Protein AF-0000000084537687 (afdb_homodimer)

Foldseek 3Di:
DEEEEEQADQLVLAVPARQQQDDQVRHGLLCLVVVQLVPAPPYDAYEYEYEPRRPVVVVVCCVPVVPSYHYHYAHDDDDLRSVLRRLVVVVDAFKYKYFYSQQNLDHSVNVNVQVVVCVVVVWQKEFEKEFPVLCVVLVHDAPDWDADPNTIIGTLGIMMHTSVQSVDDTDYDYHYDHDSSSSQGDSYPVSSVSVNCVVVVND/DEEEEEQADQLVLAVPARQQQDDFPRHGLLVLVVVQLVPAPPYDAYEYEHEPRRPVVVVVCCVPVVPSYHYDYAHDDDDLRSVLRRLVVVVDAFKYKYFYSQQNLDHSVNVNVQVVVCVVVVWQKEFEKEFPVLCVVLVHDAPDWDADPNTIIGTLGIMMHTSVQSVDDTDYDYHYDHDSSSSQGDSYPVSSVSVNCVVVVND

Radius of gyration: 22.31 Å; Cα contacts (8 Å, |Δi|>4): 834; chains: 2; bounding box: 38×62×58 Å

Organism: NCBI:txid1434108

Nearest PDB structures (foldseek):
  1vpa-assembly1_B  TM=7.765E-01  e=5.833E-12  Thermotoga maritima
  4kt7-assembly1_A  TM=7.174E-01  e=2.136E-10  Anaerococcus prevotii DSM 20548
  4nan-assembly1_A-2  TM=6.869E-01  e=1.882E-10  Arabidopsis thaliana
  1w77-assembly1_A-2  TM=7.024E-01  e=2.275E-10  Arabidopsis thaliana
  5mro-assembly1_A  TM=6.979E-01  e=2.509E-09  Arabidopsis thaliana

InterPro domains:
  IPR025877 MobA-like NTP transferase [PF12804] (3-126)
  IPR029044 Nucleotide-diphospho-sugar transferases [G3DSA:3.90.550.10] (1-201)
  IPR029044 Nucleotide-diphospho-sugar transferases [SSF53448] (1-200)

Secondary structure (DSSP, 8-state):
-EEEEE--S--TTT-SSSGGG-EETTEEHHHHHHHHHHHSTT--EEEEEE-TT-HHHHHHHHHHHTTSSEEEE---S-HHHHHHHHHHHHT--SEEEEEES--TT--HHHHHHHHHHHHHH--SEEEEEEEHHHHHHTT---SEEEEETTEEEEEEEEEEEEGGGTTS---EEEEE---GGGG----SHHHHHHHHHHHTT--/-EEEEE--S--TTT-SSSGGG-EETTEEHHHHHHHHHHHSTT--EEEEEE-TT-HHHHHHHHHHHTTSSEEEE---S-HHHHHHHHHHHHT--SEEEEEES--TT--HHHHHHHHHHHHHH--SEEEEEEEHHHHHHTT---SEEEEETTEEEEEEEEEEEEGGGTTS---EEEEE---GGGG----SHHHHHHHHHHHTT--

pLDDT: mean 92.62, std 7.7, range [52.16, 98.81]

Solvent-accessible surface area (backbone atoms only — not comparable to full-atom values): 21497 Å² total; per-residue (Å²): 70,43,34,38,31,48,49,35,65,72,42,70,76,51,68,69,54,50,49,47,56,34,64,56,96,84,34,37,29,28,51,42,36,52,52,26,48,68,64,15,84,59,44,72,48,48,35,38,30,28,13,80,80,18,58,67,50,54,53,51,49,47,68,74,44,66,70,72,50,44,79,38,83,38,81,48,53,28,69,67,61,30,50,42,51,43,48,58,73,65,63,61,74,54,53,32,36,42,30,51,27,43,38,57,63,63,47,30,68,57,54,41,48,53,52,50,50,42,66,71,69,66,51,60,17,30,37,36,27,28,46,46,67,47,20,54,75,69,71,42,80,64,56,50,35,34,41,57,95,83,41,52,29,24,76,53,50,43,32,36,36,36,47,89,48,56,78,37,68,61,62,65,43,78,48,73,43,97,49,64,56,58,52,50,57,57,53,37,68,67,41,47,51,51,52,51,31,56,74,70,69,46,131,70,41,34,38,33,49,49,35,67,72,43,70,75,51,70,69,54,51,50,47,55,35,66,56,96,86,35,37,30,26,53,41,35,52,52,26,46,70,63,16,85,60,44,70,48,48,35,36,31,28,13,81,79,19,58,66,50,55,52,51,48,46,69,74,45,67,69,73,49,44,78,38,82,40,81,48,54,29,70,68,62,32,51,40,49,42,48,59,74,64,63,61,74,54,54,32,35,42,31,50,29,42,39,56,62,63,48,30,68,54,54,40,49,54,52,52,50,43,65,71,69,66,50,59,16,32,38,35,28,26,46,44,67,46,22,54,75,71,72,42,81,64,54,50,36,33,42,57,96,85,40,52,29,25,76,54,50,42,32,36,36,37,47,89,48,56,78,37,68,62,61,63,42,80,46,74,41,96,48,64,56,59,53,51,58,57,53,38,68,68,40,47,51,50,50,51,32,55,74,69,70,45,132

Sequence (406 aa):
MDAIVMAGGFGQRLGMGEKPCVELLGKPLIAYVIDTLRAAENINRVFVAVSPVTPKTEIMIQERYKGKVRIIRTFGGNYVGDMIHAVETAETVGPVMIIMSDLPLISPDLIDYVIEKYKEEGKPALSVYVPLNICKGAGIRPDTVFNKDGKLIVPVGINILDSSQIRNEQEDFNLILDNPKLAINVNTVKDLQHCKDLLQGQDMDAIVMAGGFGQRLGMGEKPCVELLGKPLIAYVIDTLRAAENINRVFVAVSPVTPKTEIMIQERYKGKVRIIRTFGGNYVGDMIHAVETAETVGPVMIIMSDLPLISPDLIDYVIEKYKEEGKPALSVYVPLNICKGAGIR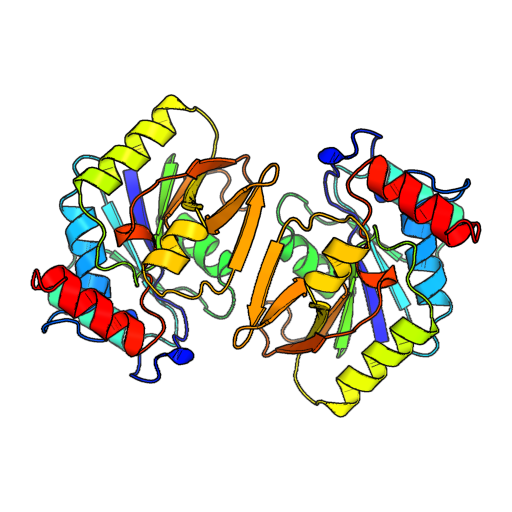PDTVFNKDGKLIVPVGINILDSSQIRNEQEDFNLILDNPKLAINVNTVKDLQHCKDLLQGQD

Structure (mmCIF, N/CA/C/O backbone):
data_AF-0000000084537687-model_v1
#
loop_
_entity.id
_entity.type
_entity.pdbx_description
1 polymer 'Putative adenosylcobinamide-phosphate guanylyltransferase CobY'
#
loop_
_atom_site.group_PDB
_atom_site.id
_atom_site.type_symbol
_atom_site.label_atom_id
_atom_site.label_alt_id
_atom_site.label_comp_id
_atom_site.label_asym_id
_atom_site.label_entity_id
_atom_site.label_seq_id
_atom_site.pdbx_PDB_ins_code
_atom_site.Cartn_x
_atom_site.Cartn_y
_atom_site.Cartn_z
_atom_site.occupancy
_atom_site.B_iso_or_equiv
_atom_site.auth_seq_id
_atom_site.auth_comp_id
_atom_site.auth_asym_id
_atom_site.auth_atom_id
_atom_site.pdbx_PDB_model_num
ATOM 1 N N . MET A 1 1 ? 4.562 -25.922 2.301 1 97.31 1 MET A N 1
ATOM 2 C CA . MET A 1 1 ? 4.023 -24.594 2.582 1 97.31 1 MET A CA 1
ATOM 3 C C . MET A 1 1 ? 2.631 -24.438 1.98 1 97.31 1 MET A C 1
ATOM 5 O O . MET A 1 1 ? 2.344 -24.984 0.915 1 97.31 1 MET A O 1
ATOM 9 N N . ASP A 1 2 ? 1.729 -23.719 2.666 1 98.5 2 ASP A N 1
ATOM 10 C CA . ASP A 1 2 ? 0.43 -23.391 2.082 1 98.5 2 ASP A CA 1
ATOM 11 C C . ASP A 1 2 ? 0.525 -22.172 1.172 1 98.5 2 ASP A C 1
ATOM 13 O O . ASP A 1 2 ? 1.366 -21.297 1.386 1 98.5 2 ASP A O 1
ATOM 17 N N . ALA A 1 3 ? -0.252 -22.141 0.157 1 98.81 3 ALA A N 1
ATOM 18 C CA . ALA A 1 3 ? -0.348 -20.984 -0.73 1 98.81 3 ALA A CA 1
ATOM 19 C C . ALA A 1 3 ? -1.788 -20.5 -0.835 1 98.81 3 ALA A C 1
ATOM 21 O O . ALA A 1 3 ? -2.721 -21.297 -0.921 1 98.81 3 ALA A O 1
ATOM 22 N N . ILE A 1 4 ? -1.956 -19.234 -0.778 1 98.75 4 ILE A N 1
ATOM 23 C CA . ILE A 1 4 ? -3.264 -18.594 -0.943 1 98.75 4 ILE A CA 1
ATOM 24 C C . ILE A 1 4 ? -3.244 -17.672 -2.16 1 98.75 4 ILE A C 1
ATOM 26 O O . ILE A 1 4 ? -2.471 -16.719 -2.209 1 98.75 4 ILE A O 1
ATOM 30 N N . VAL A 1 5 ? -4.059 -17.969 -3.143 1 98.69 5 VAL A N 1
ATOM 31 C CA . VAL A 1 5 ? -4.242 -17.141 -4.328 1 98.69 5 VAL A CA 1
ATOM 32 C C . VAL A 1 5 ? -5.336 -16.109 -4.074 1 98.69 5 VAL A C 1
ATOM 34 O O . VAL A 1 5 ? -6.484 -16.469 -3.793 1 98.69 5 VAL A O 1
ATOM 37 N N . MET A 1 6 ? -4.949 -14.844 -4.203 1 97.5 6 MET A N 1
ATOM 38 C CA . MET A 1 6 ? -5.926 -13.773 -4.016 1 97.5 6 MET A CA 1
ATOM 39 C C . MET A 1 6 ? -6.711 -13.523 -5.297 1 97.5 6 MET A C 1
ATOM 41 O O . MET A 1 6 ? -6.145 -13.086 -6.301 1 97.5 6 MET A O 1
ATOM 45 N N . ALA A 1 7 ? -8.047 -13.711 -5.211 1 95.94 7 ALA A N 1
ATOM 46 C CA . ALA A 1 7 ? -8.875 -13.617 -6.414 1 95.94 7 ALA A CA 1
ATOM 47 C C . ALA A 1 7 ? -10.18 -12.883 -6.129 1 95.94 7 ALA A C 1
ATOM 49 O O . ALA A 1 7 ? -11.203 -13.164 -6.75 1 95.94 7 ALA A O 1
ATOM 50 N N . GLY A 1 8 ? -10.156 -11.992 -5.148 1 89 8 GLY A N 1
ATOM 51 C CA . GLY A 1 8 ? -11.391 -11.344 -4.73 1 89 8 GLY A CA 1
ATOM 52 C C . GLY A 1 8 ? -11.516 -9.922 -5.23 1 89 8 GLY A C 1
ATOM 53 O O . GLY A 1 8 ? -12.461 -9.211 -4.883 1 89 8 GLY A O 1
ATOM 54 N N . GLY A 1 9 ? -10.609 -9.477 -6.027 1 82.38 9 GLY A N 1
ATOM 55 C CA . GLY A 1 9 ? -10.617 -8.094 -6.469 1 82.38 9 GLY A CA 1
ATOM 56 C C . GLY A 1 9 ? -11.531 -7.848 -7.652 1 82.38 9 GLY A C 1
ATOM 57 O O . GLY A 1 9 ? -11.852 -8.773 -8.398 1 82.38 9 GLY A O 1
ATOM 58 N N . PHE A 1 10 ? -11.891 -6.57 -7.902 1 68.25 10 PHE A N 1
ATOM 59 C CA . PHE A 1 10 ? -12.867 -6.148 -8.898 1 68.25 10 PHE A CA 1
ATOM 60 C C . PHE A 1 10 ? -12.289 -6.27 -10.305 1 68.25 10 PHE A C 1
ATOM 62 O O . PHE A 1 10 ? -13.023 -6.516 -11.266 1 68.25 10 PHE A O 1
ATOM 69 N N . GLY A 1 11 ? -11.156 -6.215 -10.562 1 65.19 11 GLY A N 1
ATOM 70 C CA . GLY A 1 11 ? -10.547 -6.297 -11.883 1 65.19 11 GLY A CA 1
ATOM 71 C C . GLY A 1 11 ? -11.07 -5.25 -12.844 1 65.19 11 GLY A C 1
ATOM 72 O O . GLY A 1 11 ? -11.32 -5.543 -14.016 1 65.19 11 GLY A O 1
ATOM 73 N N . GLN A 1 12 ? -11.312 -4.051 -12.477 1 61.31 12 GLN A N 1
ATOM 74 C CA . GLN A 1 12 ? -12.055 -3.029 -13.211 1 61.31 12 GLN A CA 1
ATOM 75 C C . GLN A 1 12 ? -11.312 -2.625 -14.484 1 61.31 12 GLN A C 1
ATOM 77 O O . GLN A 1 12 ? -11.938 -2.43 -15.531 1 61.31 12 GLN A O 1
ATOM 82 N N . ARG A 1 13 ? -10.133 -2.592 -14.672 1 63.16 13 ARG A N 1
ATOM 83 C CA . ARG A 1 13 ? -9.375 -2.092 -15.82 1 63.16 13 ARG A CA 1
ATOM 84 C C . ARG A 1 13 ? -9.461 -3.062 -16.984 1 63.16 13 ARG A C 1
ATOM 86 O O . ARG A 1 13 ? -9.391 -2.648 -18.156 1 63.16 13 ARG A O 1
ATOM 93 N N . LEU A 1 14 ? -9.609 -4.273 -16.812 1 72.19 14 LEU A N 1
ATOM 94 C CA . LEU A 1 14 ? -9.703 -5.277 -17.859 1 72.19 14 LEU A CA 1
ATOM 95 C C . LEU A 1 14 ? -11.094 -5.289 -18.484 1 72.19 14 LEU A C 1
ATOM 97 O O . LEU A 1 14 ? -11.234 -5.414 -19.703 1 72.19 14 LEU A O 1
ATOM 101 N N . GLY A 1 15 ? -12.141 -5.016 -17.719 1 71.44 15 GLY A N 1
ATOM 102 C CA . GLY A 1 15 ? -13.5 -4.863 -18.203 1 71.44 15 GLY A CA 1
ATOM 103 C C . GLY A 1 15 ? -14.055 -6.129 -18.828 1 71.44 15 GLY A C 1
ATOM 104 O O . GLY A 1 15 ? -14.914 -6.066 -19.703 1 71.44 15 GLY A O 1
ATOM 105 N N . MET A 1 16 ? -13.57 -7.273 -18.641 1 76.75 16 MET A N 1
ATOM 106 C CA . MET A 1 16 ? -13.984 -8.531 -19.25 1 76.75 16 MET A CA 1
ATOM 107 C C . MET A 1 16 ? -14.602 -9.461 -18.203 1 76.75 16 MET A C 1
ATOM 109 O O . MET A 1 16 ? -14.492 -10.688 -18.312 1 76.75 16 MET A O 1
ATOM 113 N N . GLY A 1 17 ? -15.219 -8.859 -17.172 1 83.75 17 GLY A N 1
ATOM 114 C CA . GLY A 1 17 ? -15.758 -9.695 -16.109 1 83.75 17 GLY A CA 1
ATOM 115 C C . GLY A 1 17 ? -14.781 -9.914 -14.977 1 83.75 17 GLY A C 1
ATOM 116 O O . GLY A 1 17 ? -13.953 -9.047 -14.68 1 83.75 17 GLY A O 1
ATOM 117 N N . GLU A 1 18 ? -15.031 -11.109 -14.312 1 91.62 18 GLU A N 1
ATOM 118 C CA . GLU A 1 18 ? -14.125 -11.453 -13.227 1 91.62 18 GLU A CA 1
ATOM 119 C C . GLU A 1 18 ? -12.742 -11.82 -13.758 1 91.62 18 GLU A C 1
ATOM 121 O O . GLU A 1 18 ? -12.586 -12.82 -14.461 1 91.62 18 GLU A O 1
ATOM 126 N N . LYS A 1 19 ? -11.797 -11.039 -13.43 1 91.5 19 LYS A N 1
ATOM 127 C CA . LYS A 1 19 ? -10.453 -11.148 -14 1 91.5 19 LYS A CA 1
ATOM 128 C C . LYS A 1 19 ? -9.922 -12.57 -13.883 1 91.5 19 LYS A C 1
ATOM 130 O O . LYS A 1 19 ? -9.391 -13.125 -14.852 1 91.5 19 LYS A O 1
ATOM 135 N N . PRO A 1 20 ? -10.055 -13.289 -12.766 1 94.75 20 PRO A N 1
ATOM 136 C CA . PRO A 1 20 ? -9.508 -14.641 -12.648 1 94.75 20 PRO A CA 1
ATOM 137 C C . PRO A 1 20 ? -10.102 -15.602 -13.68 1 94.75 20 PRO A C 1
ATOM 139 O O . PRO A 1 20 ? -9.461 -16.594 -14.039 1 94.75 20 PRO A O 1
ATOM 142 N N . CYS A 1 21 ? -11.234 -15.258 -14.227 1 95 21 CYS A N 1
ATOM 143 C CA . CYS A 1 21 ? -11.945 -16.156 -15.141 1 95 21 CYS A CA 1
ATOM 144 C C . CYS A 1 21 ? -11.617 -15.82 -16.594 1 95 21 CYS A C 1
ATOM 146 O O . CYS A 1 21 ? -11.953 -16.594 -17.5 1 95 21 CYS A O 1
ATOM 148 N N . VAL A 1 22 ? -11.031 -14.688 -16.812 1 93.69 22 VAL A N 1
ATOM 149 C CA . VAL A 1 22 ? -10.688 -14.305 -18.188 1 93.69 22 VAL A CA 1
ATOM 150 C C . VAL A 1 22 ? -9.758 -15.359 -18.797 1 93.69 22 VAL A C 1
ATOM 152 O O . VAL A 1 22 ? -8.828 -15.828 -18.141 1 93.69 22 VAL A O 1
ATOM 155 N N . GLU A 1 23 ? -10.016 -15.656 -20.047 1 94 23 GLU A N 1
ATOM 156 C CA . GLU A 1 23 ? -9.289 -16.766 -20.672 1 94 23 GLU A CA 1
ATOM 157 C C . GLU A 1 23 ? -8.055 -16.266 -21.422 1 94 23 GLU A C 1
ATOM 159 O O . GLU A 1 23 ? -8.109 -15.227 -22.094 1 94 23 GLU A O 1
ATOM 164 N N . LEU A 1 24 ? -7.012 -16.922 -21.219 1 94.5 24 LEU A N 1
ATOM 165 C CA . LEU A 1 24 ? -5.766 -16.828 -21.969 1 94.5 24 LEU A CA 1
ATOM 166 C C . LEU A 1 24 ? -5.461 -18.141 -22.672 1 94.5 24 LEU A C 1
ATOM 168 O O . LEU A 1 24 ? -5.191 -19.156 -22.016 1 94.5 24 LEU A O 1
ATOM 172 N N . LEU A 1 25 ? -5.578 -18.125 -24.016 1 95.31 25 LEU A N 1
ATOM 173 C CA . LEU A 1 25 ? -5.395 -19.328 -24.828 1 95.31 25 LEU A CA 1
ATOM 174 C C . LEU A 1 25 ? -6.32 -20.453 -24.359 1 95.31 25 LEU A C 1
ATOM 176 O O . LEU A 1 25 ? -5.883 -21.594 -24.188 1 95.31 25 LEU A O 1
ATOM 180 N N . GLY A 1 26 ? -7.504 -20.094 -24 1 94.5 26 GLY A N 1
ATOM 181 C CA . GLY A 1 26 ? -8.547 -21.062 -23.688 1 94.5 26 GLY A CA 1
ATOM 182 C C . GLY A 1 26 ? -8.531 -21.516 -22.25 1 94.5 26 GLY A C 1
ATOM 183 O O . GLY A 1 26 ? -9.367 -22.328 -21.828 1 94.5 26 GLY A O 1
ATOM 184 N N . LYS A 1 27 ? -7.723 -21.078 -21.547 1 96.62 27 LYS A N 1
ATOM 185 C CA . LYS A 1 27 ? -7.57 -21.438 -20.141 1 96.62 27 LYS A CA 1
ATOM 186 C C . LYS A 1 27 ? -7.719 -20.203 -19.25 1 96.62 27 LYS A C 1
ATOM 188 O O . LYS A 1 27 ? -7.168 -19.141 -19.547 1 96.62 27 LYS A O 1
ATOM 193 N N . PRO A 1 28 ? -8.539 -20.344 -18.156 1 96.75 28 PRO A N 1
ATOM 194 C CA . PRO A 1 28 ? -8.695 -19.203 -17.266 1 96.75 28 PRO A CA 1
ATOM 195 C C . PRO A 1 28 ? -7.367 -18.719 -16.688 1 96.75 28 PRO A C 1
ATOM 197 O O . PRO A 1 28 ? -6.512 -19.547 -16.344 1 96.75 28 PRO A O 1
ATOM 200 N N . LEU A 1 29 ? -7.227 -17.406 -16.484 1 96.25 29 LEU A N 1
ATOM 201 C CA . LEU A 1 29 ? -5.996 -16.797 -15.984 1 96.25 29 LEU A CA 1
ATOM 202 C C . LEU A 1 29 ? -5.566 -17.438 -14.664 1 96.25 29 LEU A C 1
ATOM 204 O O . LEU A 1 29 ? -4.402 -17.812 -14.5 1 96.25 29 LEU A O 1
ATOM 208 N N . ILE A 1 30 ? -6.488 -17.594 -13.734 1 97.81 30 ILE A N 1
ATOM 209 C CA . ILE A 1 30 ? -6.156 -18.062 -12.398 1 97.81 30 ILE A CA 1
ATOM 210 C C . ILE A 1 30 ? -5.703 -19.531 -12.453 1 97.81 30 ILE A C 1
ATOM 212 O O . ILE A 1 30 ? -4.977 -19.984 -11.578 1 97.81 30 ILE A O 1
ATOM 216 N N . ALA A 1 31 ? -6.125 -20.281 -13.422 1 98.31 31 ALA A N 1
ATOM 217 C CA . ALA A 1 31 ? -5.75 -21.688 -13.547 1 98.31 31 ALA A CA 1
ATOM 218 C C . ALA A 1 31 ? -4.254 -21.844 -13.812 1 98.31 31 ALA A C 1
ATOM 220 O O . ALA A 1 31 ? -3.633 -22.812 -13.375 1 98.31 31 ALA A O 1
ATOM 221 N N . TYR A 1 32 ? -3.65 -20.859 -14.547 1 98.06 32 TYR A N 1
ATOM 222 C CA . TYR A 1 32 ? -2.207 -20.891 -14.75 1 98.06 32 TYR A CA 1
ATOM 223 C C . TYR A 1 32 ? -1.466 -20.828 -13.422 1 98.06 32 TYR A C 1
ATOM 225 O O . TYR A 1 32 ? -0.501 -21.578 -13.211 1 98.06 32 TYR A O 1
ATOM 233 N N . VAL A 1 33 ? -1.949 -20 -12.547 1 98.44 33 VAL A N 1
ATOM 234 C CA . VAL A 1 33 ? -1.318 -19.797 -11.25 1 98.44 33 VAL A CA 1
ATOM 235 C C . VAL A 1 33 ? -1.543 -21.016 -10.367 1 98.44 33 VAL A C 1
ATOM 237 O O . VAL A 1 33 ? -0.594 -21.562 -9.805 1 98.44 33 VAL A O 1
ATOM 240 N N . ILE A 1 34 ? -2.783 -21.516 -10.305 1 98.69 34 ILE A N 1
ATOM 241 C CA . ILE A 1 34 ? -3.145 -22.641 -9.461 1 98.69 34 ILE A CA 1
ATOM 242 C C . ILE A 1 34 ? -2.357 -23.875 -9.891 1 98.69 34 ILE A C 1
ATOM 244 O O . ILE A 1 34 ? -1.771 -24.578 -9.062 1 98.69 34 ILE A O 1
ATOM 248 N N . ASP A 1 35 ? -2.338 -24.125 -11.18 1 98.69 35 ASP A N 1
ATOM 249 C CA . ASP A 1 35 ? -1.64 -25.297 -11.695 1 98.69 35 ASP A CA 1
ATOM 250 C C . ASP A 1 35 ? -0.147 -25.219 -11.383 1 98.69 35 ASP A C 1
ATOM 252 O O . ASP A 1 35 ? 0.468 -26.234 -11.047 1 98.69 35 ASP A O 1
ATOM 256 N N . THR A 1 36 ? 0.4 -24.062 -11.523 1 98.56 36 THR A N 1
ATOM 257 C CA . THR A 1 36 ? 1.81 -23.859 -11.203 1 98.56 36 THR A CA 1
ATOM 258 C C . THR A 1 36 ? 2.078 -24.156 -9.734 1 98.56 36 THR A C 1
ATOM 260 O O . THR A 1 36 ? 3.035 -24.859 -9.398 1 98.56 36 THR A O 1
ATOM 263 N N . LEU A 1 37 ? 1.241 -23.656 -8.867 1 98.75 37 LEU A N 1
ATOM 264 C CA . LEU A 1 37 ? 1.391 -23.891 -7.43 1 98.75 37 LEU A CA 1
ATOM 265 C C . LEU A 1 37 ? 1.273 -25.375 -7.102 1 98.75 37 LEU A C 1
ATOM 267 O O . LEU A 1 37 ? 2.062 -25.906 -6.32 1 98.75 37 LEU A O 1
ATOM 271 N N . ARG A 1 38 ? 0.343 -26.062 -7.695 1 98.31 38 ARG A N 1
ATOM 272 C CA . ARG A 1 38 ? 0.12 -27.484 -7.445 1 98.31 38 ARG A CA 1
ATOM 273 C C . ARG A 1 38 ? 1.286 -28.312 -7.957 1 98.31 38 ARG A C 1
ATOM 275 O O . ARG A 1 38 ? 1.544 -29.406 -7.445 1 98.31 38 ARG A O 1
ATOM 282 N N . ALA A 1 39 ? 1.978 -27.812 -8.953 1 98.38 39 ALA A N 1
ATOM 283 C CA . ALA A 1 39 ? 3.104 -28.531 -9.539 1 98.38 39 ALA A CA 1
ATOM 284 C C . ALA A 1 39 ? 4.398 -28.234 -8.789 1 98.38 39 ALA A C 1
ATOM 286 O O . ALA A 1 39 ? 5.406 -28.922 -8.977 1 98.38 39 ALA A O 1
ATOM 287 N N . ALA A 1 40 ? 4.426 -27.188 -8 1 98.5 40 ALA A N 1
ATOM 288 C CA . ALA A 1 40 ? 5.617 -26.828 -7.234 1 98.5 40 ALA A CA 1
ATOM 289 C C . ALA A 1 40 ? 5.91 -27.875 -6.156 1 98.5 40 ALA A C 1
ATOM 291 O O . ALA A 1 40 ? 4.992 -28.375 -5.516 1 98.5 40 ALA A O 1
ATOM 292 N N . GLU A 1 41 ? 7.152 -28.109 -5.91 1 98.25 41 GLU A N 1
ATOM 293 C CA . GLU A 1 41 ? 7.574 -29.172 -5 1 98.25 41 GLU A CA 1
ATOM 294 C C . GLU A 1 41 ? 7.293 -28.797 -3.547 1 98.25 41 GLU A C 1
ATOM 296 O O . GLU A 1 41 ? 6.988 -29.672 -2.725 1 98.25 41 GLU A O 1
ATOM 301 N N . ASN A 1 42 ? 7.312 -27.562 -3.225 1 98.06 42 ASN A N 1
ATOM 302 C CA . ASN A 1 42 ? 7.301 -27.141 -1.824 1 98.06 42 ASN A CA 1
ATOM 303 C C . ASN A 1 42 ? 5.965 -26.516 -1.438 1 98.06 42 ASN A C 1
ATOM 305 O O . ASN A 1 42 ? 5.875 -25.812 -0.432 1 98.06 42 ASN A O 1
ATOM 309 N N . ILE A 1 43 ? 4.992 -26.672 -2.258 1 98.44 43 ILE A N 1
ATOM 310 C CA . ILE A 1 43 ? 3.635 -26.25 -1.918 1 98.44 43 ILE A CA 1
ATOM 311 C C . ILE A 1 43 ? 2.793 -27.469 -1.551 1 98.44 43 ILE A C 1
ATOM 313 O O . ILE A 1 43 ? 2.715 -28.438 -2.318 1 98.44 43 ILE A O 1
ATOM 317 N N . ASN A 1 44 ? 2.137 -27.344 -0.373 1 97.06 44 ASN A N 1
ATOM 318 C CA . ASN A 1 44 ? 1.348 -28.469 0.123 1 97.06 44 ASN A CA 1
ATOM 319 C C . ASN A 1 44 ? -0.139 -28.281 -0.163 1 97.06 44 ASN A C 1
ATOM 321 O O . ASN A 1 44 ? -0.793 -29.172 -0.69 1 97.06 44 ASN A O 1
ATOM 325 N N . ARG A 1 45 ? -0.696 -27.312 0.272 1 98.12 45 ARG A N 1
ATOM 326 C CA . ARG A 1 45 ? -2.107 -27.016 0.055 1 98.12 45 ARG A CA 1
ATOM 327 C C . ARG A 1 45 ? -2.279 -25.688 -0.688 1 98.12 45 ARG A C 1
ATOM 329 O O . ARG A 1 45 ? -1.534 -24.734 -0.45 1 98.12 45 ARG A O 1
ATOM 336 N N . VAL A 1 46 ? -3.225 -25.594 -1.545 1 98.75 46 VAL A N 1
ATOM 337 C CA . VAL A 1 46 ? -3.541 -24.391 -2.303 1 98.75 46 VAL A CA 1
ATOM 338 C C . VAL A 1 46 ? -4.949 -23.922 -1.954 1 98.75 46 VAL A C 1
ATOM 340 O O . VAL A 1 46 ? -5.902 -24.703 -1.978 1 98.75 46 VAL A O 1
ATOM 343 N N . PHE A 1 47 ? -5.074 -22.688 -1.596 1 98.62 47 PHE A N 1
ATOM 344 C CA . PHE A 1 47 ? -6.34 -22.016 -1.313 1 98.62 47 PHE A CA 1
ATOM 345 C C . PHE A 1 47 ? -6.57 -20.875 -2.293 1 98.62 47 PHE A C 1
ATOM 347 O O . PHE A 1 47 ? -5.621 -20.297 -2.82 1 98.62 47 PHE A O 1
ATOM 354 N N . VAL A 1 48 ? -7.844 -20.562 -2.547 1 98.5 48 VAL A N 1
ATOM 355 C CA . VAL A 1 48 ? -8.219 -19.391 -3.338 1 98.5 48 VAL A CA 1
ATOM 356 C C . VAL A 1 48 ? -9.18 -18.516 -2.541 1 98.5 48 VAL A C 1
ATOM 358 O O . VAL A 1 48 ? -10.234 -18.984 -2.1 1 98.5 48 VAL A O 1
ATOM 361 N N . ALA A 1 49 ? -8.773 -17.281 -2.314 1 98.06 49 ALA A N 1
ATOM 362 C CA . ALA A 1 49 ? -9.641 -16.328 -1.633 1 98.06 49 ALA A CA 1
ATOM 363 C C . ALA A 1 49 ? -10.516 -15.578 -2.631 1 98.06 49 ALA A C 1
ATOM 365 O O . ALA A 1 49 ? -10.016 -14.844 -3.482 1 98.06 49 ALA A O 1
ATOM 366 N N . VAL A 1 50 ? -11.797 -15.766 -2.541 1 97.12 50 VAL A N 1
ATOM 367 C CA . VAL A 1 50 ? -12.758 -15.07 -3.391 1 97.12 50 VAL A CA 1
ATOM 368 C C . VAL A 1 50 ? -13.547 -14.062 -2.559 1 97.12 50 VAL A C 1
ATOM 370 O O . VAL A 1 50 ? -13.352 -13.961 -1.344 1 97.12 50 VAL A O 1
ATOM 373 N N . SER A 1 51 ? -14.281 -13.227 -3.221 1 93.75 51 SER A N 1
ATOM 374 C CA . SER A 1 51 ? -15.141 -12.242 -2.572 1 93.75 51 SER A CA 1
ATOM 375 C C . SER A 1 51 ? -16.531 -12.219 -3.203 1 93.75 51 SER A C 1
ATOM 377 O O . SER A 1 51 ? -16.781 -12.906 -4.191 1 93.75 51 SER A O 1
ATOM 379 N N . PRO A 1 52 ? -17.5 -11.398 -2.617 1 91.5 52 PRO A N 1
ATOM 380 C CA . PRO A 1 52 ? -18.844 -11.32 -3.174 1 91.5 52 PRO A CA 1
ATOM 381 C C . PRO A 1 52 ? -18.875 -10.812 -4.613 1 91.5 52 PRO A C 1
ATOM 383 O O . PRO A 1 52 ? -19.844 -11.039 -5.34 1 91.5 52 PRO A O 1
ATOM 386 N N . VAL A 1 53 ? -17.828 -10.219 -5.023 1 87.88 53 VAL A N 1
ATOM 387 C CA . VAL A 1 53 ? -17.828 -9.633 -6.359 1 87.88 53 VAL A CA 1
ATOM 388 C C . VAL A 1 53 ? -17.219 -10.609 -7.355 1 87.88 53 VAL A C 1
ATOM 390 O O . VAL A 1 53 ? -17.125 -10.312 -8.547 1 87.88 53 VAL A O 1
ATOM 393 N N . THR A 1 54 ? -16.812 -11.828 -6.898 1 93.81 54 THR A N 1
ATOM 394 C CA . THR A 1 54 ? -16.234 -12.82 -7.801 1 93.81 54 THR A CA 1
ATOM 395 C C . THR A 1 54 ? -16.922 -14.172 -7.629 1 93.81 54 THR A C 1
ATOM 397 O O . THR A 1 54 ? -16.266 -15.195 -7.477 1 93.81 54 THR A O 1
ATOM 400 N N . PRO A 1 55 ? -18.172 -14.273 -7.762 1 93.5 55 PRO A N 1
ATOM 401 C CA . PRO A 1 55 ? -18.891 -15.531 -7.594 1 93.5 55 PRO A CA 1
ATOM 402 C C . PRO A 1 55 ? -18.594 -16.531 -8.711 1 93.5 55 PRO A C 1
ATOM 404 O O . PRO A 1 55 ? -18.594 -17.75 -8.469 1 93.5 55 PRO A O 1
ATOM 407 N N . LYS A 1 56 ? -18.406 -16.125 -9.891 1 95.5 56 LYS A N 1
ATOM 408 C CA . LYS A 1 56 ? -18.109 -17.016 -11.008 1 95.5 56 LYS A CA 1
ATOM 409 C C . LYS A 1 56 ? -16.766 -17.703 -10.82 1 95.5 56 LYS A C 1
ATOM 411 O O . LYS A 1 56 ? -16.578 -18.844 -11.242 1 95.5 56 LYS A O 1
ATOM 416 N N . THR A 1 57 ? -15.859 -16.969 -10.242 1 96.81 57 THR A N 1
ATOM 417 C CA . THR A 1 57 ? -14.547 -17.547 -9.945 1 96.81 57 THR A CA 1
ATOM 418 C C . THR A 1 57 ? -14.688 -18.75 -9.016 1 96.81 57 THR A C 1
ATOM 420 O O . THR A 1 57 ? -14.102 -19.797 -9.258 1 96.81 57 THR A O 1
ATOM 423 N N . GLU A 1 58 ? -15.461 -18.578 -7.996 1 97.06 58 GLU A N 1
ATOM 424 C CA . GLU A 1 58 ? -15.688 -19.656 -7.047 1 97.06 58 GLU A CA 1
ATOM 425 C C . GLU A 1 58 ? -16.25 -20.906 -7.742 1 97.06 58 GLU A C 1
ATOM 427 O O . GLU A 1 58 ? -15.727 -22 -7.555 1 97.06 58 GLU A O 1
ATOM 432 N N . ILE A 1 59 ? -17.25 -20.703 -8.523 1 97 59 ILE A N 1
ATOM 433 C CA . ILE A 1 59 ? -17.922 -21.797 -9.219 1 97 59 ILE A CA 1
ATOM 434 C C . ILE A 1 59 ? -16.938 -22.484 -10.156 1 97 59 ILE A C 1
ATOM 436 O O . ILE A 1 59 ? -16.828 -23.719 -10.156 1 97 59 ILE A O 1
ATOM 440 N N . MET A 1 60 ? -16.266 -21.719 -10.922 1 96.94 60 MET A N 1
ATOM 441 C CA . MET A 1 60 ? -15.32 -22.234 -11.898 1 96.94 60 MET A CA 1
ATOM 442 C C . MET A 1 60 ? -14.234 -23.078 -11.219 1 96.94 60 MET A C 1
ATOM 444 O O . MET A 1 60 ? -13.891 -24.156 -11.695 1 96.94 60 MET A O 1
ATOM 448 N N . ILE A 1 61 ? -13.688 -22.656 -10.133 1 97.56 61 ILE A N 1
ATOM 449 C CA . ILE A 1 61 ? -12.625 -23.359 -9.414 1 97.56 61 ILE A CA 1
ATOM 450 C C . ILE A 1 61 ? -13.164 -24.688 -8.875 1 97.56 61 ILE A C 1
ATOM 452 O O . ILE A 1 61 ? -12.492 -25.719 -8.961 1 97.56 61 ILE A O 1
ATOM 456 N N . GLN A 1 62 ? -14.344 -24.641 -8.297 1 96.81 62 GLN A N 1
ATOM 457 C CA . GLN A 1 62 ? -14.953 -25.859 -7.766 1 96.81 62 GLN A CA 1
ATOM 458 C C . GLN A 1 62 ? -15.125 -26.922 -8.852 1 96.81 62 GLN A C 1
ATOM 460 O O . GLN A 1 62 ? -14.828 -28.094 -8.641 1 96.81 62 GLN A O 1
ATOM 465 N N . GLU A 1 63 ? -15.594 -26.5 -9.945 1 97.19 63 GLU A N 1
ATOM 466 C CA . GLU A 1 63 ? -15.836 -27.406 -11.062 1 97.19 63 GLU A CA 1
ATOM 467 C C . GLU A 1 63 ? -14.523 -27.938 -11.625 1 97.19 63 GLU A C 1
ATOM 469 O O . GLU A 1 63 ? -14.406 -29.125 -11.938 1 97.19 63 GLU A O 1
ATOM 474 N N . ARG A 1 64 ? -13.562 -27.125 -11.75 1 97.06 64 ARG A N 1
ATOM 475 C CA . ARG A 1 64 ? -12.32 -27.453 -12.445 1 97.06 64 ARG A CA 1
ATOM 476 C C . ARG A 1 64 ? -11.414 -28.312 -11.562 1 97.06 64 ARG A C 1
ATOM 478 O O . ARG A 1 64 ? -10.742 -29.219 -12.055 1 97.06 64 ARG A O 1
ATOM 485 N N . TYR A 1 65 ? -11.406 -28 -10.297 1 97.5 65 TYR A N 1
ATOM 486 C CA . TYR A 1 65 ? -10.406 -28.641 -9.453 1 97.5 65 TYR A CA 1
ATOM 487 C C . TYR A 1 65 ? -11.055 -29.641 -8.5 1 97.5 65 TYR A C 1
ATOM 489 O O . TYR A 1 65 ? -10.359 -30.359 -7.789 1 97.5 65 TYR A O 1
ATOM 497 N N . LYS A 1 66 ? -12.367 -29.734 -8.477 1 93.62 66 LYS A N 1
ATOM 498 C CA . LYS A 1 66 ? -13.156 -30.766 -7.82 1 93.62 66 LYS A CA 1
ATOM 499 C C . LYS A 1 66 ? -12.648 -31.031 -6.406 1 93.62 66 LYS A C 1
ATOM 501 O O . LYS A 1 66 ? -12.375 -32.188 -6.047 1 93.62 66 LYS A O 1
ATOM 506 N N . GLY A 1 67 ? -12.359 -30.031 -5.633 1 90.81 67 GLY A N 1
ATOM 507 C CA . GLY A 1 67 ? -12.023 -30.172 -4.23 1 90.81 67 GLY A CA 1
ATOM 508 C C . GLY A 1 67 ? -10.523 -30.156 -3.975 1 90.81 67 GLY A C 1
ATOM 509 O O . GLY A 1 67 ? -10.086 -30.062 -2.828 1 90.81 67 GLY A O 1
ATOM 510 N N . LYS A 1 68 ? -9.672 -30.219 -4.973 1 95.75 68 LYS A N 1
ATOM 511 C CA . LYS A 1 68 ? -8.219 -30.219 -4.816 1 95.75 68 LYS A CA 1
ATOM 512 C C . LYS A 1 68 ? -7.711 -28.828 -4.41 1 95.75 68 LYS A C 1
ATOM 514 O O . LYS A 1 68 ? -6.578 -28.688 -3.945 1 95.75 68 LYS A O 1
ATOM 519 N N . VAL A 1 69 ? -8.516 -27.859 -4.645 1 97.38 69 VAL A N 1
ATOM 520 C CA . VAL A 1 69 ? -8.25 -26.484 -4.258 1 97.38 69 VAL A CA 1
ATOM 521 C C . VAL A 1 69 ? -9.367 -25.984 -3.342 1 97.38 69 VAL A C 1
ATOM 523 O O . VAL A 1 69 ? -10.555 -26.141 -3.65 1 97.38 69 VAL A O 1
ATOM 526 N N . ARG A 1 70 ? -9.023 -25.438 -2.234 1 97.19 70 ARG A N 1
ATOM 527 C CA . ARG A 1 70 ? -10.023 -24.984 -1.269 1 97.19 70 ARG A CA 1
ATOM 528 C C . ARG A 1 70 ? -10.352 -23.516 -1.48 1 97.19 70 ARG A C 1
ATOM 530 O O . ARG A 1 70 ? -9.461 -22.688 -1.703 1 97.19 70 ARG A O 1
ATOM 537 N N . ILE A 1 71 ? -11.625 -23.234 -1.359 1 97.81 71 ILE A N 1
ATOM 538 C CA . ILE A 1 71 ? -12.102 -21.859 -1.56 1 97.81 71 ILE A CA 1
ATOM 539 C C . ILE A 1 71 ? -12.352 -21.203 -0.206 1 97.81 71 ILE A C 1
ATOM 541 O O . ILE A 1 71 ? -12.906 -21.828 0.703 1 97.81 71 ILE A O 1
ATOM 545 N N . ILE A 1 72 ? -11.891 -20.031 -0.037 1 97.81 72 ILE A N 1
ATOM 546 C CA . ILE A 1 72 ? -12.18 -19.219 1.133 1 97.81 72 ILE A CA 1
ATOM 547 C C . ILE A 1 72 ? -12.945 -17.969 0.71 1 97.81 72 ILE A C 1
ATOM 549 O O . ILE A 1 72 ? -12.469 -17.188 -0.114 1 97.81 72 ILE A O 1
ATOM 553 N N . ARG A 1 73 ? -14.148 -17.766 1.22 1 96.62 73 ARG A N 1
ATOM 554 C CA . ARG A 1 73 ? -14.945 -16.578 0.952 1 96.62 73 ARG A CA 1
ATOM 555 C C . ARG A 1 73 ? -14.578 -15.445 1.897 1 96.62 73 ARG A C 1
ATOM 557 O O . ARG A 1 73 ? -14.648 -15.602 3.119 1 96.62 73 ARG A O 1
ATOM 564 N N . THR A 1 74 ? -14.078 -14.352 1.37 1 95.06 74 THR A N 1
ATOM 565 C CA . THR A 1 74 ? -13.758 -13.164 2.154 1 95.06 74 THR A CA 1
ATOM 566 C C . THR A 1 74 ? -14.852 -12.109 2.029 1 95.06 74 THR A C 1
ATOM 568 O O . THR A 1 74 ? -15.852 -12.328 1.336 1 95.06 74 THR A O 1
ATOM 571 N N . PHE A 1 75 ? -14.711 -11.016 2.748 1 87.5 75 PHE A N 1
ATOM 572 C CA . PHE A 1 75 ? -15.75 -10 2.82 1 87.5 75 PHE A CA 1
ATOM 573 C C . PHE A 1 75 ? -15.664 -9.047 1.631 1 87.5 75 PHE A C 1
ATOM 575 O O . PHE A 1 75 ? -16.672 -8.5 1.194 1 87.5 75 PHE A O 1
ATOM 582 N N . GLY A 1 76 ? -14.492 -8.875 1.086 1 83.38 76 GLY A N 1
ATOM 583 C CA . GLY A 1 76 ? -14.289 -7.914 0.013 1 83.38 76 GLY A CA 1
ATOM 584 C C . GLY A 1 76 ? -14.047 -6.5 0.512 1 83.38 76 GLY A C 1
ATOM 585 O O . GLY A 1 76 ? -14.188 -6.227 1.706 1 83.38 76 GLY A O 1
ATOM 586 N N . GLY A 1 77 ? -13.539 -5.559 -0.382 1 76.69 77 GLY A N 1
ATOM 587 C CA . GLY A 1 77 ? -13.445 -4.129 -0.129 1 76.69 77 GLY A CA 1
ATOM 588 C C . GLY A 1 77 ? -12.086 -3.707 0.402 1 76.69 77 GLY A C 1
ATOM 589 O O . GLY A 1 77 ? -11.734 -2.529 0.339 1 76.69 77 GLY A O 1
ATOM 590 N N . ASN A 1 78 ? -11.391 -4.602 0.964 1 82.5 78 ASN A N 1
ATOM 591 C CA . ASN A 1 78 ? -10.086 -4.305 1.548 1 82.5 78 ASN A CA 1
ATOM 592 C C . ASN A 1 78 ? -9.117 -5.469 1.372 1 82.5 78 ASN A C 1
ATOM 594 O O . ASN A 1 78 ? -9.305 -6.535 1.958 1 82.5 78 ASN A O 1
ATOM 598 N N . TYR A 1 79 ? -8.094 -5.199 0.669 1 87.88 79 TYR A N 1
ATOM 599 C CA . TYR A 1 79 ? -7.145 -6.262 0.341 1 87.88 79 TYR A CA 1
ATOM 600 C C . TYR A 1 79 ? -6.516 -6.84 1.603 1 87.88 79 TYR A C 1
ATOM 602 O O . TYR A 1 79 ? -6.492 -8.062 1.787 1 87.88 79 TYR A O 1
ATOM 610 N N . VAL A 1 80 ? -6.027 -6.023 2.445 1 88.75 80 VAL A N 1
ATOM 611 C CA . VAL A 1 80 ? -5.316 -6.477 3.635 1 88.75 80 VAL A CA 1
ATOM 612 C C . VAL A 1 80 ? -6.273 -7.234 4.551 1 88.75 80 VAL A C 1
ATOM 614 O O . VAL A 1 80 ? -5.93 -8.297 5.078 1 88.75 80 VAL A O 1
ATOM 617 N N . GLY A 1 81 ? -7.445 -6.711 4.715 1 88.06 81 GLY A N 1
ATOM 618 C CA . GLY A 1 81 ? -8.445 -7.406 5.504 1 88.06 81 GLY A CA 1
ATOM 619 C C . GLY A 1 81 ? -8.797 -8.773 4.953 1 88.06 81 GLY A C 1
ATOM 620 O O . GLY A 1 81 ? -8.922 -9.742 5.711 1 88.06 81 GLY A O 1
ATOM 621 N N . ASP A 1 82 ? -8.922 -8.859 3.666 1 92.69 82 ASP A N 1
ATOM 622 C CA . ASP A 1 82 ? -9.242 -10.125 3.018 1 92.69 82 ASP A CA 1
ATOM 623 C C . ASP A 1 82 ? -8.094 -11.125 3.172 1 92.69 82 ASP A C 1
ATOM 625 O O . ASP A 1 82 ? -8.328 -12.312 3.41 1 92.69 82 ASP A O 1
ATOM 629 N N . MET A 1 83 ? -6.852 -10.594 3.035 1 95.19 83 MET A N 1
ATOM 630 C CA . MET A 1 83 ? -5.672 -11.445 3.186 1 95.19 83 MET A CA 1
ATOM 631 C C . MET A 1 83 ? -5.605 -12.039 4.59 1 95.19 83 MET A C 1
ATOM 633 O O . MET A 1 83 ? -5.41 -13.242 4.746 1 95.19 83 MET A O 1
ATOM 637 N N . ILE A 1 84 ? -5.828 -11.219 5.605 1 93.81 84 ILE A N 1
ATOM 638 C CA . ILE A 1 84 ? -5.801 -11.664 6.996 1 93.81 84 ILE A CA 1
ATOM 639 C C . ILE A 1 84 ? -6.879 -12.719 7.227 1 93.81 84 ILE A C 1
ATOM 641 O O . ILE A 1 84 ? -6.605 -13.781 7.777 1 93.81 84 ILE A O 1
ATOM 645 N N . HIS A 1 85 ? -8.062 -12.422 6.762 1 94.62 85 HIS A N 1
ATOM 646 C CA . HIS A 1 85 ? -9.172 -13.352 6.922 1 94.62 85 HIS A CA 1
ATOM 647 C C . HIS A 1 85 ? -8.867 -14.695 6.258 1 94.62 85 HIS A C 1
ATOM 649 O O . HIS A 1 85 ? -9.125 -15.75 6.844 1 94.62 85 HIS A O 1
ATOM 655 N N . ALA A 1 86 ? -8.32 -14.625 5.059 1 97.5 86 ALA A N 1
ATOM 656 C CA . ALA A 1 86 ? -8.016 -15.844 4.309 1 97.5 86 ALA A CA 1
ATOM 657 C C . ALA A 1 86 ? -6.996 -16.703 5.051 1 97.5 86 ALA A C 1
ATOM 659 O O . ALA A 1 86 ? -7.176 -17.922 5.184 1 97.5 86 ALA A O 1
ATOM 660 N N . VAL A 1 87 ? -5.961 -16.078 5.547 1 98 87 VAL A N 1
ATOM 661 C CA . VAL A 1 87 ? -4.895 -16.797 6.234 1 98 87 VAL A CA 1
ATOM 662 C C . VAL A 1 87 ? -5.441 -17.438 7.512 1 98 87 VAL A C 1
ATOM 664 O O . VAL A 1 87 ? -5.18 -18.609 7.785 1 98 87 VAL A O 1
ATOM 667 N N . GLU A 1 88 ? -6.199 -16.703 8.234 1 97.19 88 GLU A N 1
ATOM 668 C CA . GLU A 1 88 ? -6.746 -17.203 9.492 1 97.19 88 GLU A CA 1
ATOM 669 C C . GLU A 1 88 ? -7.75 -18.328 9.258 1 97.19 88 GLU A C 1
ATOM 671 O O . GLU A 1 88 ? -7.754 -19.328 9.977 1 97.19 88 GLU A O 1
ATOM 676 N N . THR A 1 89 ? -8.602 -18.156 8.289 1 97.56 89 THR A N 1
ATOM 677 C CA . THR A 1 89 ? -9.609 -19.172 7.977 1 97.56 89 THR A CA 1
ATOM 678 C C . THR A 1 89 ? -8.961 -20.453 7.477 1 97.56 89 THR A C 1
ATOM 680 O O . THR A 1 89 ? -9.445 -21.547 7.762 1 97.56 89 THR A O 1
ATOM 683 N N . ALA A 1 90 ? -7.828 -20.281 6.73 1 97.56 90 ALA A N 1
ATOM 684 C CA . ALA A 1 90 ? -7.117 -21.438 6.191 1 97.56 90 ALA A CA 1
ATOM 685 C C . ALA A 1 90 ? -6.43 -22.234 7.305 1 97.56 90 ALA A C 1
ATOM 687 O O . ALA A 1 90 ? -5.996 -23.359 7.094 1 97.56 90 ALA A O 1
ATOM 688 N N . GLU A 1 91 ? -6.293 -21.641 8.461 1 96.25 91 GLU A N 1
ATOM 689 C CA . GLU A 1 91 ? -5.602 -22.234 9.594 1 96.25 91 GLU A CA 1
ATOM 690 C C . GLU A 1 91 ? -4.191 -22.672 9.211 1 96.25 91 GLU A C 1
ATOM 692 O O . GLU A 1 91 ? -3.791 -23.812 9.5 1 96.25 91 GLU A O 1
ATOM 697 N N . THR A 1 92 ? -3.553 -21.828 8.477 1 93.88 92 THR A N 1
ATOM 698 C CA . THR A 1 92 ? -2.182 -22.094 8.055 1 93.88 92 THR A CA 1
ATOM 699 C C . THR A 1 92 ? -1.239 -22.078 9.258 1 93.88 92 THR A C 1
ATOM 701 O O . THR A 1 92 ? -1.447 -21.328 10.211 1 93.88 92 THR A O 1
ATOM 704 N N . VAL A 1 93 ? -0.23 -22.984 9.203 1 93.56 93 VAL A N 1
ATOM 705 C CA . VAL A 1 93 ? 0.798 -23.016 10.234 1 93.56 93 VAL A CA 1
ATOM 706 C C . VAL A 1 93 ? 2.156 -22.672 9.625 1 93.56 93 VAL A C 1
ATOM 708 O O . VAL A 1 93 ? 2.562 -23.266 8.625 1 93.56 93 VAL A O 1
ATOM 711 N N . GLY A 1 94 ? 2.838 -21.688 10.273 1 96.12 94 GLY A N 1
ATOM 712 C CA . GLY A 1 94 ? 4.125 -21.281 9.742 1 96.12 94 GLY A CA 1
ATOM 713 C C . GLY A 1 94 ? 4.008 -20.312 8.578 1 96.12 94 GLY A C 1
ATOM 714 O O . GLY A 1 94 ? 3.094 -19.484 8.539 1 96.12 94 GLY A O 1
ATOM 715 N N . PRO A 1 95 ? 5.016 -20.375 7.668 1 97.94 95 PRO A N 1
ATOM 716 C CA . PRO A 1 95 ? 5.004 -19.453 6.523 1 97.94 95 PRO A CA 1
ATOM 717 C C . PRO A 1 95 ? 3.914 -19.797 5.508 1 97.94 95 PRO A C 1
ATOM 719 O O . PRO A 1 95 ? 3.607 -20.969 5.297 1 97.94 95 PRO A O 1
ATOM 722 N N . VAL A 1 96 ? 3.389 -18.828 4.934 1 98.75 96 VAL A N 1
ATOM 723 C CA . VAL A 1 96 ? 2.35 -18.953 3.916 1 98.75 96 VAL A CA 1
ATOM 724 C C . VAL A 1 96 ? 2.682 -18.078 2.717 1 98.75 96 VAL A C 1
ATOM 726 O O . VAL A 1 96 ? 3.152 -16.938 2.881 1 98.75 96 VAL A O 1
ATOM 729 N N . MET A 1 97 ? 2.492 -18.609 1.556 1 98.75 97 MET A N 1
ATOM 730 C CA . MET A 1 97 ? 2.68 -17.812 0.346 1 98.75 97 MET A CA 1
ATOM 731 C C . MET A 1 97 ? 1.377 -17.125 -0.066 1 98.75 97 MET A C 1
ATOM 733 O O . MET A 1 97 ? 0.329 -17.781 -0.128 1 98.75 97 MET A O 1
ATOM 737 N N . ILE A 1 98 ? 1.429 -15.828 -0.236 1 98.75 98 ILE A N 1
ATOM 738 C CA . ILE A 1 98 ? 0.332 -15.047 -0.789 1 98.75 98 ILE A CA 1
ATOM 739 C C . ILE A 1 98 ? 0.655 -14.648 -2.227 1 98.75 98 ILE A C 1
ATOM 741 O O . ILE A 1 98 ? 1.695 -14.039 -2.492 1 98.75 98 ILE A O 1
ATOM 745 N N . ILE A 1 99 ? -0.239 -14.945 -3.152 1 98.56 99 ILE A N 1
ATOM 746 C CA . ILE A 1 99 ? 0.089 -14.727 -4.555 1 98.56 99 ILE A CA 1
ATOM 747 C C . ILE A 1 99 ? -1.146 -14.227 -5.301 1 98.56 99 ILE A C 1
ATOM 749 O O . ILE A 1 99 ? -2.27 -14.641 -5.008 1 98.56 99 ILE A O 1
ATOM 753 N N . MET A 1 100 ? -0.927 -13.344 -6.27 1 97 100 MET A N 1
ATOM 754 C CA . MET A 1 100 ? -2.02 -12.781 -7.059 1 97 100 MET A CA 1
ATOM 755 C C . MET A 1 100 ? -2.465 -13.758 -8.141 1 97 100 MET A C 1
ATOM 757 O O . MET A 1 100 ? -1.683 -14.602 -8.578 1 97 100 MET A O 1
ATOM 761 N N . SER A 1 101 ? -3.682 -13.602 -8.586 1 97.06 101 SER A N 1
ATOM 762 C CA . SER A 1 101 ? -4.277 -14.555 -9.516 1 97.06 101 SER A CA 1
ATOM 763 C C . SER A 1 101 ? -3.975 -14.18 -10.961 1 97.06 101 SER A C 1
ATOM 765 O O . SER A 1 101 ? -4.363 -14.891 -11.891 1 97.06 101 SER A O 1
ATOM 767 N N . ASP A 1 102 ? -3.23 -13.086 -11.195 1 94.69 102 ASP A N 1
ATOM 768 C CA . ASP A 1 102 ? -3.064 -12.57 -12.547 1 94.69 102 ASP A CA 1
ATOM 769 C C . ASP A 1 102 ? -1.606 -12.656 -12.992 1 94.69 102 ASP A C 1
ATOM 771 O O . ASP A 1 102 ? -1.102 -11.75 -13.664 1 94.69 102 ASP A O 1
ATOM 775 N N . LEU A 1 103 ? -0.966 -13.742 -12.609 1 96.31 103 LEU A N 1
ATOM 776 C CA . LEU A 1 103 ? 0.424 -14.016 -12.961 1 96.31 103 LEU A CA 1
ATOM 777 C C . LEU A 1 103 ? 0.535 -15.297 -13.789 1 96.31 103 LEU A C 1
ATOM 779 O O . LEU A 1 103 ? 1.113 -16.281 -13.336 1 96.31 103 LEU A O 1
ATOM 783 N N . PRO A 1 104 ? 0.155 -15.281 -15 1 95.81 104 PRO A N 1
ATOM 784 C CA . PRO A 1 104 ? 0.057 -16.516 -15.773 1 95.81 104 PRO A CA 1
ATOM 785 C C . PRO A 1 104 ? 1.418 -17.047 -16.234 1 95.81 104 PRO A C 1
ATOM 787 O O . PRO A 1 104 ? 1.522 -18.172 -16.703 1 95.81 104 PRO A O 1
ATOM 790 N N . LEU A 1 105 ? 2.5 -16.297 -16.062 1 96 105 LEU A N 1
ATOM 791 C CA . LEU A 1 105 ? 3.764 -16.688 -16.672 1 96 105 LEU A CA 1
ATOM 792 C C . LEU A 1 105 ? 4.723 -17.25 -15.633 1 96 105 LEU A C 1
ATOM 794 O O . LEU A 1 105 ? 5.879 -17.562 -15.945 1 96 105 LEU A O 1
ATOM 798 N N . ILE A 1 106 ? 4.289 -17.469 -14.422 1 96.81 106 ILE A N 1
ATOM 799 C CA . ILE A 1 106 ? 5.152 -18.031 -13.391 1 96.81 106 ILE A CA 1
ATOM 800 C C . ILE A 1 106 ? 5.336 -19.531 -13.625 1 96.81 106 ILE A C 1
ATOM 802 O O . ILE A 1 106 ? 4.535 -20.156 -14.328 1 96.81 106 ILE A O 1
ATOM 806 N N . SER A 1 107 ? 6.422 -20.109 -13.055 1 97.31 107 SER A N 1
ATOM 807 C CA . SER A 1 107 ? 6.719 -21.531 -13.18 1 97.31 107 SER A CA 1
ATOM 808 C C . SER A 1 107 ? 6.883 -22.188 -11.812 1 97.31 107 SER A C 1
ATOM 810 O O . SER A 1 107 ? 7.16 -21.516 -10.82 1 97.31 107 SER A O 1
ATOM 812 N N . PRO A 1 108 ? 6.695 -23.531 -11.789 1 98.31 108 PRO A N 1
ATOM 813 C CA . PRO A 1 108 ? 6.926 -24.234 -10.531 1 98.31 108 PRO A CA 1
ATOM 814 C C . PRO A 1 108 ? 8.344 -24.047 -10 1 98.31 108 PRO A C 1
ATOM 816 O O . PRO A 1 108 ? 8.539 -23.875 -8.789 1 98.31 108 PRO A O 1
ATOM 819 N N . ASP A 1 109 ? 9.289 -24.016 -10.906 1 98.06 109 ASP A N 1
ATOM 820 C CA . ASP A 1 109 ? 10.672 -23.812 -10.508 1 98.06 109 ASP A CA 1
ATOM 821 C C . ASP A 1 109 ? 10.859 -22.469 -9.828 1 98.06 109 ASP A C 1
ATOM 823 O O . ASP A 1 109 ? 11.609 -22.344 -8.852 1 98.06 109 ASP A O 1
ATOM 827 N N . LEU A 1 110 ? 10.219 -21.438 -10.344 1 97.75 110 LEU A N 1
ATOM 828 C CA . LEU A 1 110 ? 10.305 -20.109 -9.75 1 97.75 110 LEU A CA 1
ATOM 829 C C . LEU A 1 110 ? 9.703 -20.094 -8.352 1 97.75 110 LEU A C 1
ATOM 831 O O . LEU A 1 110 ? 10.273 -19.5 -7.434 1 97.75 110 LEU A O 1
ATOM 835 N N . ILE A 1 111 ? 8.547 -20.75 -8.172 1 98.56 111 ILE A N 1
ATOM 836 C CA . ILE A 1 111 ? 7.883 -20.828 -6.875 1 98.56 111 ILE A CA 1
ATOM 837 C C . ILE A 1 111 ? 8.82 -21.484 -5.859 1 98.56 111 ILE A C 1
ATOM 839 O O . ILE A 1 111 ? 9.031 -20.953 -4.766 1 98.56 111 ILE A O 1
ATOM 843 N N . ASP A 1 112 ? 9.422 -22.594 -6.258 1 98.69 112 ASP A N 1
ATOM 844 C CA . ASP A 1 112 ? 10.328 -23.312 -5.363 1 98.69 112 ASP A CA 1
ATOM 845 C C . ASP A 1 112 ? 11.57 -22.484 -5.059 1 98.69 112 ASP A C 1
ATOM 847 O O . ASP A 1 112 ? 12.078 -22.5 -3.934 1 98.69 112 ASP A O 1
ATOM 851 N N . TYR A 1 113 ? 12.016 -21.75 -6.078 1 98.44 113 TYR A N 1
ATOM 852 C CA . TYR A 1 113 ? 13.164 -20.859 -5.883 1 98.44 113 TYR A CA 1
ATOM 853 C C . TYR A 1 113 ? 12.859 -19.797 -4.848 1 98.44 113 TYR A C 1
ATOM 855 O O . TYR A 1 113 ? 13.68 -19.516 -3.969 1 98.44 113 TYR A O 1
ATOM 863 N N . VAL A 1 114 ? 11.703 -19.172 -4.898 1 98.44 114 VAL A N 1
ATOM 864 C CA . VAL A 1 114 ? 11.281 -18.141 -3.961 1 98.44 114 VAL A CA 1
ATOM 865 C C . VAL A 1 114 ? 11.234 -18.703 -2.547 1 98.44 114 VAL A C 1
ATOM 867 O O . VAL A 1 114 ? 11.695 -18.078 -1.596 1 98.44 114 VAL A O 1
ATOM 870 N N . ILE A 1 115 ? 10.68 -19.906 -2.41 1 98.56 115 ILE A N 1
ATOM 871 C CA . ILE A 1 115 ? 10.57 -20.562 -1.112 1 98.56 115 ILE A CA 1
ATOM 872 C C . ILE A 1 115 ? 11.961 -20.844 -0.553 1 98.56 115 ILE A C 1
ATOM 874 O O . ILE A 1 115 ? 12.211 -20.641 0.635 1 98.56 115 ILE A O 1
ATOM 878 N N . GLU A 1 116 ? 12.852 -21.328 -1.402 1 98.44 116 GLU A N 1
ATOM 879 C CA . GLU A 1 116 ? 14.227 -21.578 -0.991 1 98.44 116 GLU A CA 1
ATOM 880 C C . GLU A 1 116 ? 14.906 -20.312 -0.48 1 98.44 116 GLU A C 1
ATOM 882 O O . GLU A 1 116 ? 15.562 -20.328 0.562 1 98.44 116 GLU A O 1
ATOM 887 N N . LYS A 1 117 ? 14.742 -19.203 -1.188 1 98.38 117 LYS A N 1
ATOM 888 C CA . LYS A 1 117 ? 15.336 -17.938 -0.792 1 98.38 117 LYS A CA 1
ATOM 889 C C . LYS A 1 117 ? 14.773 -17.453 0.544 1 98.38 117 LYS A C 1
ATOM 891 O O . LYS A 1 117 ? 15.5 -16.906 1.368 1 98.38 117 LYS A O 1
ATOM 896 N N . TYR A 1 118 ? 13.469 -17.656 0.74 1 98.5 118 TYR A N 1
ATOM 897 C CA . TYR A 1 118 ? 12.844 -17.312 2.014 1 98.5 118 TYR A CA 1
ATOM 898 C C . TYR A 1 118 ? 13.508 -18.062 3.166 1 98.5 118 TYR A C 1
ATOM 900 O O . TYR A 1 118 ? 13.852 -17.469 4.188 1 98.5 118 TYR A O 1
ATOM 908 N N . LYS A 1 119 ? 13.68 -19.328 3.027 1 97.44 119 LYS A N 1
ATOM 909 C CA . LYS A 1 119 ? 14.289 -20.156 4.059 1 97.44 119 LYS A CA 1
ATOM 910 C C . LYS A 1 119 ? 15.727 -19.719 4.336 1 97.44 119 LYS A C 1
ATOM 912 O O . LYS A 1 119 ? 16.156 -19.703 5.488 1 97.44 119 LYS A O 1
ATOM 917 N N . GLU A 1 120 ? 16.469 -19.375 3.316 1 97.81 120 GLU A N 1
ATOM 918 C CA . GLU A 1 120 ? 17.859 -18.984 3.422 1 97.81 120 GLU A CA 1
ATOM 919 C C . GLU A 1 120 ? 18.016 -17.656 4.164 1 97.81 120 GLU A C 1
ATOM 921 O O . GLU A 1 120 ? 18.938 -17.484 4.961 1 97.81 120 GLU A O 1
ATOM 926 N N . GLU A 1 121 ? 17.172 -16.656 3.895 1 96.25 121 GLU A N 1
ATOM 927 C CA . GLU A 1 121 ? 17.312 -15.297 4.402 1 96.25 121 GLU A CA 1
ATOM 928 C C . GLU A 1 121 ? 16.938 -15.219 5.879 1 96.25 121 GLU A C 1
ATOM 930 O O . GLU A 1 121 ? 17.484 -14.398 6.621 1 96.25 121 GLU A O 1
ATOM 935 N N . GLY A 1 122 ? 15.922 -15.969 6.301 1 93.12 122 GLY A N 1
ATOM 936 C CA . GLY A 1 122 ? 15.586 -16.062 7.711 1 93.12 122 GLY A CA 1
ATOM 937 C C . GLY A 1 122 ? 14.766 -14.883 8.203 1 93.12 122 GLY A C 1
ATOM 938 O O . GLY A 1 122 ? 14.586 -14.711 9.414 1 93.12 122 GLY A O 1
ATOM 939 N N . LYS A 1 123 ? 14.32 -14.008 7.383 1 95.44 123 LYS A N 1
ATOM 940 C CA . LYS A 1 123 ? 13.398 -12.945 7.762 1 95.44 123 LYS A CA 1
ATOM 941 C C . LYS A 1 123 ? 11.969 -13.453 7.828 1 95.44 123 LYS A C 1
ATOM 943 O O . LYS A 1 123 ? 11.633 -14.461 7.191 1 95.44 123 LYS A O 1
ATOM 948 N N . PRO A 1 124 ? 11.125 -12.75 8.602 1 96.31 124 PRO A N 1
ATOM 949 C CA . PRO A 1 124 ? 9.75 -13.242 8.766 1 96.31 124 PRO A CA 1
ATOM 950 C C . PRO A 1 124 ? 8.93 -13.141 7.48 1 96.31 124 PRO A C 1
ATOM 952 O O . PRO A 1 124 ? 7.914 -13.82 7.336 1 96.31 124 PRO A O 1
ATOM 955 N N . ALA A 1 125 ? 9.375 -12.25 6.602 1 98 125 ALA A N 1
ATOM 956 C CA . ALA A 1 125 ? 8.617 -12.078 5.367 1 98 125 ALA A CA 1
ATOM 957 C C . ALA A 1 125 ? 9.547 -11.906 4.168 1 98 125 ALA A C 1
ATOM 959 O O . ALA A 1 125 ? 10.719 -11.562 4.332 1 98 125 ALA A O 1
ATOM 960 N N . LEU A 1 126 ? 9.055 -12.242 2.984 1 98.38 126 LEU A N 1
ATOM 961 C CA . LEU A 1 126 ? 9.742 -12.055 1.707 1 98.38 126 LEU A CA 1
ATOM 962 C C . LEU A 1 126 ? 8.766 -11.57 0.637 1 98.38 126 LEU A C 1
ATOM 964 O O . LEU A 1 126 ? 7.645 -12.078 0.535 1 98.38 126 LEU A O 1
ATOM 968 N N . SER A 1 127 ? 9.125 -10.523 -0.055 1 98.12 127 SER A N 1
ATOM 969 C CA . SER A 1 127 ? 8.359 -10.023 -1.194 1 98.12 127 SER A CA 1
ATOM 970 C C . SER A 1 127 ? 9.203 -10.031 -2.467 1 98.12 127 SER A C 1
ATOM 972 O O . SER A 1 127 ? 10.391 -9.695 -2.438 1 98.12 127 SER A O 1
ATOM 974 N N . VAL A 1 128 ? 8.594 -10.43 -3.541 1 98.31 128 VAL A N 1
ATOM 975 C CA . VAL A 1 128 ? 9.297 -10.523 -4.812 1 98.31 128 VAL A CA 1
ATOM 976 C C . VAL A 1 128 ? 9.102 -9.242 -5.613 1 98.31 128 VAL A C 1
ATOM 978 O O . VAL A 1 128 ? 7.984 -8.719 -5.691 1 98.31 128 VAL A O 1
ATOM 981 N N . TYR A 1 129 ? 10.133 -8.758 -6.16 1 97.75 129 TYR A N 1
ATOM 982 C CA . TYR A 1 129 ? 10.141 -7.559 -6.988 1 97.75 129 TYR A CA 1
ATOM 983 C C . TYR A 1 129 ? 10.914 -7.785 -8.281 1 97.75 129 TYR A C 1
ATOM 985 O O . TYR A 1 129 ? 11.703 -8.727 -8.375 1 97.75 129 TYR A O 1
ATOM 993 N N . VAL A 1 130 ? 10.648 -6.938 -9.258 1 96.88 130 VAL A N 1
ATOM 994 C CA . VAL A 1 130 ? 11.484 -6.809 -10.445 1 96.88 130 VAL A CA 1
ATOM 995 C C . VAL A 1 130 ? 11.961 -5.367 -10.586 1 96.88 130 VAL A C 1
ATOM 997 O O . VAL A 1 130 ? 11.281 -4.434 -10.141 1 96.88 130 VAL A O 1
ATOM 1000 N N . PRO A 1 131 ? 13.156 -5.188 -11.148 1 95.5 131 PRO A N 1
ATOM 1001 C CA . PRO A 1 131 ? 13.578 -3.814 -11.43 1 95.5 131 PRO A CA 1
ATOM 1002 C C . PRO A 1 131 ? 12.648 -3.109 -12.422 1 95.5 131 PRO A C 1
ATOM 1004 O O . PRO A 1 131 ? 12.133 -3.742 -13.344 1 95.5 131 PRO A O 1
ATOM 1007 N N . LEU A 1 132 ? 12.5 -1.796 -12.258 1 92.69 132 LEU A N 1
ATOM 1008 C CA . LEU A 1 132 ? 11.641 -1.008 -13.133 1 92.69 132 LEU A CA 1
ATOM 1009 C C . LEU A 1 132 ? 12.07 -1.146 -14.586 1 92.69 132 LEU A C 1
ATOM 1011 O O . LEU A 1 132 ? 11.227 -1.171 -15.484 1 92.69 132 LEU A O 1
ATOM 1015 N N . ASN A 1 133 ? 13.352 -1.208 -14.82 1 91.94 133 ASN A N 1
ATOM 1016 C CA . ASN A 1 133 ? 13.844 -1.277 -16.188 1 91.94 133 ASN A CA 1
ATOM 1017 C C . ASN A 1 133 ? 13.383 -2.551 -16.891 1 91.94 133 ASN A C 1
ATOM 1019 O O . ASN A 1 133 ? 13.25 -2.578 -18.109 1 91.94 133 ASN A O 1
ATOM 1023 N N . ILE A 1 134 ? 13.125 -3.631 -16.141 1 91.56 134 ILE A N 1
ATOM 1024 C CA . ILE A 1 134 ? 12.617 -4.875 -16.703 1 91.56 134 ILE A CA 1
ATOM 1025 C C . ILE A 1 134 ? 11.188 -4.664 -17.203 1 91.56 134 ILE A C 1
ATOM 1027 O O . ILE A 1 134 ? 10.82 -5.156 -18.281 1 91.56 134 ILE A O 1
ATOM 1031 N N . CYS A 1 135 ? 10.445 -3.918 -16.469 1 89.62 135 CYS A N 1
ATOM 1032 C CA . CYS A 1 135 ? 9.086 -3.592 -16.891 1 89.62 135 CYS A CA 1
ATOM 1033 C C . CYS A 1 135 ? 9.094 -2.76 -18.172 1 89.62 135 CYS A C 1
ATOM 1035 O O . CYS A 1 135 ? 8.336 -3.035 -19.094 1 89.62 135 CYS A O 1
ATOM 1037 N N . LYS A 1 136 ? 9.938 -1.776 -18.203 1 84.12 136 LYS A N 1
ATOM 1038 C CA . LYS A 1 136 ? 10.062 -0.909 -19.375 1 84.12 136 LYS A CA 1
ATOM 1039 C C . LYS A 1 136 ? 10.422 -1.713 -20.609 1 84.12 136 LYS A C 1
ATOM 1041 O O . LYS A 1 136 ? 9.844 -1.504 -21.688 1 84.12 136 LYS A O 1
ATOM 1046 N N . GLY A 1 137 ? 11.344 -2.605 -20.469 1 84.12 137 GLY A N 1
ATOM 1047 C CA . GLY A 1 137 ? 11.766 -3.459 -21.562 1 84.12 137 GLY A CA 1
ATOM 1048 C C . GLY A 1 137 ? 10.648 -4.344 -22.094 1 84.12 137 GLY A C 1
ATOM 1049 O O . GLY A 1 137 ? 10.617 -4.652 -23.297 1 84.12 137 GLY A O 1
ATOM 1050 N N . ALA A 1 138 ? 9.758 -4.684 -21.234 1 81.69 138 ALA A N 1
ATOM 1051 C CA . ALA A 1 138 ? 8.641 -5.547 -21.625 1 81.69 138 ALA A CA 1
ATOM 1052 C C . ALA A 1 138 ? 7.441 -4.723 -22.094 1 81.69 138 ALA A C 1
ATOM 1054 O O . ALA A 1 138 ? 6.395 -5.277 -22.438 1 81.69 138 ALA A O 1
ATOM 1055 N N . GLY A 1 139 ? 7.605 -3.408 -22.016 1 81.75 139 GLY A N 1
ATOM 1056 C CA . GLY A 1 139 ? 6.527 -2.525 -22.422 1 81.75 139 GLY A CA 1
ATOM 1057 C C . GLY A 1 139 ? 5.41 -2.42 -21.406 1 81.75 139 GLY A C 1
ATOM 1058 O O . GLY A 1 139 ? 4.262 -2.15 -21.766 1 81.75 139 GLY A O 1
ATOM 1059 N N . ILE A 1 140 ? 5.723 -2.725 -20.219 1 83.44 140 ILE A N 1
ATOM 1060 C CA . ILE A 1 140 ? 4.727 -2.721 -19.156 1 83.44 140 ILE A CA 1
ATOM 1061 C C . ILE A 1 140 ? 4.863 -1.449 -18.328 1 83.44 140 ILE A C 1
ATOM 1063 O O . ILE A 1 140 ? 5.977 -1.03 -18 1 83.44 140 ILE A O 1
ATOM 1067 N N . ARG A 1 141 ? 3.756 -0.826 -18.016 1 81.62 141 ARG A N 1
ATOM 1068 C CA . ARG A 1 141 ? 3.701 0.332 -17.125 1 81.62 141 ARG A CA 1
ATOM 1069 C C . ARG A 1 141 ? 3.115 -0.045 -15.773 1 81.62 141 ARG A C 1
ATOM 1071 O O . ARG A 1 141 ? 1.894 -0.062 -15.602 1 81.62 141 ARG A O 1
ATOM 1078 N N . PRO A 1 142 ? 4.039 -0.273 -14.852 1 87.25 142 PRO A N 1
ATOM 1079 C CA . PRO A 1 142 ? 3.527 -0.697 -13.547 1 87.25 142 PRO A CA 1
ATOM 1080 C C . PRO A 1 142 ? 2.736 0.399 -12.836 1 87.25 142 PRO A C 1
ATOM 1082 O O . PRO A 1 142 ? 3.025 1.586 -13.008 1 87.25 142 PRO A O 1
ATOM 1085 N N . ASP A 1 143 ? 1.814 -0.018 -12.008 1 86.25 143 ASP A N 1
ATOM 1086 C CA . ASP A 1 143 ? 0.979 0.925 -11.266 1 86.25 143 ASP A CA 1
ATOM 1087 C C . ASP A 1 143 ? 1.713 1.468 -10.047 1 86.25 143 ASP A C 1
ATOM 1089 O O . ASP A 1 143 ? 1.454 2.592 -9.609 1 86.25 143 ASP A O 1
ATOM 1093 N N . THR A 1 144 ? 2.607 0.671 -9.508 1 90.88 144 THR A N 1
ATOM 1094 C CA . THR A 1 144 ? 3.32 1.027 -8.289 1 90.88 144 THR A CA 1
ATOM 1095 C C . THR A 1 144 ? 4.816 0.767 -8.438 1 90.88 144 THR A C 1
ATOM 1097 O O . THR A 1 144 ? 5.223 -0.272 -8.969 1 90.88 144 THR A O 1
ATOM 1100 N N . VAL A 1 145 ? 5.562 1.665 -8.023 1 93.06 145 VAL A N 1
ATOM 1101 C CA . VAL A 1 145 ? 7.02 1.574 -8.031 1 93.06 145 VAL A CA 1
ATOM 1102 C C . VAL A 1 145 ? 7.562 1.924 -6.648 1 93.06 145 VAL A C 1
ATOM 1104 O O . VAL A 1 145 ? 7.09 2.863 -6.004 1 93.06 145 VAL A O 1
ATOM 1107 N N . PHE A 1 146 ? 8.469 1.161 -6.176 1 92.75 146 PHE A N 1
ATOM 1108 C CA . PHE A 1 146 ? 9.133 1.426 -4.906 1 92.75 146 PHE A CA 1
ATOM 1109 C C . PHE A 1 146 ? 10.586 1.842 -5.125 1 92.75 146 PHE A C 1
ATOM 1111 O O . PHE A 1 146 ? 11.227 1.385 -6.07 1 92.75 146 PHE A O 1
ATOM 1118 N N . ASN A 1 147 ? 11.008 2.723 -4.281 1 88 147 ASN A N 1
ATOM 1119 C CA . ASN A 1 147 ? 12.414 3.09 -4.254 1 88 147 ASN A CA 1
ATOM 1120 C C . ASN A 1 147 ? 13.148 2.418 -3.094 1 88 147 ASN A C 1
ATOM 1122 O O . ASN A 1 147 ? 12.852 2.691 -1.928 1 88 147 ASN A O 1
ATOM 1126 N N . LYS A 1 148 ? 14.008 1.545 -3.398 1 85.94 148 LYS A N 1
ATOM 1127 C CA . LYS A 1 148 ? 14.828 0.862 -2.402 1 85.94 148 LYS A CA 1
ATOM 1128 C C . LYS A 1 148 ? 16.312 1.188 -2.592 1 85.94 148 LYS A C 1
ATOM 1130 O O . LYS A 1 148 ? 16.953 0.641 -3.484 1 85.94 148 LYS A O 1
ATOM 1135 N N . ASP A 1 149 ? 16.844 2.033 -1.666 1 81.06 149 ASP A N 1
ATOM 1136 C CA . ASP A 1 149 ? 18.25 2.439 -1.717 1 81.06 149 ASP A CA 1
ATOM 1137 C C . ASP A 1 149 ? 18.609 3.002 -3.09 1 81.06 149 ASP A C 1
ATOM 1139 O O . ASP A 1 149 ? 19.625 2.617 -3.68 1 81.06 149 ASP A O 1
ATOM 1143 N N . GLY A 1 150 ? 17.656 3.693 -3.643 1 81.62 150 GLY A N 1
ATOM 1144 C CA . GLY A 1 150 ? 17.922 4.359 -4.91 1 81.62 150 GLY A CA 1
ATOM 1145 C C . GLY A 1 150 ? 17.516 3.535 -6.113 1 81.62 150 GLY A C 1
ATOM 1146 O O . GLY A 1 150 ? 17.562 4.016 -7.25 1 81.62 150 GLY A O 1
ATOM 1147 N N . LYS A 1 151 ? 17.219 2.301 -5.906 1 88.88 151 LYS A N 1
ATOM 1148 C CA . LYS A 1 151 ? 16.781 1.426 -6.992 1 88.88 151 LYS A CA 1
ATOM 1149 C C . LYS A 1 151 ? 15.258 1.368 -7.066 1 88.88 151 LYS A C 1
ATOM 1151 O O . LYS A 1 151 ? 14.586 1.184 -6.051 1 88.88 151 LYS A O 1
ATOM 1156 N N . LEU A 1 152 ? 14.758 1.631 -8.281 1 90.75 152 LEU A N 1
ATOM 1157 C CA . LEU A 1 152 ? 13.32 1.551 -8.484 1 90.75 152 LEU A CA 1
ATOM 1158 C C . LEU A 1 152 ? 12.891 0.116 -8.773 1 90.75 152 LEU A C 1
ATOM 1160 O O . LEU A 1 152 ? 13.367 -0.501 -9.727 1 90.75 152 LEU A O 1
ATOM 1164 N N . ILE A 1 153 ? 12.047 -0.38 -7.941 1 95.06 153 ILE A N 1
ATOM 1165 C CA . ILE A 1 153 ? 11.617 -1.771 -8.07 1 95.06 153 ILE A CA 1
ATOM 1166 C C . ILE A 1 153 ? 10.094 -1.843 -8.094 1 95.06 153 ILE A C 1
ATOM 1168 O O . ILE A 1 153 ? 9.414 -0.925 -7.633 1 95.06 153 ILE A O 1
ATOM 1172 N N . VAL A 1 154 ? 9.609 -2.896 -8.672 1 95.75 154 VAL A N 1
ATOM 1173 C CA . VAL A 1 154 ? 8.18 -3.08 -8.891 1 95.75 154 VAL A CA 1
ATOM 1174 C C . VAL A 1 154 ? 7.719 -4.391 -8.25 1 95.75 154 VAL A C 1
ATOM 1176 O O . VAL A 1 154 ? 8.305 -5.445 -8.5 1 95.75 154 VAL A O 1
ATOM 1179 N N . PRO A 1 155 ? 6.684 -4.316 -7.406 1 96.06 155 PRO A N 1
ATOM 1180 C CA . PRO A 1 155 ? 6.199 -5.559 -6.801 1 96.06 155 PRO A CA 1
ATOM 1181 C C . PRO A 1 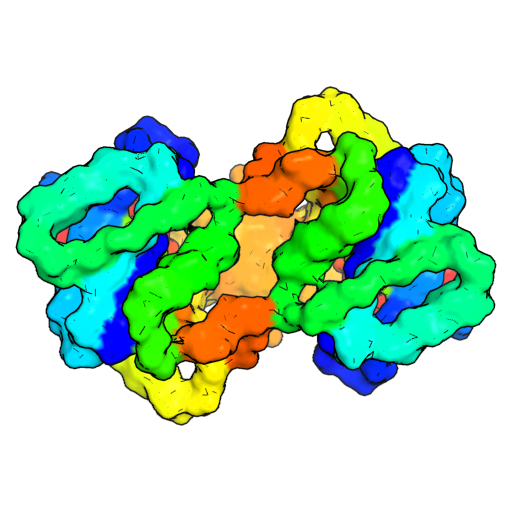155 ? 5.57 -6.508 -7.82 1 96.06 155 PRO A C 1
ATOM 1183 O O . PRO A 1 155 ? 4.859 -6.062 -8.727 1 96.06 155 PRO A O 1
ATOM 1186 N N . VAL A 1 156 ? 5.793 -7.758 -7.656 1 95.31 156 VAL A N 1
ATOM 1187 C CA . VAL A 1 156 ? 5.328 -8.766 -8.602 1 95.31 156 VAL A CA 1
ATOM 1188 C C . VAL A 1 156 ? 3.996 -9.344 -8.133 1 95.31 156 VAL A C 1
ATOM 1190 O O . VAL A 1 156 ? 3.178 -9.781 -8.945 1 95.31 156 VAL A O 1
ATOM 1193 N N . GLY A 1 157 ? 3.816 -9.422 -6.809 1 96.5 157 GLY A N 1
ATOM 1194 C CA . GLY A 1 157 ? 2.592 -10.008 -6.289 1 96.5 157 GLY A CA 1
ATOM 1195 C C . GLY A 1 157 ? 2.795 -11.398 -5.719 1 96.5 157 GLY A C 1
ATOM 1196 O O . GLY A 1 157 ? 1.883 -12.227 -5.75 1 96.5 157 GLY A O 1
ATOM 1197 N N . ILE A 1 158 ? 3.947 -11.734 -5.359 1 98.31 158 ILE A N 1
ATOM 1198 C CA . ILE A 1 158 ? 4.305 -12.969 -4.656 1 98.31 158 ILE A CA 1
ATOM 1199 C C . ILE A 1 158 ? 4.969 -12.625 -3.326 1 98.31 158 ILE A C 1
ATOM 1201 O O . ILE A 1 158 ? 6 -11.953 -3.295 1 98.31 158 ILE A O 1
ATOM 1205 N N . ASN A 1 159 ? 4.359 -13.055 -2.279 1 98.44 159 ASN A N 1
ATOM 1206 C CA . ASN A 1 159 ? 4.863 -12.789 -0.938 1 98.44 159 ASN A CA 1
ATOM 1207 C C . ASN A 1 159 ? 4.82 -14.039 -0.062 1 98.44 159 ASN A C 1
ATOM 1209 O O . ASN A 1 159 ? 3.986 -14.914 -0.269 1 98.44 159 ASN A O 1
ATOM 1213 N N . ILE A 1 160 ? 5.75 -14.133 0.807 1 98.75 160 ILE A N 1
ATOM 1214 C CA . ILE A 1 160 ? 5.707 -15.109 1.884 1 98.75 160 ILE A CA 1
ATOM 1215 C C . ILE A 1 160 ? 5.656 -14.398 3.232 1 98.75 160 ILE A C 1
ATOM 1217 O O . ILE A 1 160 ? 6.414 -13.453 3.471 1 98.75 160 ILE A O 1
ATOM 1221 N N . LEU A 1 161 ? 4.734 -14.758 4.043 1 98.12 161 LEU A N 1
ATOM 1222 C CA . LEU A 1 161 ? 4.531 -14.141 5.352 1 98.12 161 LEU A CA 1
ATOM 1223 C C . LEU A 1 161 ? 4.473 -15.203 6.445 1 98.12 161 LEU A C 1
ATOM 1225 O O . LEU A 1 161 ? 4.188 -16.375 6.168 1 98.12 161 LEU A O 1
ATOM 1229 N N . ASP A 1 162 ? 4.758 -14.781 7.652 1 97.75 162 ASP A N 1
ATOM 1230 C CA . ASP A 1 162 ? 4.492 -15.602 8.828 1 97.75 162 ASP A CA 1
ATOM 1231 C C . ASP A 1 162 ? 3.018 -15.547 9.219 1 97.75 162 ASP A C 1
ATOM 1233 O O . ASP A 1 162 ? 2.527 -14.516 9.68 1 97.75 162 ASP A O 1
ATOM 1237 N N . SER A 1 163 ? 2.344 -16.703 9.148 1 97.44 163 SER A N 1
ATOM 1238 C CA . SER A 1 163 ? 0.901 -16.734 9.359 1 97.44 163 SER A CA 1
ATOM 12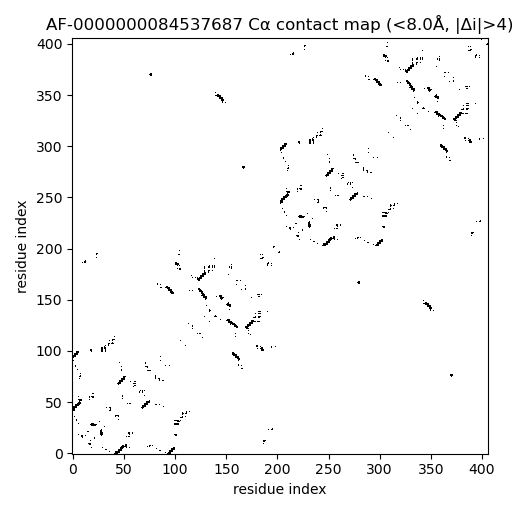39 C C . SER A 1 163 ? 0.543 -16.391 10.805 1 97.44 163 SER A C 1
ATOM 1241 O O . SER A 1 163 ? -0.519 -15.82 11.062 1 97.44 163 SER A O 1
ATOM 1243 N N . SER A 1 164 ? 1.378 -16.641 11.734 1 96.12 164 SER A N 1
ATOM 1244 C CA . SER A 1 164 ? 1.108 -16.375 13.148 1 96.12 164 SER A CA 1
ATOM 1245 C C . SER A 1 164 ? 1.124 -14.883 13.445 1 96.12 164 SER A C 1
ATOM 1247 O O . SER A 1 164 ? 0.602 -14.445 14.477 1 96.12 164 SER A O 1
ATOM 1249 N N . GLN A 1 165 ? 1.725 -14.102 12.547 1 94.56 165 GLN A N 1
ATOM 1250 C CA . GLN A 1 165 ? 1.823 -12.656 12.727 1 94.56 165 GLN A CA 1
ATOM 1251 C C . GLN A 1 165 ? 1.141 -11.914 11.578 1 94.56 165 GLN A C 1
ATOM 1253 O O . GLN A 1 165 ? 1.595 -10.844 11.164 1 94.56 165 GLN A O 1
ATOM 1258 N N . ILE A 1 166 ? 0.107 -12.453 11.047 1 94.31 166 ILE A N 1
ATOM 1259 C CA . ILE A 1 166 ? -0.483 -11.969 9.805 1 94.31 166 ILE A CA 1
ATOM 1260 C C . ILE A 1 166 ? -1.127 -10.609 10.031 1 94.31 166 ILE A C 1
ATOM 1262 O O . ILE A 1 166 ? -1.33 -9.844 9.078 1 94.31 166 ILE A O 1
ATOM 1266 N N . ARG A 1 167 ? -1.457 -10.242 11.25 1 88.88 167 ARG A N 1
ATOM 1267 C CA . ARG A 1 167 ? -2.109 -8.969 11.562 1 88.88 167 ARG A CA 1
ATOM 1268 C C . ARG A 1 167 ? -1.082 -7.867 11.781 1 88.88 167 ARG A C 1
ATOM 1270 O O . ARG A 1 167 ? -1.442 -6.695 11.93 1 88.88 167 ARG A O 1
ATOM 1277 N N . ASN A 1 168 ? 0.171 -8.25 11.781 1 87.38 168 ASN A N 1
ATOM 1278 C CA . ASN A 1 168 ? 1.244 -7.297 12.07 1 87.38 168 ASN A CA 1
ATOM 1279 C C . ASN A 1 168 ? 2.152 -7.105 10.859 1 87.38 168 ASN A C 1
ATOM 1281 O O . ASN A 1 168 ? 2.324 -8.023 10.055 1 87.38 168 ASN A O 1
ATOM 1285 N N . GLU A 1 169 ? 2.666 -5.883 10.766 1 87.69 169 GLU A N 1
ATOM 1286 C CA . GLU A 1 169 ? 3.729 -5.703 9.789 1 87.69 169 GLU A CA 1
ATOM 1287 C C . GLU A 1 169 ? 4.922 -6.605 10.086 1 87.69 169 GLU A C 1
ATOM 1289 O O . GLU A 1 169 ? 5.285 -6.793 11.25 1 87.69 169 GLU A O 1
ATOM 1294 N N . GLN A 1 170 ? 5.441 -7.152 9.047 1 92.25 170 GLN A N 1
ATOM 1295 C CA . GLN A 1 170 ? 6.562 -8.078 9.188 1 92.25 170 GLN A CA 1
ATOM 1296 C C . GLN A 1 170 ? 7.797 -7.566 8.453 1 92.25 170 GLN A C 1
ATOM 1298 O O . GLN A 1 170 ? 7.691 -7.043 7.344 1 92.25 170 GLN A O 1
ATOM 1303 N N . GLU A 1 171 ? 8.977 -7.688 9.148 1 90.69 171 GLU A N 1
ATOM 1304 C CA . GLU A 1 171 ? 10.227 -7.355 8.461 1 90.69 171 GLU A CA 1
ATOM 1305 C C . GLU A 1 171 ? 10.398 -8.188 7.195 1 90.69 171 GLU A C 1
ATOM 1307 O O . GLU A 1 171 ? 10.258 -9.414 7.227 1 90.69 171 GLU A O 1
ATOM 1312 N N . ASP A 1 172 ? 10.672 -7.469 6.176 1 93.31 172 ASP A N 1
ATOM 1313 C CA . ASP A 1 172 ? 10.586 -8.133 4.883 1 93.31 172 ASP A CA 1
ATOM 1314 C C . ASP A 1 172 ? 11.938 -8.109 4.164 1 93.31 172 ASP A C 1
ATOM 1316 O O . ASP A 1 172 ? 12.672 -7.125 4.238 1 93.31 172 ASP A O 1
ATOM 1320 N N . PHE A 1 173 ? 12.281 -9.297 3.584 1 96.19 173 PHE A N 1
ATOM 1321 C CA . PHE A 1 173 ? 13.359 -9.359 2.602 1 96.19 173 PHE A CA 1
ATOM 1322 C C . PHE A 1 173 ? 12.82 -9.109 1.196 1 96.19 173 PHE A C 1
ATOM 1324 O O . PHE A 1 173 ? 11.875 -9.766 0.759 1 96.19 173 PHE A O 1
ATOM 1331 N N . ASN A 1 174 ? 13.406 -8.156 0.509 1 97 174 ASN A N 1
ATOM 1332 C CA . ASN A 1 174 ? 13.031 -7.883 -0.875 1 97 174 ASN A CA 1
ATOM 1333 C C . ASN A 1 174 ? 13.844 -8.727 -1.852 1 97 174 ASN A C 1
ATOM 1335 O O . ASN A 1 174 ? 15.031 -8.469 -2.068 1 97 174 ASN A O 1
ATOM 1339 N N . LEU A 1 175 ? 13.25 -9.758 -2.363 1 97.94 175 LEU A N 1
ATOM 1340 C CA . LEU A 1 175 ? 13.883 -10.562 -3.396 1 97.94 175 LEU A CA 1
ATOM 1341 C C . LEU A 1 175 ? 13.711 -9.93 -4.77 1 97.94 175 LEU A C 1
ATOM 1343 O O . LEU A 1 175 ? 12.617 -9.953 -5.336 1 97.94 175 LEU A O 1
ATOM 1347 N N . ILE A 1 176 ? 14.742 -9.391 -5.324 1 97.44 176 ILE A N 1
ATOM 1348 C CA . ILE A 1 176 ? 14.688 -8.695 -6.609 1 97.44 176 ILE A CA 1
ATOM 1349 C C . ILE A 1 176 ? 15.18 -9.625 -7.715 1 97.44 176 ILE A C 1
ATOM 1351 O O . ILE A 1 176 ? 16.344 -10.055 -7.711 1 97.44 176 ILE A O 1
ATOM 1355 N N . LEU A 1 177 ? 14.328 -9.938 -8.586 1 96.94 177 LEU A N 1
ATOM 1356 C CA . LEU A 1 177 ? 14.648 -10.875 -9.664 1 96.94 177 LEU A CA 1
ATOM 1357 C C . LEU A 1 177 ? 14.633 -10.18 -11.016 1 96.94 177 LEU A C 1
ATOM 1359 O O . LEU A 1 177 ? 13.711 -9.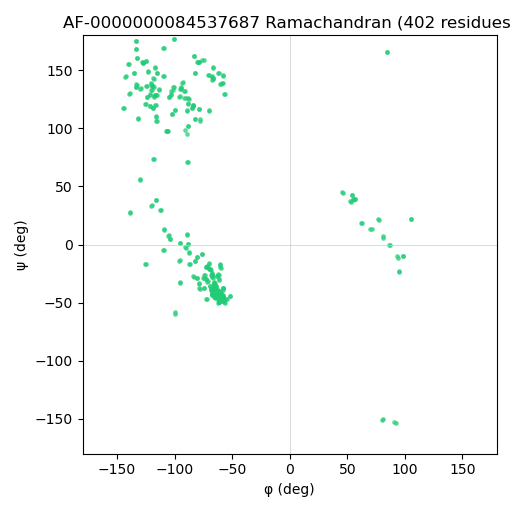414 -11.312 1 96.94 177 LEU A O 1
ATOM 1363 N N . ASP A 1 178 ? 15.656 -10.43 -11.812 1 94.5 178 ASP A N 1
ATOM 1364 C CA . ASP A 1 178 ? 15.711 -9.93 -13.188 1 94.5 178 ASP A CA 1
ATOM 1365 C C . ASP A 1 178 ? 15.062 -10.922 -14.156 1 94.5 178 ASP A C 1
ATOM 1367 O O . ASP A 1 178 ? 15.758 -11.617 -14.898 1 94.5 178 ASP A O 1
ATOM 1371 N N . ASN A 1 179 ? 13.789 -11.055 -14.109 1 92.81 179 ASN A N 1
ATOM 1372 C CA . ASN A 1 179 ? 13.008 -11.984 -14.922 1 92.81 179 ASN A CA 1
ATOM 1373 C C . ASN A 1 179 ? 11.812 -11.289 -15.57 1 92.81 179 ASN A C 1
ATOM 1375 O O . ASN A 1 179 ? 10.836 -10.969 -14.898 1 92.81 179 ASN A O 1
ATOM 1379 N N . PRO A 1 180 ? 11.867 -11.094 -16.875 1 90.31 180 PRO A N 1
ATOM 1380 C CA . PRO A 1 180 ? 10.812 -10.336 -17.562 1 90.31 180 PRO A CA 1
ATOM 1381 C C . PRO A 1 180 ? 9.445 -11 -17.438 1 90.31 180 PRO A C 1
ATOM 1383 O O . PRO A 1 180 ? 8.414 -10.312 -17.484 1 90.31 180 PRO A O 1
ATOM 1386 N N . LYS A 1 181 ? 9.391 -12.266 -17.266 1 90.81 181 LYS A N 1
ATOM 1387 C CA . LYS A 1 181 ? 8.125 -12.969 -17.156 1 90.81 181 LYS A CA 1
ATOM 1388 C C . LYS A 1 181 ? 7.391 -12.578 -15.867 1 90.81 181 LYS A C 1
ATOM 1390 O O . LYS A 1 181 ? 6.164 -12.648 -15.805 1 90.81 181 LYS A O 1
ATOM 1395 N N . LEU A 1 182 ? 8.102 -12.133 -14.867 1 92.81 182 LEU A N 1
ATOM 1396 C CA . LEU A 1 182 ? 7.535 -11.742 -13.578 1 92.81 182 LEU A CA 1
ATOM 1397 C C . LEU A 1 182 ? 6.992 -10.32 -13.633 1 92.81 182 LEU A C 1
ATOM 1399 O O . LEU A 1 182 ? 6.234 -9.906 -12.75 1 92.81 182 LEU A O 1
ATOM 1403 N N . ALA A 1 183 ? 7.383 -9.594 -14.703 1 89.56 183 ALA A N 1
ATOM 1404 C CA . ALA A 1 183 ? 6.996 -8.188 -14.82 1 89.56 183 ALA A CA 1
ATOM 1405 C C . ALA A 1 183 ? 5.57 -8.047 -15.344 1 89.56 183 ALA A C 1
ATOM 1407 O O . ALA A 1 183 ? 4.973 -6.973 -15.258 1 89.56 183 ALA A O 1
ATOM 1408 N N . ILE A 1 184 ? 5.031 -9.125 -15.789 1 88.44 184 ILE A N 1
ATOM 1409 C CA . ILE A 1 184 ? 3.756 -9.008 -16.484 1 88.44 184 ILE A CA 1
ATOM 1410 C C . ILE A 1 184 ? 2.635 -9.547 -15.602 1 88.44 184 ILE A C 1
ATOM 1412 O O . ILE A 1 184 ? 2.488 -10.758 -15.445 1 88.44 184 ILE A O 1
ATOM 1416 N N . ASN A 1 185 ? 1.935 -8.633 -14.906 1 88.25 185 ASN A N 1
ATOM 1417 C CA . ASN A 1 185 ? 0.607 -8.891 -14.359 1 88.25 185 ASN A CA 1
ATOM 1418 C C . ASN A 1 185 ? -0.49 -8.5 -15.344 1 88.25 185 ASN A C 1
ATOM 1420 O O . ASN A 1 185 ? -0.45 -7.418 -15.93 1 88.25 185 ASN A O 1
ATOM 1424 N N . VAL A 1 186 ? -1.404 -9.305 -15.562 1 88.38 186 VAL A N 1
ATOM 1425 C CA . VAL A 1 186 ? -2.434 -9.008 -16.547 1 88.38 186 VAL A CA 1
ATOM 1426 C C . VAL A 1 186 ? -3.443 -8.023 -15.961 1 88.38 186 VAL A C 1
ATOM 1428 O O . VAL A 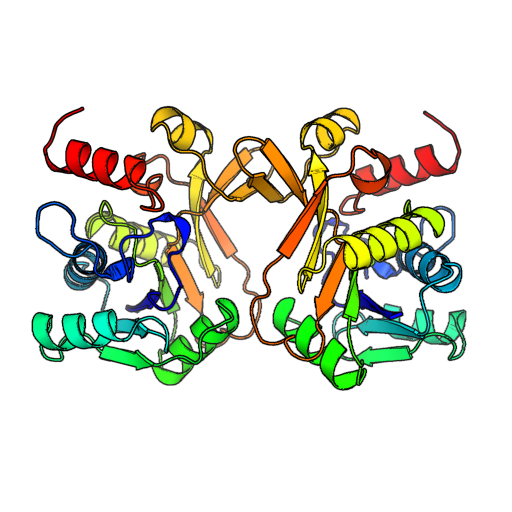1 186 ? -4.242 -8.383 -15.102 1 88.38 186 VAL A O 1
ATOM 1431 N N . ASN A 1 187 ? -3.422 -6.789 -16.406 1 85.81 187 ASN A N 1
ATOM 1432 C CA . ASN A 1 187 ? -4.371 -5.777 -15.945 1 85.81 187 ASN A CA 1
ATOM 1433 C C . ASN A 1 187 ? -5.102 -5.133 -17.125 1 85.81 187 ASN A C 1
ATOM 1435 O O . ASN A 1 187 ? -6.145 -4.5 -16.938 1 85.81 187 ASN A O 1
ATOM 1439 N N . THR A 1 188 ? -4.543 -5.309 -18.328 1 84.88 188 THR A N 1
ATOM 1440 C CA . THR A 1 188 ? -5.133 -4.738 -19.531 1 84.88 188 THR A CA 1
ATOM 1441 C C . THR A 1 188 ? -5.18 -5.773 -20.656 1 84.88 188 THR A C 1
ATOM 1443 O O . THR A 1 188 ? -4.559 -6.832 -20.547 1 84.88 188 THR A O 1
ATOM 1446 N N . VAL A 1 189 ? -5.93 -5.348 -21.656 1 87.19 189 VAL A N 1
ATOM 1447 C CA . VAL A 1 189 ? -6 -6.215 -22.828 1 87.19 189 VAL A CA 1
ATOM 1448 C C . VAL A 1 189 ? -4.617 -6.336 -23.469 1 87.19 189 VAL A C 1
ATOM 1450 O O . VAL A 1 189 ? -4.246 -7.402 -23.969 1 87.19 189 VAL A O 1
ATOM 1453 N N . LYS A 1 190 ? -3.885 -5.301 -23.438 1 87.38 190 LYS A N 1
ATOM 1454 C CA . LYS A 1 190 ? -2.525 -5.316 -23.969 1 87.38 190 LYS A CA 1
ATOM 1455 C C . LYS A 1 190 ? -1.651 -6.312 -23.219 1 87.38 190 LYS A C 1
ATOM 1457 O O . LYS A 1 190 ? -0.85 -7.027 -23.812 1 87.38 190 LYS A O 1
ATOM 1462 N N . ASP A 1 191 ? -1.803 -6.387 -21.938 1 88.56 191 ASP A N 1
ATOM 1463 C CA . ASP A 1 191 ? -1.072 -7.352 -21.109 1 88.56 191 ASP A CA 1
ATOM 1464 C C . ASP A 1 191 ? -1.401 -8.781 -21.531 1 88.56 191 ASP A C 1
ATOM 1466 O O . ASP A 1 191 ? -0.511 -9.633 -21.609 1 88.56 191 ASP A O 1
ATOM 1470 N N . LEU A 1 192 ? -2.697 -9.016 -21.766 1 90.06 192 LEU A N 1
ATOM 1471 C CA . LEU A 1 192 ? -3.152 -10.336 -22.172 1 90.06 192 LEU A CA 1
ATOM 1472 C C . LEU A 1 192 ? -2.484 -10.758 -23.484 1 90.06 192 LEU A C 1
ATOM 1474 O O . LEU A 1 192 ? -2.037 -11.898 -23.609 1 90.06 192 LEU A O 1
ATOM 1478 N N . GLN A 1 193 ? -2.461 -9.836 -24.375 1 89.88 193 GLN A N 1
ATOM 1479 C CA . GLN A 1 193 ? -1.847 -10.109 -25.672 1 89.88 193 GLN A CA 1
ATOM 1480 C C . GLN A 1 193 ? -0.357 -10.406 -25.531 1 89.88 193 GLN A C 1
ATOM 1482 O O . GLN A 1 193 ? 0.168 -11.32 -26.156 1 89.88 193 GLN A O 1
ATOM 1487 N N . HIS A 1 194 ? 0.277 -9.688 -24.703 1 89.69 194 HIS A N 1
ATOM 1488 C CA . HIS A 1 194 ? 1.693 -9.914 -24.438 1 89.69 194 HIS A CA 1
ATOM 1489 C C . HIS A 1 194 ? 1.929 -11.312 -23.891 1 89.69 194 HIS A C 1
ATOM 1491 O O . HIS A 1 194 ? 2.855 -12.008 -24.312 1 89.69 194 HIS A O 1
ATOM 1497 N N . CYS A 1 195 ? 1.124 -11.711 -22.938 1 91.75 195 CYS A N 1
ATOM 1498 C CA . CYS A 1 195 ? 1.241 -13.039 -22.344 1 91.75 195 CYS A CA 1
ATOM 1499 C C . CYS A 1 195 ? 1.007 -14.125 -23.391 1 91.75 195 CYS A C 1
ATOM 1501 O O . CYS A 1 195 ? 1.713 -15.133 -23.422 1 91.75 195 CYS A O 1
ATOM 1503 N N . LYS A 1 196 ? 0.014 -13.852 -24.203 1 92.06 196 LYS A N 1
ATOM 1504 C CA . LYS A 1 196 ? -0.289 -14.797 -25.281 1 92.06 196 LYS A CA 1
ATOM 1505 C C . LYS A 1 196 ? 0.918 -15 -26.188 1 92.06 196 LYS A C 1
ATOM 1507 O O . LYS A 1 196 ? 1.287 -16.141 -26.5 1 92.06 196 LYS A O 1
ATOM 1512 N N . ASP A 1 197 ? 1.535 -13.891 -26.562 1 90.75 197 ASP A N 1
ATOM 1513 C CA . ASP A 1 197 ? 2.697 -13.93 -27.438 1 90.75 197 ASP A CA 1
ATOM 1514 C C . ASP A 1 197 ? 3.854 -14.688 -26.797 1 90.75 197 ASP A C 1
ATOM 1516 O O . ASP A 1 197 ? 4.52 -15.492 -27.453 1 90.75 197 ASP A O 1
ATOM 1520 N N . LEU A 1 198 ? 4.102 -14.484 -25.562 1 88.56 198 LEU A N 1
ATOM 1521 C CA . LEU A 1 198 ? 5.191 -15.125 -24.844 1 88.56 198 LEU A CA 1
ATOM 1522 C C . LEU A 1 198 ? 4.941 -16.625 -24.688 1 88.56 198 LEU A C 1
ATOM 1524 O O . LEU A 1 198 ? 5.863 -17.422 -24.844 1 88.56 198 LEU A O 1
ATOM 1528 N N . LEU A 1 199 ? 3.719 -16.984 -24.453 1 90.12 199 LEU A N 1
ATOM 1529 C CA . LEU A 1 199 ? 3.371 -18.391 -24.25 1 90.12 199 LEU A CA 1
ATOM 1530 C C . LEU A 1 199 ? 3.453 -19.156 -25.562 1 90.12 199 LEU A C 1
ATOM 1532 O O . LEU A 1 199 ? 3.75 -20.359 -25.562 1 90.12 199 LEU A O 1
ATOM 1536 N N . GLN A 1 200 ? 3.156 -18.453 -26.625 1 89.81 200 GLN A N 1
ATOM 1537 C CA . GLN A 1 200 ? 3.18 -19.094 -27.938 1 89.81 200 GLN A CA 1
ATOM 1538 C C . GLN A 1 200 ? 4.566 -19 -28.562 1 89.81 200 GLN A C 1
ATOM 1540 O O . GLN A 1 200 ? 4.785 -19.5 -29.672 1 89.81 200 GLN A O 1
ATOM 1545 N N . GLY A 1 201 ? 5.551 -18.547 -27.812 1 78.38 201 GLY A N 1
ATOM 1546 C CA . GLY A 1 201 ? 6.91 -18.453 -28.312 1 78.38 201 GLY A CA 1
ATOM 1547 C C . GLY A 1 201 ? 7.09 -17.375 -29.359 1 78.38 201 GLY A C 1
ATOM 1548 O O . GLY A 1 201 ? 7.992 -17.453 -30.203 1 78.38 201 GLY A O 1
ATOM 1549 N N . GLN A 1 202 ? 6.102 -16.5 -29.469 1 62.31 202 GLN A N 1
ATOM 1550 C CA . GLN A 1 202 ? 6.199 -15.406 -30.422 1 62.31 202 GLN A CA 1
ATOM 1551 C C . GLN A 1 202 ? 6.852 -14.172 -29.812 1 62.31 202 GLN A C 1
ATOM 1553 O O . GLN A 1 202 ? 6.488 -13.766 -28.703 1 62.31 202 GLN A O 1
ATOM 1558 N N . ASP A 1 203 ? 8.203 -13.859 -29.922 1 52.16 203 ASP A N 1
ATOM 1559 C CA . ASP A 1 203 ? 8.898 -12.688 -29.406 1 52.16 203 ASP A CA 1
ATOM 1560 C C . ASP A 1 203 ? 8.281 -11.398 -29.953 1 52.16 203 ASP A C 1
ATOM 1562 O O . ASP A 1 203 ? 7.871 -11.336 -31.109 1 52.16 203 ASP A O 1
ATOM 1566 N N . MET B 1 1 ? -14.844 19.562 9.617 1 97.25 1 MET B N 1
ATOM 1567 C CA . MET B 1 1 ? -14.336 18.203 9.375 1 97.25 1 MET B CA 1
ATOM 1568 C C . MET B 1 1 ? -13.383 17.781 10.484 1 97.25 1 MET B C 1
ATOM 1570 O O . MET B 1 1 ? -12.641 18.609 11.023 1 97.25 1 MET B O 1
ATOM 1574 N N . ASP B 1 2 ? -13.406 16.5 10.875 1 98.5 2 ASP B N 1
ATOM 1575 C CA . ASP B 1 2 ? -12.422 15.984 11.82 1 98.5 2 ASP B CA 1
ATOM 1576 C C . ASP B 1 2 ? -11.117 15.625 11.109 1 98.5 2 ASP B C 1
ATOM 1578 O O . ASP B 1 2 ? -11.125 15.266 9.93 1 98.5 2 ASP B O 1
ATOM 1582 N N . ALA B 1 3 ? -10.031 15.773 11.758 1 98.81 3 ALA B N 1
ATOM 1583 C CA . ALA B 1 3 ? -8.727 15.359 11.25 1 98.81 3 ALA B CA 1
ATOM 1584 C C . ALA B 1 3 ? -8.039 14.406 12.227 1 98.81 3 ALA B C 1
ATOM 1586 O O . ALA B 1 3 ? -8.086 14.609 13.438 1 98.81 3 ALA B O 1
ATOM 1587 N N . ILE B 1 4 ? -7.469 13.391 11.711 1 98.75 4 ILE B N 1
ATOM 1588 C CA . ILE B 1 4 ? -6.703 12.43 12.5 1 98.75 4 ILE B CA 1
ATOM 1589 C C . ILE B 1 4 ? -5.254 12.406 12.016 1 98.75 4 ILE B C 1
ATOM 1591 O O . ILE B 1 4 ? -4.984 12.086 10.859 1 98.75 4 ILE B O 1
ATOM 1595 N N . VAL B 1 5 ? -4.336 12.766 12.883 1 98.62 5 VAL B N 1
ATOM 1596 C CA . VAL B 1 5 ? -2.902 12.703 12.617 1 98.62 5 VAL B CA 1
ATOM 1597 C C . VAL B 1 5 ? -2.367 11.328 13.008 1 98.62 5 VAL B C 1
ATOM 1599 O O . VAL B 1 5 ? -2.467 10.922 14.172 1 98.62 5 VAL B O 1
ATOM 1602 N N . MET B 1 6 ? -1.781 10.656 12.023 1 97.44 6 MET B N 1
ATOM 1603 C CA . MET B 1 6 ? -1.203 9.344 12.289 1 97.44 6 MET B CA 1
ATOM 1604 C C . MET B 1 6 ? 0.21 9.469 12.852 1 97.44 6 MET B C 1
ATOM 1606 O O . MET B 1 6 ? 1.113 9.945 12.156 1 97.44 6 MET B O 1
ATOM 1610 N N . ALA B 1 7 ? 0.405 8.953 14.086 1 95.75 7 ALA B N 1
ATOM 1611 C CA . ALA B 1 7 ? 1.686 9.141 14.766 1 95.75 7 ALA B CA 1
ATOM 1612 C C . ALA B 1 7 ? 2.119 7.871 15.484 1 95.75 7 ALA B C 1
ATOM 1614 O O . ALA B 1 7 ? 2.793 7.93 16.516 1 95.75 7 ALA B O 1
ATOM 1615 N N . GLY B 1 8 ? 1.677 6.727 14.992 1 88.62 8 GLY B N 1
ATOM 1616 C CA . GLY B 1 8 ? 1.938 5.484 15.703 1 88.62 8 GLY B CA 1
ATOM 1617 C C . GLY B 1 8 ? 3.039 4.656 15.062 1 88.62 8 GLY B C 1
ATOM 1618 O O . GLY B 1 8 ? 3.314 3.535 15.5 1 88.62 8 GLY B O 1
ATOM 1619 N N . GLY B 1 9 ? 3.668 5.16 14.07 1 81.88 9 GLY B N 1
ATOM 1620 C CA . GLY B 1 9 ? 4.672 4.383 13.359 1 81.88 9 GLY B CA 1
ATOM 1621 C C . GLY B 1 9 ? 6.031 4.41 14.031 1 81.88 9 GLY B C 1
ATOM 1622 O O . GLY B 1 9 ? 6.332 5.324 14.797 1 81.88 9 GLY B O 1
ATOM 1623 N N . PHE B 1 10 ? 6.918 3.453 13.672 1 67.62 10 PHE B N 1
ATOM 1624 C CA . PHE B 1 10 ? 8.211 3.225 14.305 1 67.62 10 PHE B CA 1
ATOM 1625 C C . PHE B 1 10 ? 9.211 4.305 13.898 1 67.62 10 PHE B C 1
ATOM 1627 O O . PHE B 1 10 ? 10.117 4.641 14.672 1 67.62 10 PHE B O 1
ATOM 1634 N N . GLY B 1 11 ? 9.156 4.91 12.914 1 64.81 11 GLY B N 1
ATOM 1635 C CA . GLY B 1 11 ? 10.094 5.93 12.461 1 64.81 11 GLY B CA 1
ATOM 1636 C C . GLY B 1 11 ? 11.523 5.438 12.375 1 64.81 11 GLY B C 1
ATOM 1637 O O . GLY B 1 11 ? 12.453 6.145 12.766 1 64.81 11 GLY B O 1
ATOM 1638 N N . GLN B 1 12 ? 11.82 4.273 11.953 1 60.81 12 GLN B N 1
ATOM 1639 C CA . GLN B 1 12 ? 13.109 3.584 12.055 1 60.81 12 GLN B CA 1
ATOM 1640 C C . GLN B 1 12 ? 14.18 4.293 11.227 1 60.81 12 GLN B C 1
ATOM 1642 O O . GLN B 1 12 ? 15.32 4.422 11.672 1 60.81 12 GLN B O 1
ATOM 1647 N N . ARG B 1 13 ? 14.047 4.887 10.203 1 62.5 13 ARG B N 1
ATOM 1648 C CA . ARG B 1 13 ? 15.047 5.465 9.312 1 62.5 13 ARG B CA 1
ATOM 1649 C C . ARG B 1 13 ? 15.633 6.742 9.906 1 62.5 13 ARG B C 1
ATOM 1651 O O . ARG B 1 13 ? 16.781 7.078 9.648 1 62.5 13 ARG B O 1
ATOM 1658 N N . LEU B 1 14 ? 14.969 7.461 10.672 1 71.94 14 LEU B N 1
ATOM 1659 C CA . LEU B 1 14 ? 15.438 8.695 11.289 1 71.94 14 LEU B CA 1
ATOM 1660 C C . LEU B 1 14 ? 16.328 8.398 12.492 1 71.94 14 LEU B C 1
ATOM 1662 O O . LEU B 1 14 ? 17.344 9.055 12.695 1 71.94 14 LEU B O 1
ATOM 1666 N N . GLY B 1 15 ? 16.078 7.32 13.227 1 71 15 GLY B N 1
ATOM 1667 C CA . GLY B 1 15 ? 16.906 6.852 14.328 1 71 15 GLY B CA 1
ATOM 1668 C C . GLY B 1 15 ? 17.016 7.848 15.469 1 71 15 GLY B C 1
ATOM 1669 O O . GLY B 1 15 ? 18.016 7.871 16.188 1 71 15 GLY B O 1
ATOM 1670 N N . MET B 1 16 ? 16.219 8.797 15.633 1 75.81 16 MET B N 1
ATOM 1671 C CA . MET B 1 16 ? 16.266 9.844 16.641 1 75.81 16 MET B CA 1
ATOM 1672 C C . MET B 1 16 ? 15.117 9.695 17.641 1 75.81 16 MET B C 1
ATOM 1674 O O . MET B 1 16 ? 14.625 10.688 18.172 1 75.81 16 MET B O 1
ATOM 1678 N N . GLY B 1 17 ? 14.688 8.438 17.859 1 83.19 17 GLY B N 1
ATOM 1679 C CA . GLY B 1 17 ? 13.547 8.25 18.734 1 83.19 17 GLY B CA 1
ATOM 1680 C C . GLY B 1 17 ? 12.219 8.258 18 1 83.19 17 GLY B C 1
ATOM 1681 O O . GLY B 1 17 ? 12.141 7.844 16.844 1 83.19 17 GLY B O 1
ATOM 1682 N N . GLU B 1 18 ? 11.172 8.672 18.812 1 91.31 18 GLU B N 1
ATOM 1683 C CA . GLU B 1 18 ? 9.852 8.766 18.203 1 91.31 18 GLU B CA 1
ATOM 1684 C C . GLU B 1 18 ? 9.789 9.938 17.219 1 91.31 18 GLU B C 1
ATOM 1686 O O . GLU B 1 18 ? 9.891 11.094 17.625 1 91.31 18 GLU B O 1
ATOM 1691 N N . LYS B 1 19 ? 9.609 9.625 16.016 1 91.19 19 LYS B N 1
ATOM 1692 C CA . LYS B 1 19 ? 9.695 10.609 14.93 1 91.19 19 LYS B CA 1
ATOM 1693 C C . LYS B 1 19 ? 8.812 11.82 15.219 1 91.19 19 LYS B C 1
ATOM 1695 O O . LYS B 1 19 ? 9.25 12.961 15.062 1 91.19 19 LYS B O 1
ATOM 1700 N N . PRO B 1 20 ? 7.574 11.688 15.68 1 94.5 20 PRO B N 1
ATOM 1701 C CA . PRO B 1 20 ? 6.719 12.852 15.922 1 94.5 20 PRO B CA 1
ATOM 1702 C C . PRO B 1 20 ? 7.316 13.82 16.938 1 94.5 20 PRO B C 1
ATOM 1704 O O . PRO B 1 20 ? 7.008 15.016 16.922 1 94.5 20 PRO B O 1
ATOM 1707 N N . CYS B 1 21 ? 8.234 13.344 17.75 1 94.81 21 CYS B N 1
ATOM 1708 C CA . CYS B 1 21 ? 8.789 14.141 18.828 1 94.81 21 CYS B CA 1
ATOM 1709 C C . CYS B 1 21 ? 10.094 14.812 18.406 1 94.81 21 CYS B C 1
ATOM 1711 O O . CYS B 1 21 ? 10.602 15.688 19.109 1 94.81 21 CYS B O 1
ATOM 1713 N N . VAL B 1 22 ? 10.641 14.375 17.312 1 93.56 22 VAL B N 1
ATOM 1714 C CA . VAL B 1 22 ? 11.891 14.969 16.828 1 93.56 22 VAL B CA 1
ATOM 1715 C C . VAL B 1 22 ? 11.695 16.469 16.609 1 93.56 22 VAL B C 1
ATOM 1717 O O . VAL B 1 22 ? 10.672 16.891 16.047 1 93.56 22 VAL B O 1
ATOM 1720 N N . GLU B 1 23 ? 12.703 17.219 17 1 93.88 23 GLU B N 1
ATOM 1721 C CA . GLU B 1 23 ? 12.539 18.672 16.969 1 93.88 23 GLU B CA 1
ATOM 1722 C C . GLU B 1 23 ? 13.086 19.266 15.672 1 93.88 23 GLU B C 1
ATOM 1724 O O . GLU B 1 23 ? 14.133 18.828 15.188 1 93.88 23 GLU B O 1
ATOM 1729 N N . LEU B 1 24 ? 12.344 20.094 15.117 1 94.31 24 LEU B N 1
ATOM 1730 C CA . LEU B 1 24 ? 12.703 20.984 14.016 1 94.31 24 LEU B CA 1
ATOM 1731 C C . LEU B 1 24 ? 12.625 22.438 14.453 1 94.31 24 LEU B C 1
ATOM 1733 O O . LEU B 1 24 ? 11.547 22.953 14.734 1 94.31 24 LEU B O 1
ATOM 1737 N N . LEU B 1 25 ? 13.805 23.078 14.547 1 95.19 25 LEU B N 1
ATOM 1738 C CA . LEU B 1 25 ? 13.906 24.453 15.023 1 95.19 25 LEU B CA 1
ATOM 1739 C C . LEU B 1 25 ? 13.25 24.594 16.391 1 95.19 25 LEU B C 1
ATOM 1741 O O . LEU B 1 25 ? 12.477 25.531 16.609 1 95.19 25 LEU B O 1
ATOM 1745 N N . GLY B 1 26 ? 13.414 23.641 17.234 1 94.44 26 GLY B N 1
ATOM 1746 C CA . GLY B 1 26 ? 12.984 23.703 18.609 1 94.44 26 GLY B CA 1
ATOM 1747 C C . GLY B 1 26 ? 11.539 23.281 18.812 1 94.44 26 GLY B C 1
ATOM 1748 O O . GLY B 1 26 ? 11.039 23.281 19.938 1 94.44 26 GLY B O 1
ATOM 1749 N N . LYS B 1 27 ? 10.93 22.969 17.891 1 96.56 27 LYS B N 1
ATOM 1750 C CA . LYS B 1 27 ? 9.531 22.547 17.922 1 96.56 27 LYS B CA 1
ATOM 1751 C C . LYS B 1 27 ? 9.367 21.125 17.391 1 96.56 27 LYS B C 1
ATOM 1753 O O . LYS B 1 27 ? 9.961 20.766 16.375 1 96.56 27 LYS B O 1
ATOM 1758 N N . PRO B 1 28 ? 8.586 20.297 18.156 1 96.62 28 PRO B N 1
ATOM 1759 C CA . PRO B 1 28 ? 8.383 18.938 17.672 1 96.62 28 PRO B CA 1
ATOM 1760 C C . PRO B 1 28 ? 7.75 18.875 16.281 1 96.62 28 PRO B C 1
ATOM 1762 O O . PRO B 1 28 ? 6.863 19.672 15.977 1 96.62 28 PRO B O 1
ATOM 1765 N N . LEU B 1 29 ? 8.133 17.891 15.469 1 96.12 29 LEU B N 1
ATOM 1766 C CA . LEU B 1 29 ? 7.66 17.75 14.094 1 96.12 29 LEU B CA 1
ATOM 1767 C C . LEU B 1 29 ? 6.137 17.719 14.047 1 96.12 29 LEU B C 1
ATOM 1769 O O . LEU B 1 29 ? 5.52 18.422 13.25 1 96.12 29 LEU B O 1
ATOM 1773 N N . ILE B 1 30 ? 5.523 16.922 14.906 1 97.75 30 ILE B N 1
ATOM 1774 C CA . ILE B 1 30 ? 4.082 16.719 14.852 1 97.75 30 ILE B CA 1
ATOM 1775 C C . ILE B 1 30 ? 3.355 18 15.227 1 97.75 30 ILE B C 1
ATOM 1777 O O . ILE B 1 30 ? 2.203 18.219 14.836 1 97.75 30 ILE B O 1
ATOM 1781 N N . ALA B 1 31 ? 3.938 18.859 15.992 1 98.25 31 ALA B N 1
ATOM 1782 C CA . ALA B 1 31 ? 3.311 20.109 16.406 1 98.25 31 ALA B CA 1
ATOM 1783 C C . ALA B 1 31 ? 3.078 21.031 15.219 1 98.25 31 ALA B C 1
ATOM 1785 O O . ALA B 1 31 ? 2.105 21.797 15.188 1 98.25 31 ALA B O 1
ATOM 1786 N N . TYR B 1 32 ? 3.986 20.984 14.203 1 97.94 32 TYR B N 1
ATOM 1787 C CA . TYR B 1 32 ? 3.771 21.766 12.984 1 97.94 32 TYR B CA 1
ATOM 1788 C C . TYR B 1 32 ? 2.469 21.359 12.305 1 97.94 32 TYR B C 1
ATOM 1790 O O . TYR B 1 32 ? 1.7 22.219 11.867 1 97.94 32 TYR B O 1
ATOM 1798 N N . VAL B 1 33 ? 2.229 20.078 12.273 1 98.38 33 VAL B N 1
ATOM 1799 C CA . VAL B 1 33 ? 1.046 19.547 11.609 1 98.38 33 VAL B CA 1
ATOM 1800 C C . VAL B 1 33 ? -0.201 19.859 12.43 1 98.38 33 VAL B C 1
ATOM 1802 O O . VAL B 1 33 ? -1.181 20.391 11.898 1 98.38 33 VAL B O 1
ATOM 1805 N N . ILE B 1 34 ? -0.152 19.625 13.734 1 98.69 34 ILE B N 1
ATOM 1806 C CA . ILE B 1 34 ? -1.288 19.859 14.625 1 98.69 34 ILE B CA 1
ATOM 1807 C C . ILE B 1 34 ? -1.682 21.328 14.602 1 98.69 34 ILE B C 1
ATOM 1809 O O . ILE B 1 34 ? -2.859 21.656 14.453 1 98.69 34 ILE B O 1
ATOM 1813 N N . ASP B 1 35 ? -0.7 22.188 14.742 1 98.62 35 ASP B N 1
ATOM 1814 C CA . ASP B 1 35 ? -0.973 23.609 14.766 1 98.62 35 ASP B CA 1
ATOM 1815 C C . ASP B 1 35 ? -1.602 24.078 13.453 1 98.62 35 ASP B C 1
ATOM 1817 O O . ASP B 1 35 ? -2.51 24.906 13.445 1 98.62 35 ASP B O 1
ATOM 1821 N N . THR B 1 36 ? -1.094 23.547 12.367 1 98.5 36 THR B N 1
ATOM 1822 C CA . THR B 1 36 ? -1.644 23.875 11.055 1 98.5 36 THR B CA 1
ATOM 1823 C C . THR B 1 36 ? -3.104 23.438 10.961 1 98.5 36 THR B C 1
ATOM 1825 O O . THR B 1 36 ? -3.955 24.203 10.5 1 98.5 36 THR B O 1
ATOM 1828 N N . LEU B 1 37 ? -3.402 22.25 11.414 1 98.75 37 LEU B N 1
ATOM 1829 C CA . LEU B 1 37 ? -4.77 21.734 11.383 1 98.75 37 LEU B CA 1
ATOM 1830 C C . LEU B 1 37 ? -5.688 22.594 12.258 1 98.75 37 LEU B C 1
ATOM 1832 O O . LEU B 1 37 ? -6.801 22.922 11.852 1 98.75 37 LEU B O 1
ATOM 1836 N N . ARG B 1 38 ? -5.25 22.984 13.414 1 98.25 38 ARG B N 1
ATOM 1837 C CA . ARG B 1 38 ? -6.047 23.781 14.344 1 98.25 38 ARG B CA 1
ATOM 1838 C C . ARG B 1 38 ? -6.289 25.172 13.789 1 98.25 38 ARG B C 1
ATOM 1840 O O . ARG B 1 38 ? -7.281 25.828 14.141 1 98.25 38 ARG B O 1
ATOM 1847 N N . ALA B 1 39 ? -5.398 25.641 12.945 1 98.31 39 ALA B N 1
ATOM 1848 C CA . ALA B 1 39 ? -5.516 26.969 12.367 1 98.31 39 ALA B CA 1
ATOM 1849 C C . ALA B 1 39 ? -6.363 26.953 11.102 1 98.31 39 ALA B C 1
ATOM 1851 O O . ALA B 1 39 ? -6.777 28 10.602 1 98.31 39 ALA B O 1
ATOM 1852 N N . ALA B 1 40 ? -6.574 25.797 10.523 1 98.44 40 ALA B N 1
ATOM 1853 C CA . ALA B 1 40 ? -7.379 25.672 9.312 1 98.44 40 ALA B CA 1
ATOM 1854 C C . ALA B 1 40 ? -8.844 26 9.594 1 98.44 40 ALA B C 1
ATOM 1856 O O . ALA B 1 40 ? -9.383 25.609 10.641 1 98.44 40 ALA B O 1
ATOM 1857 N N . GLU B 1 41 ? -9.5 26.609 8.664 1 98.19 41 GLU B N 1
ATOM 1858 C CA . GLU B 1 41 ? -10.867 27.094 8.844 1 98.19 41 GLU B CA 1
ATOM 1859 C C . GLU B 1 41 ? -11.859 25.938 8.875 1 98.19 41 GLU B C 1
ATOM 1861 O O . GLU B 1 41 ? -12.875 26 9.57 1 98.19 41 GLU B O 1
ATOM 1866 N N . ASN B 1 42 ? -11.57 24.875 8.195 1 98 42 ASN B N 1
ATOM 1867 C CA . ASN B 1 42 ? -12.578 23.844 7.973 1 98 42 ASN B CA 1
ATOM 1868 C C . ASN B 1 42 ? -12.273 22.578 8.781 1 98 42 ASN B C 1
ATOM 1870 O O . ASN B 1 42 ? -12.797 21.5 8.477 1 98 42 ASN B O 1
ATOM 1874 N N . ILE B 1 43 ? -11.391 22.672 9.695 1 98.44 43 ILE B N 1
ATOM 1875 C CA . ILE B 1 43 ? -11.133 21.578 10.625 1 98.44 43 ILE B CA 1
ATOM 1876 C C . ILE B 1 43 ? -11.781 21.891 11.969 1 98.44 43 ILE B C 1
ATOM 1878 O O . ILE B 1 43 ? -11.539 22.953 12.555 1 98.44 43 ILE B O 1
ATOM 1882 N N . ASN B 1 44 ? -12.547 20.891 12.445 1 97 44 ASN B N 1
ATOM 1883 C CA . ASN B 1 44 ? -13.266 21.078 13.695 1 97 44 ASN B CA 1
ATOM 1884 C C . ASN B 1 44 ? -12.547 20.422 14.867 1 97 44 ASN B C 1
ATOM 1886 O O . ASN B 1 44 ? -12.328 21.062 15.906 1 97 44 ASN B O 1
ATOM 1890 N N . ARG B 1 45 ? -12.359 19.25 14.836 1 98.19 45 ARG B N 1
ATOM 1891 C CA . ARG B 1 45 ? -11.672 18.5 15.891 1 98.19 45 ARG B CA 1
ATOM 1892 C C . ARG B 1 45 ? -10.398 17.859 15.352 1 98.19 45 ARG B C 1
ATOM 1894 O O . ARG B 1 45 ? -10.367 17.391 14.219 1 98.19 45 ARG B O 1
ATOM 1901 N N . VAL B 1 46 ? -9.359 17.812 16.125 1 98.69 46 VAL B N 1
ATOM 1902 C CA . VAL B 1 46 ? -8.086 17.203 15.781 1 98.69 46 VAL B CA 1
ATOM 1903 C C . VAL B 1 46 ? -7.801 16.047 16.734 1 98.69 46 VAL B C 1
ATOM 1905 O O . VAL B 1 46 ? -7.887 16.188 17.953 1 98.69 46 VAL B O 1
ATOM 1908 N N . PHE B 1 47 ? -7.52 14.914 16.188 1 98.62 47 PHE B N 1
ATOM 1909 C CA . PHE B 1 47 ? -7.125 13.703 16.922 1 98.62 47 PHE B CA 1
ATOM 1910 C C . PHE B 1 47 ? -5.711 13.281 16.531 1 98.62 47 PHE B C 1
ATOM 1912 O O . PHE B 1 47 ? -5.254 13.57 15.422 1 98.62 47 PHE B O 1
ATOM 1919 N N . VAL B 1 48 ? -5.023 12.609 17.453 1 98.44 48 VAL B N 1
ATOM 1920 C CA . VAL B 1 48 ? -3.727 12.008 17.172 1 98.44 48 VAL B CA 1
ATOM 1921 C C . VAL B 1 48 ? -3.758 10.516 17.531 1 98.44 48 VAL B C 1
ATOM 1923 O O . VAL B 1 48 ? -4.07 10.148 18.656 1 98.44 48 VAL B O 1
ATOM 1926 N N . ALA B 1 49 ? -3.494 9.703 16.531 1 97.94 49 ALA B N 1
ATOM 1927 C CA . ALA B 1 49 ? -3.414 8.258 16.75 1 97.94 49 ALA B CA 1
ATOM 1928 C C . ALA B 1 49 ? -1.995 7.84 17.125 1 97.94 49 ALA B C 1
ATOM 1930 O O . ALA B 1 49 ? -1.067 7.984 16.328 1 97.94 49 ALA B O 1
ATOM 1931 N N . VAL B 1 50 ? -1.825 7.352 18.328 1 97 50 VAL B N 1
ATOM 1932 C CA . VAL B 1 50 ? -0.534 6.859 18.797 1 97 50 VAL B CA 1
ATOM 1933 C C . VAL B 1 50 ? -0.58 5.34 18.922 1 97 50 VAL B C 1
ATOM 1935 O O . VAL B 1 50 ? -1.623 4.719 18.703 1 97 50 VAL B O 1
ATOM 1938 N N . SER B 1 51 ? 0.564 4.754 19.125 1 93.56 51 SER B N 1
ATOM 1939 C CA . SER B 1 51 ? 0.683 3.314 19.344 1 93.56 51 SER B CA 1
ATOM 1940 C C . SER B 1 51 ? 1.593 3.002 20.531 1 93.56 51 SER B C 1
ATOM 1942 O O . SER B 1 51 ? 2.191 3.906 21.109 1 93.56 51 SER B O 1
ATOM 1944 N N . PRO B 1 52 ? 1.719 1.662 20.922 1 91.25 52 PRO B N 1
ATOM 1945 C CA . PRO B 1 52 ? 2.582 1.289 22.047 1 91.25 52 PRO B CA 1
ATOM 1946 C C . PRO B 1 52 ? 4.043 1.664 21.812 1 91.25 52 PRO B C 1
ATOM 1948 O O . PRO B 1 52 ? 4.812 1.779 22.766 1 91.25 52 PRO B O 1
ATOM 1951 N N . VAL B 1 53 ? 4.383 1.91 20.625 1 87.56 53 VAL B N 1
ATOM 1952 C CA . VAL B 1 53 ? 5.789 2.18 20.328 1 87.56 53 VAL B CA 1
ATOM 1953 C C . VAL B 1 53 ? 6.035 3.686 20.328 1 87.56 53 VAL B C 1
ATOM 1955 O O . VAL B 1 53 ? 7.164 4.137 20.109 1 87.56 53 VAL B O 1
ATOM 1958 N N . THR B 1 54 ? 5 4.508 20.609 1 93.44 54 THR B N 1
ATOM 1959 C CA . THR B 1 54 ? 5.172 5.953 20.641 1 93.44 54 THR B CA 1
ATOM 1960 C C . THR B 1 54 ? 4.598 6.531 21.938 1 93.44 54 THR B C 1
ATOM 1962 O O . THR B 1 54 ? 3.832 7.496 21.906 1 93.44 54 THR B O 1
ATOM 1965 N N . PRO B 1 55 ? 4.992 6.113 23.047 1 93.25 55 PRO B N 1
ATOM 1966 C CA . PRO B 1 55 ? 4.473 6.613 24.328 1 93.25 55 PRO B CA 1
ATOM 1967 C C . PRO B 1 55 ? 4.891 8.055 24.609 1 93.25 55 PRO B C 1
ATOM 1969 O O . PRO B 1 55 ? 4.141 8.812 25.234 1 93.25 55 PRO B O 1
ATOM 1972 N N . LYS B 1 56 ? 6.035 8.469 24.25 1 95.25 56 LYS B N 1
ATOM 1973 C CA . LYS B 1 56 ? 6.512 9.828 24.484 1 95.25 56 LYS B CA 1
ATOM 1974 C C . LYS B 1 56 ? 5.684 10.836 23.688 1 95.25 56 LYS B C 1
ATOM 1976 O O . LYS B 1 56 ? 5.477 11.969 24.125 1 95.25 56 LYS B O 1
ATOM 1981 N N . THR B 1 57 ? 5.281 10.406 22.516 1 96.62 57 THR B N 1
ATOM 1982 C CA . THR B 1 57 ? 4.422 11.258 21.703 1 96.62 57 THR B CA 1
ATOM 1983 C C . THR B 1 57 ? 3.121 11.578 22.438 1 96.62 57 THR B C 1
ATOM 1985 O O . THR B 1 57 ? 2.697 12.734 22.484 1 96.62 57 THR B O 1
ATOM 1988 N N . GLU B 1 58 ? 2.539 10.578 22.984 1 96.88 58 GLU B N 1
ATOM 1989 C CA . GLU B 1 58 ? 1.297 10.758 23.734 1 96.88 58 GLU B CA 1
ATOM 1990 C C . GLU B 1 58 ? 1.475 11.773 24.859 1 96.88 58 GLU B C 1
ATOM 1992 O O . GLU B 1 58 ? 0.679 12.703 25 1 96.88 58 GLU B O 1
ATOM 1997 N N . ILE B 1 59 ? 2.5 11.594 25.641 1 96.81 59 ILE B N 1
ATOM 1998 C CA . ILE B 1 59 ? 2.771 12.445 26.781 1 96.81 59 ILE B CA 1
ATOM 1999 C C . ILE B 1 59 ? 3.002 13.883 26.312 1 96.81 59 ILE B C 1
ATOM 2001 O O . ILE B 1 59 ? 2.422 14.82 26.875 1 96.81 59 ILE B O 1
ATOM 2005 N N . MET B 1 60 ? 3.824 14.023 25.359 1 96.88 60 MET B N 1
ATOM 2006 C CA . MET B 1 60 ? 4.176 15.336 24.828 1 96.88 60 MET B CA 1
ATOM 2007 C C . MET B 1 60 ? 2.934 16.078 24.328 1 96.88 60 MET B C 1
ATOM 2009 O O . MET B 1 60 ? 2.756 17.266 24.609 1 96.88 60 MET B O 1
ATOM 2013 N N . ILE B 1 61 ? 2.047 15.445 23.641 1 97.44 61 ILE B N 1
ATOM 2014 C CA . ILE B 1 61 ? 0.841 16.062 23.094 1 97.44 61 ILE B CA 1
ATOM 2015 C C . ILE B 1 61 ? -0.077 16.5 24.234 1 97.44 61 ILE B C 1
ATOM 2017 O O . ILE B 1 61 ? -0.647 17.594 24.188 1 97.44 61 ILE B O 1
ATOM 2021 N N . GLN B 1 62 ? -0.25 15.633 25.203 1 96.69 62 GLN B N 1
ATOM 2022 C CA . GLN B 1 62 ? -1.091 15.953 26.344 1 96.69 62 GLN B CA 1
ATOM 2023 C C . GLN B 1 62 ? -0.597 17.203 27.062 1 96.69 62 GLN B C 1
ATOM 2025 O O . GLN B 1 62 ? -1.393 18.078 27.422 1 96.69 62 GLN B O 1
ATOM 2030 N N . GLU B 1 63 ? 0.643 17.266 27.266 1 97.06 63 GLU B N 1
ATOM 2031 C CA . GLU B 1 63 ? 1.24 18.406 27.953 1 97.06 63 GLU B CA 1
ATOM 2032 C C . GLU B 1 63 ? 1.142 19.688 27.125 1 97.06 63 GLU B C 1
ATOM 2034 O O . GLU B 1 63 ? 0.838 20.75 27.641 1 97.06 63 GLU B O 1
ATOM 2039 N N . ARG B 1 64 ? 1.363 19.578 25.875 1 97 64 ARG B N 1
ATOM 2040 C CA . ARG B 1 64 ? 1.479 20.75 25 1 97 64 ARG B CA 1
ATOM 2041 C C . ARG B 1 64 ? 0.106 21.312 24.656 1 97 64 ARG B C 1
ATOM 2043 O O . ARG B 1 64 ? -0.065 22.531 24.562 1 97 64 ARG B O 1
ATOM 2050 N N . TYR B 1 65 ? -0.831 20.422 24.469 1 97.38 65 TYR B N 1
ATOM 2051 C CA . TYR B 1 65 ? -2.105 20.906 23.938 1 97.38 65 TYR B CA 1
ATOM 2052 C C . TYR B 1 65 ? -3.195 20.844 25 1 97.38 65 TYR B C 1
ATOM 2054 O O . TYR B 1 65 ? -4.316 21.297 24.781 1 97.38 65 TYR B O 1
ATOM 2062 N N . LYS B 1 66 ? -2.916 20.312 26.172 1 93.44 66 LYS B N 1
ATOM 2063 C CA . LYS B 1 66 ? -3.736 20.359 27.375 1 93.44 66 LYS B CA 1
ATOM 2064 C C . LYS B 1 66 ? -5.195 20.047 27.062 1 93.44 66 LYS B C 1
ATOM 2066 O O . LYS B 1 66 ? -6.094 20.812 27.406 1 93.44 66 LYS B O 1
ATOM 2071 N N . GLY B 1 67 ? -5.477 19.047 26.281 1 90.56 67 GLY B N 1
ATOM 2072 C CA . GLY B 1 67 ? -6.832 18.578 26.047 1 90.56 67 GLY B CA 1
ATOM 2073 C C . GLY B 1 67 ? -7.438 19.109 24.766 1 90.56 67 GLY B C 1
ATOM 2074 O O . GLY B 1 67 ? -8.492 18.641 24.328 1 90.56 67 GLY B O 1
ATOM 2075 N N . LYS B 1 68 ? -6.832 20.062 24.078 1 95.56 68 LYS B N 1
ATOM 2076 C CA . LYS B 1 68 ? -7.344 20.625 22.844 1 95.56 68 LYS B CA 1
ATOM 2077 C C . LYS B 1 68 ? -7.199 19.641 21.688 1 95.56 68 LYS B C 1
ATOM 2079 O O . LYS B 1 68 ? -7.828 19.797 20.641 1 95.56 68 LYS B O 1
ATOM 2084 N N . VAL B 1 69 ? -6.352 18.688 21.859 1 97.25 69 VAL B N 1
ATOM 2085 C CA . VAL B 1 69 ? -6.125 17.609 20.922 1 97.25 69 VAL B CA 1
ATOM 2086 C C . VAL B 1 69 ? -6.391 16.266 21.594 1 97.25 69 VAL B C 1
ATOM 2088 O O . VAL B 1 69 ? -5.895 16 22.688 1 97.25 69 VAL B O 1
ATOM 2091 N N . ARG B 1 70 ? -7.172 15.461 21 1 97.06 70 ARG B N 1
ATOM 2092 C CA . ARG B 1 70 ? -7.531 14.172 21.594 1 97.06 70 ARG B CA 1
ATOM 2093 C C . ARG B 1 70 ? -6.598 13.07 21.125 1 97.06 70 ARG B C 1
ATOM 2095 O O . ARG B 1 70 ? -6.266 13 19.938 1 97.06 70 ARG B O 1
ATOM 2102 N N . ILE B 1 71 ? -6.25 12.219 22.047 1 97.69 71 ILE B N 1
ATOM 2103 C CA . ILE B 1 71 ? -5.336 11.117 21.75 1 97.69 71 ILE B CA 1
ATOM 2104 C C . ILE B 1 71 ? -6.125 9.82 21.609 1 97.69 71 ILE B C 1
ATOM 2106 O O . ILE B 1 71 ? -7.035 9.547 22.391 1 97.69 71 ILE B O 1
ATOM 2110 N N . ILE B 1 72 ? -5.863 9.102 20.594 1 97.69 72 ILE B N 1
ATOM 2111 C CA . ILE B 1 72 ? -6.414 7.77 20.406 1 97.69 72 ILE B CA 1
ATOM 2112 C C . ILE B 1 72 ? -5.289 6.738 20.406 1 97.69 72 ILE B C 1
ATOM 2114 O O . ILE B 1 72 ? -4.359 6.816 19.609 1 97.69 72 ILE B O 1
ATOM 2118 N N . ARG B 1 73 ? -5.328 5.793 21.328 1 96.56 73 ARG B N 1
ATOM 2119 C CA . ARG B 1 73 ? -4.352 4.711 21.406 1 96.56 73 ARG B CA 1
ATOM 2120 C C . ARG B 1 73 ? -4.738 3.564 20.484 1 96.56 73 ARG B C 1
ATOM 2122 O O . ARG B 1 73 ? -5.828 3.004 20.594 1 96.56 73 ARG B O 1
ATOM 2129 N N . THR B 1 74 ? -3.916 3.266 19.5 1 94.94 74 THR B N 1
ATOM 2130 C CA . THR B 1 74 ? -4.133 2.145 18.594 1 94.94 74 THR B CA 1
ATOM 2131 C C . THR B 1 74 ? -3.266 0.953 18.984 1 94.94 74 THR B C 1
ATOM 2133 O O . THR B 1 74 ? -2.516 1.021 19.969 1 94.94 74 THR B O 1
ATOM 2136 N N . PHE B 1 75 ? -3.42 -0.155 18.266 1 87.31 75 PHE B N 1
ATOM 2137 C CA . PHE B 1 75 ? -2.75 -1.398 18.625 1 87.31 75 PHE B CA 1
ATOM 2138 C C . PHE B 1 75 ? -1.331 -1.431 18.078 1 87.31 75 PHE B C 1
ATOM 2140 O O . PHE B 1 75 ? -0.448 -2.068 18.656 1 87.31 75 PHE B O 1
ATOM 2147 N N . GLY B 1 76 ? -1.099 -0.737 17 1 82.94 76 GLY B N 1
ATOM 2148 C CA . GLY B 1 76 ? 0.194 -0.782 16.344 1 82.94 76 GLY B CA 1
ATOM 2149 C C . GLY B 1 76 ? 0.336 -1.956 15.391 1 82.94 76 GLY B C 1
ATOM 2150 O O . GLY B 1 76 ? -0.538 -2.824 15.328 1 82.94 76 GLY B O 1
ATOM 2151 N N . GLY B 1 77 ? 1.405 -1.952 14.469 1 76.56 77 GLY B N 1
ATOM 2152 C CA . GLY B 1 77 ? 1.806 -3.076 13.641 1 76.56 77 GLY B CA 1
ATOM 2153 C C . GLY B 1 77 ? 1.198 -3.037 12.25 1 76.56 77 GLY B C 1
ATOM 2154 O O . GLY B 1 77 ? 1.696 -3.691 11.328 1 76.56 77 GLY B O 1
ATOM 2155 N N . ASN B 1 78 ? 0.12 -2.381 12.117 1 82.69 78 ASN B N 1
ATOM 2156 C CA . ASN B 1 78 ? -0.577 -2.311 10.836 1 82.69 78 ASN B CA 1
ATOM 2157 C C . ASN B 1 78 ? -1.208 -0.938 10.617 1 82.69 78 ASN B C 1
ATOM 2159 O O . ASN B 1 78 ? -2.141 -0.559 11.328 1 82.69 78 ASN B O 1
ATOM 2163 N N . TYR B 1 79 ? -0.759 -0.27 9.609 1 88 79 TYR B N 1
ATOM 2164 C CA . TYR B 1 79 ? -1.204 1.097 9.359 1 88 79 TYR B CA 1
ATOM 2165 C C . TYR B 1 79 ? -2.707 1.143 9.109 1 88 79 TYR B C 1
ATOM 2167 O O . TYR B 1 79 ? -3.42 1.94 9.719 1 88 79 TYR B O 1
ATOM 2175 N N . VAL B 1 80 ? -3.189 0.313 8.242 1 88.81 80 VAL B N 1
ATOM 2176 C CA . VAL B 1 80 ? -4.598 0.343 7.855 1 88.81 80 VAL B CA 1
ATOM 2177 C C . VAL B 1 80 ? -5.469 -0.022 9.055 1 88.81 80 VAL B C 1
ATOM 2179 O O . VAL B 1 80 ? -6.492 0.621 9.305 1 88.81 80 VAL B O 1
ATOM 2182 N N . GLY B 1 81 ? -5.059 -1.014 9.781 1 87.94 81 GLY B N 1
ATOM 2183 C CA . GLY B 1 81 ? -5.781 -1.379 10.992 1 87.94 81 GLY B CA 1
ATOM 2184 C C . GLY B 1 81 ? -5.836 -0.26 12.016 1 87.94 81 GLY B C 1
ATOM 2185 O O . GLY B 1 81 ? -6.887 -0.014 12.609 1 87.94 81 GLY B O 1
ATOM 2186 N N . ASP B 1 82 ? -4.742 0.409 12.188 1 92.56 82 ASP B N 1
ATOM 2187 C CA . ASP B 1 82 ? -4.68 1.525 13.125 1 92.56 82 ASP B CA 1
ATOM 2188 C C . ASP B 1 82 ? -5.566 2.68 12.664 1 92.56 82 ASP B C 1
ATOM 2190 O O . ASP B 1 82 ? -6.246 3.311 13.477 1 92.56 82 ASP B O 1
ATOM 2194 N N . MET B 1 83 ? -5.543 2.932 11.328 1 95.06 83 MET B N 1
ATOM 2195 C CA . MET B 1 83 ? -6.363 3.998 10.766 1 95.06 83 MET B CA 1
ATOM 2196 C C . MET B 1 83 ? -7.848 3.725 11 1 95.06 83 MET B C 1
ATOM 2198 O O . MET B 1 83 ? -8.578 4.605 11.453 1 95.06 83 MET B O 1
ATOM 2202 N N . ILE B 1 84 ? -8.281 2.502 10.758 1 93.62 84 ILE B N 1
ATOM 2203 C CA . ILE B 1 84 ? -9.672 2.105 10.938 1 93.62 84 ILE B CA 1
ATOM 2204 C C . ILE B 1 84 ? -10.062 2.262 12.406 1 93.62 84 ILE B C 1
ATOM 2206 O O . ILE B 1 84 ? -11.086 2.871 12.719 1 93.62 84 ILE B O 1
ATOM 2210 N N . HIS B 1 85 ? -9.227 1.765 13.273 1 94.44 85 HIS B N 1
ATOM 2211 C CA . HIS B 1 85 ? -9.492 1.856 14.703 1 94.44 85 HIS B CA 1
ATOM 2212 C C . HIS B 1 85 ? -9.617 3.309 15.148 1 94.44 85 HIS B C 1
ATOM 2214 O O . HIS B 1 85 ? -10.523 3.656 15.906 1 94.44 85 HIS B O 1
ATOM 2220 N N . ALA B 1 86 ? -8.703 4.133 14.664 1 97.44 86 ALA B N 1
ATOM 2221 C CA . ALA B 1 86 ? -8.688 5.543 15.047 1 97.44 86 ALA B CA 1
ATOM 2222 C C . ALA B 1 86 ? -9.977 6.238 14.609 1 97.44 86 ALA B C 1
ATOM 2224 O O . ALA B 1 86 ? -10.594 6.965 15.398 1 97.44 86 ALA B O 1
ATOM 2225 N N . VAL B 1 87 ? -10.383 5.988 13.398 1 97.94 87 VAL B N 1
ATOM 2226 C CA . VAL B 1 87 ? -11.578 6.633 12.852 1 97.94 87 VAL B CA 1
ATOM 2227 C C . VAL B 1 87 ? -12.805 6.184 13.633 1 97.94 87 VAL B C 1
ATOM 2229 O O . VAL B 1 87 ? -13.641 7.008 14.016 1 97.94 87 VAL B O 1
ATOM 2232 N N . GLU B 1 88 ? -12.898 4.938 13.891 1 97.06 88 GLU B N 1
ATOM 2233 C CA . GLU B 1 88 ? -14.055 4.391 14.594 1 97.06 88 GLU B CA 1
ATOM 2234 C C . GLU B 1 88 ? -14.102 4.875 16.047 1 97.06 88 GLU B C 1
ATOM 2236 O O . GLU B 1 88 ? -15.164 5.223 16.562 1 97.06 88 GLU B O 1
ATOM 2241 N N . THR B 1 89 ? -12.984 4.875 16.703 1 97.56 89 THR B N 1
ATOM 2242 C CA . THR B 1 89 ? -12.906 5.309 18.094 1 97.56 89 THR B CA 1
ATOM 2243 C C . THR B 1 89 ? -13.227 6.793 18.219 1 97.56 89 THR B C 1
ATOM 2245 O O . THR B 1 89 ? -13.844 7.223 19.188 1 97.56 89 THR B O 1
ATOM 2248 N N . ALA B 1 90 ? -12.812 7.578 17.172 1 97.44 90 ALA B N 1
ATOM 2249 C CA . ALA B 1 90 ? -13.062 9.016 17.172 1 97.44 90 ALA B CA 1
ATOM 2250 C C . ALA B 1 90 ? -14.547 9.32 16.984 1 97.44 90 ALA B C 1
ATOM 2252 O O . ALA B 1 90 ? -14.992 10.445 17.203 1 97.44 90 ALA B O 1
ATOM 2253 N N . GLU B 1 91 ? -15.297 8.352 16.531 1 96.19 91 GLU B N 1
ATOM 2254 C CA . GLU B 1 91 ? -16.719 8.508 16.234 1 96.19 91 GLU B CA 1
ATOM 2255 C C . GLU B 1 91 ? -16.969 9.664 15.273 1 96.19 91 GLU B C 1
ATOM 2257 O O . GLU B 1 91 ? -17.812 10.516 15.523 1 96.19 91 GLU B O 1
ATOM 2262 N N . THR B 1 92 ? -16.109 9.711 14.289 1 94 92 THR B N 1
ATOM 2263 C CA . THR B 1 92 ? -16.234 10.742 13.273 1 94 92 THR B CA 1
ATOM 2264 C C . THR B 1 92 ? -17.5 10.539 12.445 1 94 92 THR B C 1
ATOM 2266 O O . THR B 1 92 ? -17.922 9.406 12.211 1 94 92 THR B O 1
ATOM 2269 N N . VAL B 1 93 ? -18.125 11.68 12.07 1 93.56 93 VAL B N 1
ATOM 2270 C CA . VAL B 1 93 ? -19.297 11.641 11.195 1 93.56 93 VAL B CA 1
ATOM 2271 C C . VAL B 1 93 ? -18.984 12.32 9.867 1 93.56 93 VAL B C 1
ATOM 2273 O O . VAL B 1 93 ? -18.5 13.453 9.844 1 93.56 93 VAL B O 1
ATOM 2276 N N . GLY B 1 94 ? -19.281 11.578 8.766 1 95.94 94 GLY B N 1
ATOM 2277 C CA . GLY B 1 94 ? -18.969 12.141 7.457 1 95.94 94 GLY B CA 1
ATOM 2278 C C . GLY B 1 94 ? -17.516 11.992 7.07 1 95.94 94 GLY B C 1
ATOM 2279 O O . GLY B 1 94 ? -16.859 11.008 7.422 1 95.94 94 GLY B O 1
ATOM 2280 N N . PRO B 1 95 ? -17.031 12.953 6.238 1 97.88 95 PRO B N 1
ATOM 2281 C CA . PRO B 1 95 ? -15.633 12.883 5.789 1 97.88 95 PRO B CA 1
ATOM 2282 C C . PRO B 1 95 ? -14.633 13.164 6.91 1 97.88 95 PRO B C 1
ATOM 2284 O O . PRO B 1 95 ? -14.906 13.992 7.785 1 97.88 95 PRO B O 1
ATOM 2287 N N . VAL B 1 96 ? -13.562 12.531 6.863 1 98.69 96 VAL B N 1
ATOM 2288 C CA . VAL B 1 96 ? -12.484 12.688 7.832 1 98.69 96 VAL B CA 1
ATOM 2289 C C . VAL B 1 96 ? -11.148 12.828 7.102 1 98.69 96 VAL B C 1
ATOM 2291 O O . VAL B 1 96 ? -10.898 12.133 6.109 1 98.69 96 VAL B O 1
ATOM 2294 N N . MET B 1 97 ? -10.336 13.719 7.559 1 98.75 97 MET B N 1
ATOM 2295 C CA . MET B 1 97 ? -9 13.859 7 1 98.75 97 MET B CA 1
ATOM 2296 C C . MET B 1 97 ? -7.996 13 7.762 1 98.75 97 MET B C 1
ATOM 2298 O O . MET B 1 97 ? -7.961 13.023 8.992 1 98.75 97 MET B O 1
ATOM 2302 N N . ILE B 1 98 ? -7.281 12.172 7.039 1 98.75 98 ILE B N 1
ATOM 2303 C CA . ILE B 1 98 ? -6.168 11.398 7.574 1 98.75 98 ILE B CA 1
ATOM 2304 C C . ILE B 1 98 ? -4.848 12.008 7.109 1 98.75 98 ILE B C 1
ATOM 2306 O O . ILE B 1 98 ? -4.617 12.172 5.906 1 98.75 98 ILE B O 1
ATOM 2310 N N . ILE B 1 99 ? -3.955 12.297 8.039 1 98.5 99 ILE B N 1
ATOM 2311 C CA . ILE B 1 99 ? -2.744 13.023 7.66 1 98.5 99 ILE B CA 1
ATOM 2312 C C . ILE B 1 99 ? -1.559 12.492 8.461 1 98.5 99 ILE B C 1
ATOM 2314 O O . ILE B 1 99 ? -1.702 12.133 9.633 1 98.5 99 ILE B O 1
ATOM 2318 N N . MET B 1 100 ? -0.387 12.445 7.824 1 96.88 100 MET B N 1
ATOM 2319 C CA . MET B 1 100 ? 0.826 11.961 8.477 1 96.88 100 MET B CA 1
ATOM 2320 C C . MET B 1 100 ? 1.426 13.031 9.375 1 96.88 10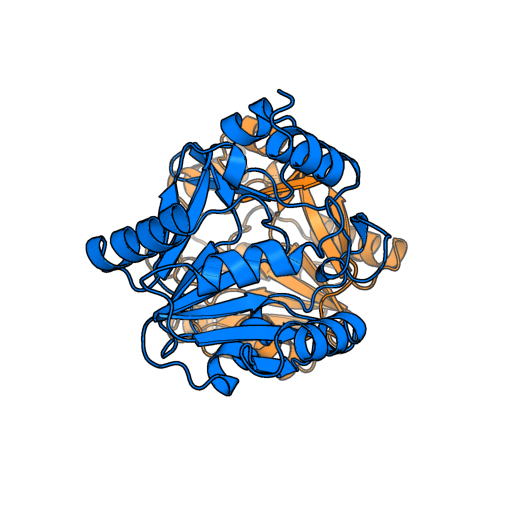0 MET B C 1
ATOM 2322 O O . MET B 1 100 ? 1.207 14.227 9.164 1 96.88 100 MET B O 1
ATOM 2326 N N . SER B 1 101 ? 2.199 12.617 10.344 1 96.94 101 SER B N 1
ATOM 2327 C CA . SER B 1 101 ? 2.715 13.523 11.367 1 96.94 101 SER B CA 1
ATOM 2328 C C . SER B 1 101 ? 4.039 14.141 10.93 1 96.94 101 SER B C 1
ATOM 2330 O O . SER B 1 101 ? 4.609 14.969 11.648 1 96.94 101 SER B O 1
ATOM 2332 N N . ASP B 1 102 ? 4.527 13.805 9.727 1 94.56 102 ASP B N 1
ATOM 2333 C CA . ASP B 1 102 ? 5.875 14.219 9.336 1 94.56 102 ASP B CA 1
ATOM 2334 C C . ASP B 1 102 ? 5.832 15.164 8.148 1 94.56 102 ASP B C 1
ATOM 2336 O O . ASP B 1 102 ? 6.68 15.086 7.25 1 94.56 102 ASP B O 1
ATOM 2340 N N . LEU B 1 103 ? 4.844 16.031 8.164 1 96.19 103 LEU B N 1
ATOM 2341 C CA . LEU B 1 103 ? 4.656 17.047 7.125 1 96.19 103 LEU B CA 1
ATOM 2342 C C . LEU B 1 103 ? 4.762 18.453 7.711 1 96.19 103 LEU B C 1
ATOM 2344 O O . LEU B 1 103 ? 3.775 19.203 7.727 1 96.19 103 LEU B O 1
ATOM 2348 N N . PRO B 1 104 ? 5.902 18.891 8.039 1 95.69 104 PRO B N 1
ATOM 2349 C CA . PRO B 1 104 ? 6.023 20.156 8.789 1 95.69 104 PRO B CA 1
ATOM 2350 C C . PRO B 1 104 ? 5.82 21.391 7.91 1 95.69 104 PRO B C 1
ATOM 2352 O O . PRO B 1 104 ? 5.68 22.5 8.422 1 95.69 104 PRO B O 1
ATOM 2355 N N . LEU B 1 105 ? 5.723 21.25 6.59 1 95.88 105 LEU B N 1
ATOM 2356 C CA . LEU B 1 105 ? 5.738 22.438 5.727 1 95.88 105 LEU B CA 1
ATOM 2357 C C . LEU B 1 105 ? 4.34 22.734 5.191 1 95.88 105 LEU B C 1
ATOM 2359 O O . LEU B 1 105 ? 4.168 23.641 4.371 1 95.88 105 LEU B O 1
ATOM 2363 N N . ILE B 1 106 ? 3.338 22.031 5.652 1 96.69 106 ILE B N 1
ATOM 2364 C CA . ILE B 1 106 ? 1.976 22.297 5.195 1 96.69 106 ILE B CA 1
ATOM 2365 C C . ILE B 1 106 ? 1.455 23.578 5.824 1 96.69 106 ILE B C 1
ATOM 2367 O O . ILE B 1 106 ? 1.98 24.047 6.84 1 96.69 106 ILE B O 1
ATOM 2371 N N . SER B 1 107 ? 0.412 24.203 5.191 1 97.19 107 SER B N 1
ATOM 2372 C CA . SER B 1 107 ? -0.197 25.438 5.68 1 97.19 107 SER B CA 1
ATOM 2373 C C . SER B 1 107 ? -1.702 25.266 5.867 1 97.19 107 SER B C 1
ATOM 2375 O O . SER B 1 107 ? -2.314 24.391 5.266 1 97.19 107 SER B O 1
ATOM 2377 N N . PRO B 1 108 ? -2.279 26.141 6.73 1 98.25 108 PRO B N 1
ATOM 2378 C CA . PRO B 1 108 ? -3.736 26.109 6.887 1 98.25 108 PRO B CA 1
ATOM 2379 C C . PRO B 1 108 ? -4.477 26.328 5.566 1 98.25 108 PRO B C 1
ATOM 2381 O O . PRO B 1 108 ? -5.48 25.656 5.305 1 98.25 108 PRO B O 1
ATOM 2384 N N . ASP B 1 109 ? -3.941 27.219 4.762 1 98 109 ASP B N 1
ATOM 2385 C CA . ASP B 1 109 ? -4.559 27.484 3.467 1 98 109 ASP B CA 1
ATOM 2386 C C . ASP B 1 109 ? -4.574 26.234 2.592 1 98 109 ASP B C 1
ATOM 2388 O O . ASP B 1 109 ? -5.551 25.984 1.881 1 98 109 ASP B O 1
ATOM 2392 N N . LEU B 1 110 ? -3.506 25.469 2.619 1 97.69 110 LEU B N 1
ATOM 2393 C CA . LEU B 1 110 ? -3.428 24.234 1.847 1 97.69 110 LEU B CA 1
ATOM 2394 C C . LEU B 1 110 ? -4.461 23.234 2.33 1 97.69 110 LEU B C 1
ATOM 2396 O O . LEU B 1 110 ? -5.121 22.578 1.52 1 97.69 110 LEU B O 1
ATOM 2400 N N . ILE B 1 111 ? -4.602 23.078 3.645 1 98.56 111 ILE B N 1
ATOM 2401 C CA . ILE B 1 111 ? -5.574 22.172 4.238 1 98.56 111 ILE B CA 1
ATOM 2402 C C . ILE B 1 111 ? -6.98 22.531 3.762 1 98.56 111 ILE B C 1
ATOM 2404 O O . ILE B 1 111 ? -7.727 21.672 3.291 1 98.56 111 ILE B O 1
ATOM 2408 N N . ASP B 1 112 ? -7.301 23.812 3.834 1 98.69 112 ASP B N 1
ATOM 2409 C CA . ASP B 1 112 ? -8.625 24.281 3.426 1 98.69 112 ASP B CA 1
ATOM 2410 C C . ASP B 1 112 ? -8.836 24.078 1.926 1 98.69 112 ASP B C 1
ATOM 2412 O O . ASP B 1 112 ? -9.938 23.734 1.489 1 98.69 112 ASP B O 1
ATOM 2416 N N . TYR B 1 113 ? -7.75 24.281 1.185 1 98.38 113 TYR B N 1
ATOM 2417 C CA . TYR B 1 113 ? -7.82 24.062 -0.256 1 98.38 113 TYR B CA 1
ATOM 2418 C C . TYR B 1 113 ? -8.141 22.609 -0.57 1 98.38 113 TYR B C 1
ATOM 2420 O O . TYR B 1 113 ? -8.977 22.312 -1.426 1 98.38 113 TYR B O 1
ATOM 2428 N N . VAL B 1 114 ? -7.512 21.656 0.088 1 98.38 114 VAL B N 1
ATOM 2429 C CA . VAL B 1 114 ? -7.734 20.219 -0.108 1 98.38 114 VAL B CA 1
ATOM 2430 C C . VAL B 1 114 ? -9.188 19.875 0.213 1 98.38 114 VAL B C 1
ATOM 2432 O O . VAL B 1 114 ? -9.836 19.141 -0.526 1 98.38 114 VAL B O 1
ATOM 2435 N N . ILE B 1 115 ? -9.703 20.438 1.312 1 98.5 115 ILE B N 1
ATOM 2436 C CA . ILE B 1 115 ? -11.078 20.188 1.732 1 98.5 115 ILE B CA 1
ATOM 2437 C C . ILE B 1 115 ? -12.047 20.734 0.685 1 98.5 115 ILE B C 1
ATOM 2439 O O . ILE B 1 115 ? -13.031 20.078 0.342 1 98.5 115 ILE B O 1
ATOM 2443 N N . GLU B 1 116 ? -11.766 21.906 0.178 1 98.38 116 GLU B N 1
ATOM 2444 C CA . GLU B 1 116 ? -12.594 22.516 -0.865 1 98.38 116 GLU B CA 1
ATOM 2445 C C . GLU B 1 116 ? -12.633 21.625 -2.109 1 98.38 116 GLU B C 1
ATOM 2447 O O . GLU B 1 116 ? -13.703 21.391 -2.674 1 98.38 116 GLU B O 1
ATOM 2452 N N . LYS B 1 117 ? -11.484 21.125 -2.533 1 98.31 117 LYS B N 1
ATOM 2453 C CA . LYS B 1 117 ? -11.406 20.266 -3.709 1 98.31 117 LYS B CA 1
ATOM 2454 C C . LYS B 1 117 ? -12.188 18.969 -3.496 1 98.31 117 LYS B C 1
ATOM 2456 O O . LYS B 1 117 ? -12.828 18.469 -4.422 1 98.31 117 LYS B O 1
ATOM 2461 N N 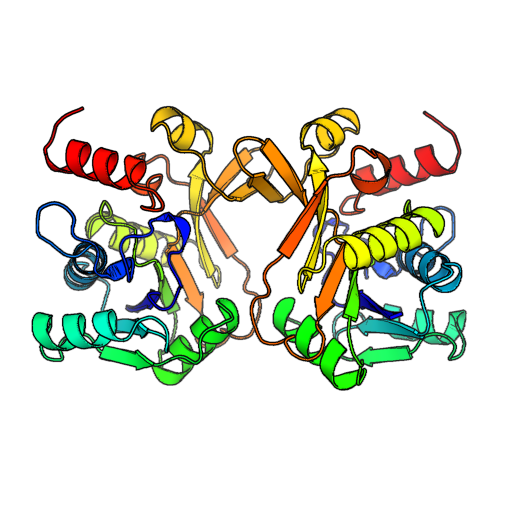. TYR B 1 118 ? -12.109 18.422 -2.279 1 98.5 118 TYR B N 1
ATOM 2462 C CA . TYR B 1 118 ? -12.883 17.234 -1.945 1 98.5 118 TYR B CA 1
ATOM 2463 C C . TYR B 1 118 ? -14.375 17.469 -2.137 1 98.5 118 TYR B C 1
ATOM 2465 O O . TYR B 1 118 ? -15.062 16.656 -2.754 1 98.5 118 TYR B O 1
ATOM 2473 N N . LYS B 1 119 ? -14.867 18.531 -1.628 1 97.38 119 LYS B N 1
ATOM 2474 C CA . LYS B 1 119 ? -16.281 18.859 -1.728 1 97.38 119 LYS B CA 1
ATOM 2475 C C . LYS B 1 119 ? -16.703 19.062 -3.184 1 97.38 119 LYS B C 1
ATOM 2477 O O . LYS B 1 119 ? -17.781 18.625 -3.584 1 97.38 119 LYS B O 1
ATOM 2482 N N . GLU B 1 120 ? -15.859 19.672 -3.979 1 97.75 120 GLU B N 1
ATOM 2483 C CA . GLU B 1 120 ? -16.141 19.953 -5.383 1 97.75 120 GLU B CA 1
ATOM 2484 C C . GLU B 1 120 ? -16.219 18.688 -6.211 1 97.75 120 GLU B C 1
ATOM 2486 O O . GLU B 1 120 ? -17.062 18.562 -7.098 1 97.75 120 GLU B O 1
ATOM 2491 N N . GLU B 1 121 ? -15.32 17.719 -6.008 1 96.12 121 GLU B N 1
ATOM 2492 C CA . GLU B 1 121 ? -15.172 16.531 -6.848 1 96.12 121 GLU B CA 1
ATOM 2493 C C . GLU B 1 121 ? -16.297 15.539 -6.59 1 96.12 121 GLU B C 1
AT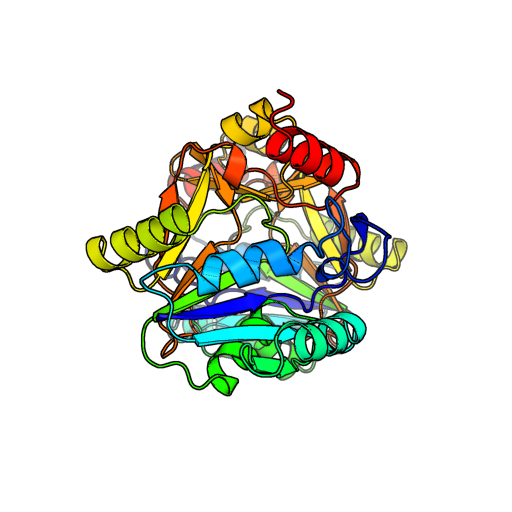OM 2495 O O . GLU B 1 121 ? -16.703 14.805 -7.496 1 96.12 121 GLU B O 1
ATOM 2500 N N . GLY B 1 122 ? -16.719 15.406 -5.328 1 93 122 GLY B N 1
ATOM 2501 C CA . GLY B 1 122 ? -17.875 14.586 -5.012 1 93 122 GLY B CA 1
ATOM 2502 C C . GLY B 1 122 ? -17.562 13.102 -4.934 1 93 122 GLY B C 1
ATOM 2503 O O . GLY B 1 122 ? -18.469 12.266 -4.859 1 93 122 GLY B O 1
ATOM 2504 N N . LYS B 1 123 ? -16.359 12.695 -5.027 1 95.31 123 LYS B N 1
ATOM 2505 C CA . LYS B 1 123 ? -15.961 11.305 -4.797 1 95.31 123 LYS B CA 1
ATOM 2506 C C . LYS B 1 123 ? -15.867 11 -3.305 1 95.31 123 LYS B C 1
ATOM 2508 O O . LYS B 1 123 ? -15.688 11.906 -2.49 1 95.31 123 LYS B O 1
ATOM 2513 N N . PRO B 1 124 ? -15.977 9.711 -2.951 1 96.19 124 PRO B N 1
ATOM 2514 C CA . PRO B 1 124 ? -15.984 9.367 -1.526 1 96.19 124 PRO B CA 1
ATOM 2515 C C . PRO B 1 124 ? -14.625 9.586 -0.864 1 96.19 124 PRO B C 1
ATOM 2517 O O . PRO B 1 124 ? -14.539 9.688 0.362 1 96.19 124 PRO B O 1
ATOM 2520 N N . ALA B 1 125 ? -13.594 9.609 -1.698 1 97.94 125 ALA B N 1
ATOM 2521 C CA . ALA B 1 125 ? -12.258 9.781 -1.124 1 97.94 125 ALA B CA 1
ATOM 2522 C C . ALA B 1 125 ? -11.398 10.703 -1.991 1 97.94 125 ALA B C 1
ATOM 2524 O O . ALA B 1 125 ? -11.695 10.906 -3.172 1 97.94 125 ALA B O 1
ATOM 2525 N N . LEU B 1 126 ? -10.422 11.328 -1.376 1 98.38 126 LEU B N 1
ATOM 2526 C CA . LEU B 1 126 ? -9.422 12.164 -2.037 1 98.38 126 LEU B CA 1
ATOM 2527 C C . LEU B 1 126 ? -8.039 11.93 -1.449 1 98.38 126 LEU B C 1
ATOM 2529 O O . LEU B 1 126 ? -7.883 11.836 -0.23 1 98.38 126 LEU B O 1
ATOM 2533 N N . SER B 1 127 ? -7.062 11.703 -2.297 1 98.12 127 SER B N 1
ATOM 2534 C CA . SER B 1 127 ? -5.664 11.586 -1.899 1 98.12 127 SER B CA 1
ATOM 2535 C C . SER B 1 127 ? -4.805 12.641 -2.592 1 98.12 127 SER B C 1
ATOM 2537 O O . SER B 1 127 ? -4.992 12.914 -3.779 1 98.12 127 SER B O 1
ATOM 2539 N N . VAL B 1 128 ? -3.904 13.219 -1.839 1 98.25 128 VAL B N 1
ATOM 2540 C CA . VAL B 1 128 ? -3.047 14.266 -2.373 1 98.25 128 VAL B CA 1
ATOM 2541 C C . VAL B 1 128 ? -1.733 13.664 -2.865 1 98.25 128 VAL B C 1
ATOM 2543 O O . VAL B 1 128 ? -1.139 12.82 -2.189 1 98.25 128 VAL B O 1
ATOM 2546 N N . TYR B 1 129 ? -1.327 14.078 -3.998 1 97.75 129 TYR B N 1
ATOM 2547 C CA . TYR B 1 129 ? -0.081 13.641 -4.617 1 97.75 129 TYR B CA 1
ATOM 2548 C C . TYR B 1 129 ? 0.714 14.828 -5.141 1 97.75 129 TYR B C 1
ATOM 2550 O O . TYR B 1 129 ? 0.166 15.922 -5.316 1 97.75 129 TYR B O 1
ATOM 2558 N N . VAL B 1 130 ? 1.995 14.602 -5.344 1 96.81 130 VAL B N 1
ATOM 2559 C CA . VAL B 1 130 ? 2.848 15.508 -6.105 1 96.81 130 VAL B CA 1
ATOM 2560 C C . VAL B 1 130 ? 3.5 14.75 -7.262 1 96.81 130 VAL B C 1
ATOM 2562 O O . VAL B 1 130 ? 3.723 13.539 -7.176 1 96.81 130 VAL B O 1
ATOM 2565 N N . PRO B 1 131 ? 3.754 15.461 -8.359 1 95.44 131 PRO B N 1
ATOM 2566 C CA . PRO B 1 131 ? 4.512 14.805 -9.43 1 95.44 131 PRO B CA 1
ATOM 2567 C C . PRO B 1 131 ? 5.914 14.391 -8.992 1 95.44 131 PRO B C 1
ATOM 2569 O O . PRO B 1 131 ? 6.551 15.094 -8.203 1 95.44 131 PRO B O 1
ATOM 2572 N N . LEU B 1 132 ? 6.395 13.281 -9.57 1 92.69 132 LEU B N 1
ATOM 2573 C CA . LEU B 1 132 ? 7.723 12.781 -9.234 1 92.69 132 LEU B CA 1
ATOM 2574 C C . LEU B 1 132 ? 8.789 13.828 -9.508 1 92.69 132 LEU B C 1
ATOM 2576 O O . LEU B 1 132 ? 9.766 13.938 -8.758 1 92.69 132 LEU B O 1
ATOM 2580 N N . ASN B 1 133 ? 8.633 14.57 -10.555 1 92.06 133 ASN B N 1
ATOM 2581 C CA . ASN B 1 133 ? 9.641 15.555 -10.922 1 92.06 133 ASN B CA 1
ATOM 2582 C C . ASN B 1 133 ? 9.781 16.641 -9.852 1 92.06 133 ASN B C 1
ATOM 2584 O O . ASN B 1 133 ? 10.844 17.234 -9.711 1 92.06 133 ASN B O 1
ATOM 2588 N N . ILE B 1 134 ? 8.727 16.922 -9.078 1 91.62 134 ILE B N 1
ATOM 2589 C CA . ILE B 1 134 ? 8.781 17.891 -7.984 1 91.62 134 ILE B CA 1
ATOM 2590 C C . ILE B 1 134 ? 9.672 17.344 -6.867 1 91.62 134 ILE B C 1
ATOM 2592 O O . ILE B 1 134 ? 10.461 18.094 -6.277 1 91.62 134 ILE B O 1
ATOM 2596 N N . CYS B 1 135 ? 9.57 16.078 -6.637 1 89.69 135 CYS B N 1
ATOM 2597 C CA . CYS B 1 135 ? 10.43 15.453 -5.641 1 89.69 135 CYS B CA 1
ATOM 2598 C C . CYS B 1 135 ? 11.891 15.516 -6.059 1 89.69 135 CYS B C 1
ATOM 2600 O O . CYS B 1 135 ? 12.758 15.859 -5.25 1 89.69 135 CYS B O 1
ATOM 2602 N N . LYS B 1 136 ? 12.141 15.203 -7.289 1 84.31 136 LYS B N 1
ATOM 2603 C CA . LYS B 1 136 ? 13.492 15.234 -7.824 1 84.31 136 LYS B CA 1
ATOM 2604 C C . LYS B 1 136 ? 14.102 16.625 -7.695 1 84.31 136 LYS B C 1
ATOM 2606 O O . LYS B 1 136 ? 15.258 16.781 -7.297 1 84.31 136 LYS B O 1
ATOM 2611 N N . GLY B 1 137 ? 13.336 17.609 -8.023 1 84.12 137 GLY B N 1
ATOM 2612 C CA . GLY B 1 137 ? 13.781 19 -7.926 1 84.12 137 GLY B CA 1
ATOM 2613 C C . GLY B 1 137 ? 14.125 19.406 -6.508 1 84.12 137 GLY B C 1
ATOM 2614 O O . GLY B 1 137 ? 15.016 20.234 -6.297 1 84.12 137 GLY B O 1
ATOM 2615 N N . ALA B 1 138 ? 13.469 18.812 -5.574 1 81.56 138 ALA B N 1
ATOM 2616 C CA . ALA B 1 138 ? 13.688 19.125 -4.168 1 81.56 138 ALA B CA 1
ATOM 2617 C C . ALA B 1 138 ? 14.773 18.234 -3.568 1 81.56 138 ALA B C 1
ATOM 2619 O O . ALA B 1 138 ? 15.094 18.359 -2.383 1 81.56 138 ALA B O 1
ATOM 2620 N N . GLY B 1 139 ? 15.25 17.328 -4.387 1 81.88 139 GLY B N 1
ATOM 2621 C CA . GLY B 1 139 ? 16.297 16.422 -3.92 1 81.88 139 GLY B CA 1
ATOM 2622 C C . GLY B 1 139 ? 15.758 15.305 -3.037 1 81.88 139 GLY B C 1
ATOM 2623 O O . GLY B 1 139 ? 16.484 14.773 -2.191 1 81.88 139 GLY B O 1
ATOM 2624 N N . ILE B 1 140 ? 14.523 15.047 -3.154 1 83.62 140 ILE B N 1
ATOM 2625 C CA . ILE B 1 140 ? 13.875 14.039 -2.322 1 83.62 140 ILE B CA 1
ATOM 2626 C C . ILE B 1 140 ? 13.711 12.742 -3.117 1 83.62 140 ILE B C 1
ATOM 2628 O O . ILE B 1 140 ? 13.328 12.773 -4.289 1 83.62 140 ILE B O 1
ATOM 2632 N N . ARG B 1 141 ? 14.016 11.641 -2.504 1 81.69 141 ARG B N 1
ATOM 2633 C CA . ARG B 1 141 ? 13.805 10.32 -3.074 1 81.69 141 ARG B CA 1
ATOM 2634 C C . ARG B 1 141 ? 12.625 9.617 -2.404 1 81.69 141 ARG B C 1
ATOM 2636 O O . ARG B 1 141 ? 12.781 8.984 -1.356 1 81.69 141 ARG B O 1
ATOM 2643 N N . PRO B 1 142 ? 11.5 9.719 -3.098 1 87.31 142 PRO B N 1
ATOM 2644 C CA . PRO B 1 142 ? 10.328 9.117 -2.463 1 87.31 142 PRO B CA 1
ATOM 2645 C C . PRO B 1 142 ? 10.43 7.594 -2.365 1 87.31 142 PRO B C 1
ATOM 2647 O O . PRO B 1 142 ? 11.039 6.957 -3.227 1 87.31 142 PRO B O 1
ATOM 2650 N N . ASP B 1 143 ? 9.766 7.043 -1.369 1 86.31 143 ASP B N 1
ATOM 2651 C CA . ASP B 1 143 ? 9.781 5.602 -1.158 1 86.31 143 ASP B CA 1
ATOM 2652 C C . ASP B 1 143 ? 8.789 4.898 -2.09 1 86.31 143 ASP B C 1
ATOM 2654 O O . ASP B 1 143 ? 8.992 3.74 -2.457 1 86.31 143 ASP B O 1
ATOM 2658 N N . THR B 1 144 ? 7.746 5.594 -2.455 1 90.94 144 THR B N 1
ATOM 2659 C CA . THR B 1 144 ? 6.68 5.023 -3.27 1 90.94 144 THR B CA 1
ATOM 2660 C C . THR B 1 144 ? 6.305 5.965 -4.41 1 90.94 144 THR B C 1
ATOM 2662 O O . THR B 1 144 ? 6.18 7.176 -4.207 1 90.94 144 THR B O 1
ATOM 2665 N N . VAL B 1 145 ? 6.16 5.434 -5.516 1 93.06 145 VAL B N 1
ATOM 2666 C CA . VAL B 1 145 ? 5.75 6.16 -6.711 1 93.06 145 VAL B CA 1
ATOM 2667 C C . VAL B 1 145 ? 4.586 5.434 -7.383 1 93.06 145 VAL B C 1
ATOM 2669 O O . VAL B 1 145 ? 4.586 4.203 -7.477 1 93.06 145 VAL B O 1
ATOM 2672 N N . PHE B 1 146 ? 3.605 6.148 -7.754 1 92.75 146 PHE B N 1
ATOM 2673 C CA . PHE B 1 146 ? 2.469 5.594 -8.477 1 92.75 146 PHE B CA 1
ATOM 2674 C C . PHE B 1 146 ? 2.465 6.062 -9.93 1 92.75 146 PHE B C 1
ATOM 2676 O O . PHE B 1 146 ? 2.893 7.18 -10.227 1 92.75 146 PHE B O 1
ATOM 2683 N N . ASN B 1 147 ? 2.029 5.184 -10.766 1 88 147 ASN B N 1
ATOM 2684 C CA . ASN B 1 147 ? 1.801 5.539 -12.156 1 88 147 ASN B CA 1
ATOM 2685 C C . ASN B 1 147 ? 0.317 5.75 -12.445 1 88 147 ASN B C 1
ATOM 2687 O O . ASN B 1 147 ? -0.477 4.812 -12.359 1 88 147 ASN B O 1
ATOM 2691 N N . LYS B 1 148 ? -0.031 6.926 -12.711 1 86.06 148 LYS B N 1
ATOM 2692 C CA . LYS B 1 148 ? -1.403 7.273 -13.07 1 86.06 148 LYS B CA 1
ATOM 2693 C C . LYS B 1 148 ? -1.481 7.793 -14.508 1 86.06 148 LYS B C 1
ATOM 2695 O O . LYS B 1 148 ? -1.146 8.953 -14.766 1 86.06 148 LYS B O 1
ATOM 2700 N N . ASP B 1 149 ? -2.027 6.945 -15.414 1 81.12 149 ASP B N 1
ATOM 2701 C CA . ASP B 1 149 ? -2.166 7.301 -16.828 1 81.12 149 ASP B CA 1
ATOM 2702 C C . ASP B 1 149 ? -0.837 7.777 -17.406 1 81.12 149 ASP B C 1
ATOM 2704 O O . ASP B 1 149 ? -0.776 8.82 -18.047 1 81.12 149 ASP B O 1
ATOM 2708 N N . GLY B 1 150 ? 0.196 7.141 -16.953 1 81.69 150 GLY B N 1
ATOM 2709 C CA . GLY B 1 150 ? 1.509 7.441 -17.5 1 81.69 150 GLY B CA 1
ATOM 2710 C C . GLY B 1 150 ? 2.264 8.492 -16.719 1 81.69 150 GLY B C 1
ATOM 2711 O O . GLY B 1 150 ? 3.434 8.766 -17 1 81.69 150 GLY B O 1
ATOM 2712 N N . LYS B 1 151 ? 1.61 9.125 -15.82 1 88.88 151 LYS B N 1
ATOM 2713 C CA . LYS B 1 151 ? 2.248 10.133 -14.969 1 88.88 151 LYS B CA 1
ATOM 2714 C C . LYS B 1 151 ? 2.686 9.531 -13.641 1 88.88 151 LYS B C 1
ATOM 2716 O O . LYS B 1 151 ? 1.906 8.836 -12.977 1 88.88 151 LYS B O 1
ATOM 2721 N N . LEU B 1 152 ? 3.973 9.75 -13.344 1 90.81 152 LEU B N 1
ATOM 2722 C CA . LEU B 1 152 ? 4.492 9.266 -12.07 1 90.81 152 LEU B CA 1
ATOM 2723 C C . LEU B 1 152 ? 4.195 10.258 -10.953 1 90.81 152 LEU B C 1
ATOM 2725 O O . LEU B 1 152 ? 4.605 11.414 -11.023 1 90.81 152 LEU B O 1
ATOM 2729 N N . ILE B 1 153 ? 3.479 9.797 -9.977 1 95.06 153 ILE B N 1
ATOM 2730 C CA . ILE B 1 153 ? 3.072 10.68 -8.891 1 95.06 153 ILE B CA 1
ATOM 2731 C C . ILE B 1 153 ? 3.459 10.055 -7.551 1 95.06 153 ILE B C 1
ATOM 2733 O O . ILE B 1 153 ? 3.654 8.844 -7.457 1 95.06 153 ILE B O 1
ATOM 2737 N N . VAL B 1 154 ? 3.602 10.898 -6.582 1 95.75 154 VAL B N 1
ATOM 2738 C CA . VAL B 1 154 ? 4.078 10.5 -5.262 1 95.75 154 VAL B CA 1
ATOM 2739 C C . VAL B 1 154 ? 3.059 10.906 -4.199 1 95.75 154 VAL B C 1
ATOM 2741 O O . VAL B 1 154 ? 2.635 12.07 -4.148 1 95.75 154 VAL B O 1
ATOM 2744 N N . PRO B 1 155 ? 2.65 9.953 -3.365 1 96 155 PRO B N 1
ATOM 2745 C CA . PRO B 1 155 ? 1.701 10.312 -2.311 1 96 155 PRO B CA 1
ATOM 2746 C C . PRO B 1 155 ? 2.309 11.242 -1.266 1 96 155 PRO B C 1
ATOM 2748 O O . PRO B 1 155 ? 3.469 11.078 -0.88 1 96 155 PRO B O 1
ATOM 2751 N N . VAL B 1 156 ? 1.534 12.172 -0.806 1 95.31 156 VAL B N 1
ATOM 2752 C CA . VAL B 1 156 ? 2.01 13.188 0.13 1 95.31 156 VAL B CA 1
ATOM 2753 C C . VAL B 1 156 ? 1.7 12.75 1.562 1 95.31 156 VAL B C 1
ATOM 2755 O O . VAL B 1 156 ? 2.422 13.109 2.496 1 95.31 156 VAL B O 1
ATOM 2758 N N . GLY B 1 157 ? 0.592 12.039 1.743 1 96.44 157 GLY B N 1
ATOM 2759 C CA . GLY B 1 157 ? 0.203 11.648 3.086 1 96.44 157 GLY B CA 1
ATOM 2760 C C . GLY B 1 157 ? -0.962 12.453 3.633 1 96.44 157 GLY B C 1
ATOM 2761 O O . GLY B 1 157 ? -1.064 12.664 4.844 1 96.44 157 GLY B O 1
ATOM 2762 N N . ILE B 1 158 ? -1.727 13.023 2.83 1 98.31 158 ILE B N 1
ATOM 2763 C CA . ILE B 1 158 ? -2.975 13.703 3.156 1 98.31 158 ILE B CA 1
ATOM 2764 C C . ILE B 1 158 ? -4.129 13.062 2.393 1 98.31 158 ILE B C 1
ATOM 2766 O O . ILE B 1 158 ? -4.121 13.023 1.16 1 98.31 158 ILE B O 1
ATOM 2770 N N . ASN B 1 159 ? -5.059 12.555 3.121 1 98.44 159 ASN B N 1
ATOM 2771 C CA . ASN B 1 159 ? -6.215 11.883 2.529 1 98.44 159 ASN B CA 1
ATOM 2772 C C . ASN B 1 159 ? -7.516 12.312 3.205 1 98.44 159 ASN B C 1
ATOM 2774 O O . ASN B 1 159 ? -7.516 12.68 4.379 1 98.44 159 ASN B O 1
ATOM 2778 N N . ILE B 1 160 ? -8.547 12.344 2.459 1 98.75 160 ILE B N 1
ATOM 2779 C CA . ILE B 1 160 ? -9.898 12.477 2.992 1 98.75 160 ILE B CA 1
ATOM 2780 C C . ILE B 1 160 ? -10.711 11.234 2.645 1 98.75 160 ILE B C 1
ATOM 2782 O O . ILE B 1 160 ? -10.688 10.766 1.502 1 98.75 160 ILE B O 1
ATOM 2786 N N . LEU B 1 161 ? -11.32 10.648 3.605 1 98.06 161 LEU B N 1
ATOM 2787 C CA . LEU B 1 161 ? -12.102 9.43 3.441 1 98.06 161 LEU B CA 1
ATOM 2788 C C . LEU B 1 161 ? -13.5 9.602 4.031 1 98.06 161 LEU B C 1
ATOM 2790 O O . LEU B 1 161 ? -13.719 10.461 4.887 1 98.06 161 LEU B O 1
ATOM 2794 N N . ASP B 1 162 ? -14.406 8.797 3.557 1 97.69 162 ASP B N 1
ATOM 2795 C CA . ASP B 1 162 ? -15.719 8.656 4.195 1 97.69 162 ASP B CA 1
ATOM 2796 C C . ASP B 1 162 ? -15.633 7.754 5.422 1 97.69 162 ASP B C 1
ATOM 2798 O O . ASP B 1 162 ? -15.438 6.543 5.297 1 97.69 162 ASP B O 1
ATOM 2802 N N . SER B 1 163 ? -15.914 8.32 6.598 1 97.44 163 SER B N 1
ATOM 2803 C CA . SER B 1 163 ? -15.734 7.59 7.848 1 97.44 163 SER B CA 1
ATOM 2804 C C . SER B 1 163 ? -16.703 6.422 7.949 1 97.44 163 SER B C 1
ATOM 2806 O O . SER B 1 163 ? -16.391 5.395 8.547 1 97.44 163 SER B O 1
ATOM 2808 N N . SER B 1 164 ? -17.844 6.496 7.355 1 96.06 164 SER B N 1
ATOM 2809 C CA . SER B 1 164 ? -18.859 5.449 7.43 1 96.06 164 SER B CA 1
ATOM 2810 C C . SER B 1 164 ? -18.438 4.219 6.629 1 96.06 164 SER B C 1
ATOM 2812 O O . SER B 1 164 ? -18.984 3.131 6.832 1 96.06 164 SER B O 1
ATOM 2814 N N . GLN B 1 165 ? -17.5 4.391 5.719 1 94.44 165 GLN B N 1
ATOM 2815 C CA . GLN B 1 165 ? -17.031 3.301 4.875 1 94.44 165 GLN B CA 1
ATOM 2816 C C . GLN B 1 165 ? -15.531 3.053 5.086 1 94.44 165 GLN B C 1
ATOM 2818 O O . GLN B 1 165 ? -14.82 2.705 4.145 1 94.44 165 GLN B O 1
ATOM 2823 N N . ILE B 1 166 ? -15.047 3.242 6.254 1 94.19 166 ILE B N 1
ATOM 2824 C CA . ILE B 1 166 ? -13.609 3.275 6.523 1 94.19 166 ILE B CA 1
ATOM 2825 C C . ILE B 1 166 ? -13.023 1.876 6.355 1 94.19 166 ILE B C 1
ATOM 2827 O O . ILE B 1 166 ? -11.82 1.724 6.145 1 94.19 166 ILE B O 1
ATOM 2831 N N . ARG B 1 167 ? -13.805 0.829 6.43 1 88.62 167 ARG B N 1
ATOM 2832 C CA . ARG B 1 167 ? -13.336 -0.547 6.32 1 88.62 167 ARG B CA 1
ATOM 2833 C C . ARG B 1 167 ? -13.289 -0.997 4.863 1 88.62 167 ARG B C 1
ATOM 2835 O O . ARG B 1 167 ? -12.797 -2.084 4.559 1 88.62 167 ARG B O 1
ATOM 2842 N N . ASN B 1 168 ? -13.805 -0.151 3.988 1 87.06 168 ASN B N 1
ATOM 2843 C CA . ASN B 1 168 ? -13.898 -0.499 2.576 1 87.06 168 ASN B CA 1
ATOM 2844 C C . ASN B 1 168 ? -13.016 0.403 1.717 1 87.06 168 ASN B C 1
ATOM 2846 O O . ASN B 1 168 ? -12.797 1.566 2.057 1 87.06 168 ASN B O 1
ATOM 2850 N N . GLU B 1 169 ? -12.523 -0.207 0.64 1 87.5 169 GLU B N 1
ATOM 2851 C CA . GLU B 1 169 ? -11.875 0.653 -0.344 1 87.5 169 GLU B CA 1
ATOM 2852 C C . GLU B 1 169 ? -12.844 1.689 -0.9 1 87.5 169 GLU B C 1
ATOM 2854 O O . GLU B 1 169 ? -14.016 1.386 -1.137 1 87.5 169 GLU B O 1
ATOM 2859 N N . GLN B 1 170 ? -12.352 2.865 -1.027 1 92.12 170 GLN B N 1
ATOM 2860 C CA . GLN B 1 170 ? -13.172 3.971 -1.502 1 92.12 170 GLN B CA 1
ATOM 2861 C C . GLN B 1 170 ? -12.633 4.539 -2.811 1 92.12 170 GLN B C 1
ATOM 2863 O O . GLN B 1 170 ? -11.422 4.688 -2.975 1 92.12 170 GLN B O 1
ATOM 2868 N N . GLU B 1 171 ? -13.586 4.793 -3.777 1 90.44 171 GLU B N 1
ATOM 2869 C CA . GLU B 1 171 ? -13.18 5.477 -5 1 90.44 171 GLU B CA 1
ATOM 2870 C C . GLU B 1 171 ? -12.523 6.82 -4.695 1 90.44 171 GLU B C 1
ATOM 2872 O O . GLU B 1 171 ? -13.07 7.625 -3.939 1 90.44 171 GLU B O 1
ATOM 2877 N N . ASP B 1 172 ? -11.398 6.965 -5.285 1 93.06 172 ASP B N 1
ATOM 2878 C CA . ASP B 1 172 ? -10.586 8.094 -4.848 1 93.06 172 ASP B CA 1
ATOM 2879 C C . ASP B 1 172 ? -10.32 9.062 -6 1 93.06 172 ASP B C 1
ATOM 2881 O O . ASP B 1 172 ? -10.141 8.633 -7.145 1 93.06 172 ASP B O 1
ATOM 2885 N N . PHE B 1 173 ? -10.461 10.375 -5.668 1 96.12 173 PHE B N 1
ATOM 2886 C CA . PHE B 1 173 ? -9.938 11.422 -6.539 1 96.12 173 PHE B CA 1
ATOM 2887 C C . PHE B 1 173 ? -8.484 11.727 -6.199 1 96.12 173 PHE B C 1
ATOM 2889 O O . PHE B 1 173 ? -8.156 12.008 -5.043 1 96.12 173 PHE B O 1
ATOM 2896 N N . ASN B 1 174 ? -7.609 11.648 -7.188 1 96.94 174 ASN B N 1
ATOM 2897 C CA . ASN B 1 174 ? -6.207 12 -6.996 1 96.94 174 ASN B CA 1
ATOM 2898 C C . ASN B 1 174 ? -5.965 13.492 -7.238 1 96.94 174 ASN B C 1
ATOM 2900 O O . ASN B 1 174 ? -5.973 13.945 -8.383 1 96.94 174 ASN B O 1
ATOM 2904 N N . LEU B 1 175 ? -5.836 14.234 -6.184 1 97.94 175 LEU B N 1
ATOM 2905 C CA . LEU B 1 175 ? -5.484 15.648 -6.285 1 97.94 175 LEU B CA 1
ATOM 2906 C C . LEU B 1 175 ? -3.98 15.82 -6.453 1 97.94 175 LEU B C 1
ATOM 2908 O O . LEU B 1 175 ? -3.219 15.625 -5.504 1 97.94 175 LEU B O 1
ATOM 2912 N N . ILE B 1 176 ? -3.531 16.188 -7.598 1 97.38 176 ILE B N 1
ATOM 2913 C CA . ILE B 1 176 ? -2.111 16.328 -7.898 1 97.38 176 ILE B CA 1
ATOM 2914 C C . ILE B 1 176 ? -1.714 17.797 -7.816 1 97.38 176 ILE B C 1
ATOM 2916 O O . ILE B 1 176 ? -2.213 18.625 -8.578 1 97.38 176 ILE B O 1
ATOM 2920 N N . LEU B 1 177 ? -0.887 18.094 -6.914 1 96.88 177 LEU B N 1
ATOM 2921 C CA . LEU B 1 177 ? -0.477 19.469 -6.684 1 96.88 177 LEU B CA 1
ATOM 2922 C C . LEU B 1 177 ? 0.999 19.672 -7.016 1 96.88 177 LEU B C 1
ATOM 2924 O O . LEU B 1 177 ? 1.839 18.859 -6.621 1 96.88 177 LEU B O 1
ATOM 2928 N N . ASP B 1 178 ? 1.301 20.734 -7.754 1 94.38 178 ASP B N 1
ATOM 2929 C CA . ASP B 1 178 ? 2.684 21.109 -8.039 1 94.38 178 ASP B CA 1
ATOM 2930 C C . ASP B 1 178 ? 3.238 22.031 -6.957 1 94.38 178 ASP B C 1
ATOM 2932 O O . ASP B 1 178 ? 3.385 23.234 -7.18 1 94.38 178 ASP B O 1
ATOM 2936 N N . ASN B 1 179 ? 3.471 21.531 -5.805 1 92.75 179 ASN B N 1
ATOM 2937 C CA . ASN B 1 179 ? 3.953 22.281 -4.641 1 92.75 179 ASN B CA 1
ATOM 2938 C C . ASN B 1 179 ? 5.133 21.578 -3.979 1 92.75 179 ASN B C 1
ATOM 2940 O O . ASN B 1 179 ? 4.961 20.547 -3.316 1 92.75 179 ASN B O 1
ATOM 2944 N N . PRO B 1 180 ? 6.312 22.125 -4.117 1 90.12 180 PRO B N 1
ATOM 2945 C CA . PRO B 1 180 ? 7.512 21.453 -3.6 1 90.12 180 PRO B CA 1
ATOM 2946 C C . PRO B 1 180 ? 7.473 21.266 -2.086 1 90.12 180 PRO B C 1
ATOM 2948 O O . PRO B 1 180 ? 8.078 20.328 -1.564 1 90.12 180 PRO B O 1
ATOM 2951 N N . LYS B 1 181 ? 6.762 22.062 -1.385 1 90.62 181 LYS B N 1
ATOM 2952 C CA . LYS B 1 181 ? 6.672 21.953 0.067 1 90.62 181 LYS B CA 1
ATOM 2953 C C . LYS B 1 181 ? 5.945 20.672 0.471 1 90.62 181 LYS B C 1
ATOM 2955 O O . LYS B 1 181 ? 6.176 20.141 1.557 1 90.62 181 LYS B O 1
ATOM 2960 N N . LEU B 1 182 ? 5.102 20.141 -0.371 1 92.62 182 LEU B N 1
ATOM 2961 C CA . LEU B 1 182 ? 4.328 18.938 -0.109 1 92.62 182 LEU B CA 1
ATOM 2962 C C . LEU B 1 182 ? 5.156 17.688 -0.382 1 92.62 182 LEU B C 1
ATOM 2964 O O . LEU B 1 182 ? 4.789 16.594 0.039 1 92.62 182 LEU B O 1
ATOM 2968 N N . ALA B 1 183 ? 6.297 17.891 -1.09 1 89.38 183 ALA B N 1
ATOM 2969 C CA . ALA B 1 183 ? 7.125 16.75 -1.488 1 89.38 183 ALA B CA 1
ATOM 2970 C C . ALA B 1 183 ? 8.008 16.297 -0.336 1 89.38 183 ALA B C 1
ATOM 2972 O O . ALA B 1 183 ? 8.578 15.195 -0.381 1 89.38 183 ALA B O 1
ATOM 2973 N N . ILE B 1 184 ? 8.07 17.062 0.677 1 88.19 184 ILE B N 1
ATOM 2974 C CA . ILE B 1 184 ? 9.047 16.781 1.715 1 88.19 184 ILE B CA 1
ATOM 2975 C C . ILE B 1 184 ? 8.344 16.203 2.943 1 88.19 184 ILE B C 1
ATOM 2977 O O . ILE B 1 184 ? 7.699 16.938 3.695 1 88.19 184 ILE B O 1
ATOM 2981 N N . ASN B 1 185 ? 8.359 14.859 3.057 1 88 185 ASN B N 1
ATOM 2982 C CA . ASN B 1 185 ? 8.125 14.164 4.32 1 88 185 ASN B CA 1
ATOM 2983 C C . ASN B 1 185 ? 9.43 13.898 5.066 1 88 185 ASN B C 1
ATOM 2985 O O . ASN B 1 185 ? 10.406 13.438 4.473 1 88 185 ASN B O 1
ATOM 2989 N N . VAL B 1 186 ? 9.492 14.18 6.273 1 87.88 186 VAL B N 1
ATOM 2990 C CA . VAL B 1 186 ? 10.734 14.023 7.012 1 87.88 186 VAL B CA 1
ATOM 2991 C C . VAL B 1 186 ? 10.953 12.547 7.352 1 87.88 186 VAL B C 1
ATOM 2993 O O . VAL B 1 186 ? 10.266 12 8.219 1 87.88 186 VAL B O 1
ATOM 2996 N N . ASN B 1 187 ? 11.875 11.883 6.691 1 85.44 187 ASN B N 1
ATOM 2997 C CA . ASN B 1 187 ? 12.195 10.492 6.969 1 85.44 187 ASN B CA 1
ATOM 2998 C C . ASN B 1 187 ? 13.68 10.305 7.27 1 85.44 187 ASN B C 1
ATOM 3000 O O . ASN B 1 187 ? 14.078 9.281 7.828 1 85.44 187 ASN B O 1
ATOM 3004 N N . THR B 1 188 ? 14.477 11.312 6.902 1 84.56 188 THR B N 1
ATOM 3005 C CA . THR B 1 188 ? 15.914 11.258 7.125 1 84.56 188 THR B CA 1
ATOM 3006 C C . THR B 1 188 ? 16.422 12.57 7.723 1 84.56 188 THR B C 1
ATOM 3008 O O . THR B 1 188 ? 15.695 13.57 7.738 1 84.56 188 THR B O 1
ATOM 3011 N N . VAL B 1 189 ? 17.656 12.453 8.156 1 87 189 VAL B N 1
ATOM 3012 C CA . VAL B 1 189 ? 18.281 13.656 8.68 1 87 189 VAL B CA 1
ATOM 3013 C C . VAL B 1 189 ? 18.422 14.703 7.578 1 87 189 VAL B C 1
ATOM 3015 O O . VAL B 1 189 ? 18.266 15.898 7.824 1 87 189 VAL B O 1
ATOM 3018 N N . LYS B 1 190 ? 18.672 14.273 6.414 1 87.06 190 LYS B N 1
ATOM 3019 C CA . LYS B 1 190 ? 18.766 15.18 5.27 1 87.06 190 LYS B CA 1
ATOM 3020 C C . LYS B 1 190 ? 17.438 15.898 5.031 1 87.06 190 LYS B C 1
ATOM 3022 O O . LYS B 1 190 ? 17.422 17.094 4.73 1 87.06 190 LYS B O 1
ATOM 3027 N N . ASP B 1 191 ? 16.359 15.211 5.18 1 88.38 191 ASP B N 1
ATOM 3028 C CA . ASP B 1 191 ? 15.039 15.82 5.047 1 88.38 191 ASP B CA 1
ATOM 3029 C C . ASP B 1 191 ? 14.828 16.922 6.078 1 88.38 191 ASP B C 1
ATOM 3031 O O . ASP B 1 191 ? 14.281 17.984 5.766 1 88.38 191 ASP B O 1
ATOM 3035 N N . LEU B 1 192 ? 15.25 16.609 7.312 1 89.81 192 LEU B N 1
ATOM 3036 C CA . LEU B 1 192 ? 15.125 17.578 8.398 1 89.81 192 LEU B CA 1
ATOM 3037 C C . LEU B 1 192 ? 15.867 18.859 8.07 1 89.81 192 LEU B C 1
ATOM 3039 O O . LEU B 1 192 ? 15.344 19.969 8.289 1 89.81 192 LEU B O 1
ATOM 3043 N N . GLN B 1 193 ? 17.047 18.688 7.574 1 89.62 193 GLN B N 1
ATOM 3044 C CA . GLN B 1 193 ? 17.859 19.844 7.215 1 89.62 193 GLN B CA 1
ATOM 3045 C C . GLN B 1 193 ? 17.203 20.641 6.098 1 89.62 193 GLN B C 1
ATOM 3047 O O . GLN B 1 193 ? 17.203 21.875 6.137 1 89.62 193 GLN B O 1
ATOM 3052 N N . HIS B 1 194 ? 16.672 19.984 5.168 1 89.38 194 HIS B N 1
ATOM 3053 C CA . HIS B 1 194 ? 15.977 20.641 4.074 1 89.38 194 HIS B CA 1
ATOM 3054 C C . HIS B 1 194 ? 14.805 21.469 4.598 1 89.38 194 HIS B C 1
ATOM 3056 O O . HIS B 1 194 ? 14.609 22.609 4.176 1 89.38 194 HIS B O 1
ATOM 3062 N N . CYS B 1 195 ? 14.039 20.906 5.48 1 91.56 195 CYS B N 1
ATOM 3063 C CA . CYS B 1 195 ? 12.898 21.609 6.066 1 91.56 195 CYS B CA 1
ATOM 3064 C C . CYS B 1 195 ? 13.367 22.828 6.848 1 91.56 195 CYS B C 1
ATOM 3066 O O . CYS B 1 195 ? 12.742 23.891 6.777 1 91.56 195 CYS B O 1
ATOM 3068 N N . LYS B 1 196 ? 14.438 22.609 7.566 1 91.81 196 LYS B N 1
ATOM 3069 C CA . LYS B 1 196 ? 15 23.719 8.336 1 91.81 196 LYS B CA 1
ATOM 3070 C C . LYS B 1 196 ? 15.367 24.891 7.426 1 91.81 196 LYS B C 1
ATOM 3072 O O . LYS B 1 196 ? 15.008 26.031 7.711 1 91.81 196 LYS B O 1
ATOM 3077 N N . ASP B 1 197 ? 16.016 24.562 6.32 1 90.5 197 ASP B N 1
ATOM 3078 C CA . ASP B 1 197 ? 16.438 25.578 5.363 1 90.5 197 ASP B CA 1
ATOM 3079 C C . ASP B 1 197 ? 15.242 26.297 4.762 1 90.5 197 ASP B C 1
ATOM 3081 O O . ASP B 1 197 ? 15.258 27.531 4.625 1 90.5 197 ASP B O 1
ATOM 3085 N N . LEU B 1 198 ? 14.219 25.609 4.422 1 88.19 198 LEU B N 1
ATOM 3086 C CA . LEU B 1 198 ? 13.023 26.188 3.818 1 88.19 198 LEU B CA 1
ATOM 3087 C C . LEU B 1 198 ? 12.289 27.078 4.812 1 88.19 198 LEU B C 1
ATOM 3089 O O . LEU B 1 198 ? 11.797 28.156 4.445 1 88.19 198 LEU B O 1
ATOM 3093 N N . LEU B 1 199 ? 12.234 26.656 6.035 1 90 199 LEU B N 1
ATOM 3094 C CA . LEU B 1 199 ? 11.523 27.422 7.062 1 90 199 LEU B CA 1
ATOM 3095 C C . LEU B 1 199 ? 12.266 28.703 7.414 1 90 199 LEU B C 1
ATOM 3097 O O . LEU B 1 199 ? 11.648 29.703 7.781 1 90 199 LEU B O 1
ATOM 3101 N N . GLN B 1 200 ? 13.562 28.625 7.316 1 89.56 200 GLN B N 1
ATOM 3102 C CA . GLN B 1 200 ? 14.383 29.781 7.648 1 89.56 200 GLN B CA 1
ATOM 3103 C C . GLN B 1 200 ? 14.594 30.672 6.43 1 89.56 200 GLN B C 1
ATOM 3105 O O . GLN B 1 200 ? 15.25 31.719 6.52 1 89.56 200 GLN B O 1
ATOM 3110 N N . GLY B 1 201 ? 13.898 30.391 5.348 1 77.88 201 GLY B N 1
ATOM 3111 C CA . GLY B 1 201 ? 14.008 31.219 4.152 1 77.88 201 GLY B CA 1
ATOM 3112 C C . GLY B 1 201 ? 15.336 31.047 3.439 1 77.88 201 GLY B C 1
ATOM 3113 O O . GLY B 1 201 ? 15.781 31.953 2.725 1 77.88 201 GLY B O 1
ATOM 3114 N N . GLN B 1 202 ? 16.062 30.016 3.816 1 61.66 202 GLN B N 1
ATOM 3115 C CA . GLN B 1 202 ? 17.344 29.766 3.172 1 61.66 202 GLN B CA 1
ATOM 3116 C C . GLN B 1 202 ? 17.188 28.844 1.967 1 61.66 202 GLN B C 1
ATOM 3118 O O . GLN B 1 202 ? 16.516 27.812 2.051 1 61.66 202 GLN B O 1
ATOM 3123 N N . ASP B 1 203 ? 17.109 29.281 0.64 1 52.38 203 ASP B N 1
ATOM 3124 C CA . ASP B 1 203 ? 17 28.484 -0.577 1 52.38 203 ASP B CA 1
ATOM 3125 C C . ASP B 1 203 ? 18.188 27.516 -0.694 1 52.38 203 ASP B C 1
ATOM 3127 O O . ASP B 1 203 ? 19.312 27.859 -0.335 1 52.38 203 ASP B O 1
#